Protein AF-A0A2E6ENL1-F1 (afdb_monomer_lite)

Radius of gyration: 26.39 Å; chains: 1; bounding box: 61×49×75 Å

pLDDT: mean 90.53, std 9.24, range [35.97, 98.75]

Sequence (484 aa):
MTGNPYAQALDGLQLDDPVVAFFDFCREREQVRMRRDSGAAPPWSADPILQNGRFLNVFREDDRGSKAIARFTADLGPKLSDLVQALFFARWCNKQTSLDSLSPELLLQPSELRQALESLPDPPWCNVTAYPVEPVRWRGLLYSRLDTATTLFAELKEQISEAIVSGEGDVIRATSAVNSMLGMDNDFPIFMAIIDLADRRPDIVDPASPVPTGIGAVAYLDRLQQHLGLDNHQQTAEQMIKLQPHYWPAAKRGFQPIDIEYLSCECRKYYSYVNGTKQFSGKNRFHPNAGARLLFDITASSPAQTQSQIQVIAGGPCSGKTSLLQALAAAGHRVEPETAECALQQGLASGRSAHEQRVDPVQWQRHIMTLDHQLFDQLPSDELLFTDTSFIETLVFGRRAGLEIGPNLDQWLRCKRYKRVFFLEPLDHYQQSSVRLESRHLAQQISTEIKSTYAQYGYDVIAVPAGSIADRLDFVTQFISTES

Structure (mmCIF, N/CA/C/O backbone):
data_AF-A0A2E6ENL1-F1
#
_entry.id   AF-A0A2E6ENL1-F1
#
loop_
_atom_site.group_PDB
_atom_site.id
_atom_site.type_symbol
_atom_site.label_atom_id
_atom_site.label_alt_id
_atom_site.label_comp_id
_atom_site.label_asym_id
_atom_site.label_entity_id
_atom_site.label_seq_id
_atom_site.pdbx_PDB_ins_code
_atom_site.Cartn_x
_atom_site.Cartn_y
_atom_site.Cartn_z
_atom_site.occupancy
_atom_site.B_iso_or_equiv
_atom_site.auth_seq_id
_atom_site.auth_comp_id
_atom_site.auth_asym_id
_atom_site.auth_atom_id
_atom_site.pdbx_PDB_model_num
ATOM 1 N N . MET A 1 1 ? 21.726 -2.248 7.725 1.00 35.97 1 MET A N 1
ATOM 2 C CA . MET A 1 1 ? 21.488 -2.916 6.431 1.00 35.97 1 MET A CA 1
ATOM 3 C C . MET A 1 1 ? 21.006 -4.327 6.709 1.00 35.97 1 MET A C 1
ATOM 5 O O . MET A 1 1 ? 21.796 -5.178 7.097 1.00 35.97 1 MET A O 1
ATOM 9 N N . THR A 1 2 ? 19.704 -4.556 6.619 1.00 49.62 2 THR A N 1
ATOM 10 C CA . THR A 1 2 ? 19.142 -5.907 6.529 1.00 49.62 2 THR A CA 1
ATOM 11 C C . THR A 1 2 ? 19.473 -6.447 5.132 1.00 49.62 2 THR A C 1
ATOM 13 O O . THR A 1 2 ? 19.307 -5.733 4.147 1.00 49.62 2 THR A O 1
ATOM 16 N N . GLY A 1 3 ? 20.033 -7.656 5.032 1.00 73.12 3 GLY A N 1
ATOM 17 C CA . GLY A 1 3 ? 20.387 -8.258 3.739 1.00 73.12 3 GLY A CA 1
ATOM 18 C C . GLY A 1 3 ? 19.163 -8.464 2.837 1.00 73.12 3 GLY A C 1
ATOM 19 O O . GLY A 1 3 ? 18.034 -8.499 3.327 1.00 73.12 3 GLY A O 1
ATOM 20 N N . ASN A 1 4 ? 19.376 -8.613 1.522 1.00 83.31 4 ASN A N 1
ATOM 21 C CA . ASN A 1 4 ? 18.293 -8.920 0.582 1.00 83.31 4 ASN A CA 1
ATOM 22 C C . ASN A 1 4 ? 17.621 -10.250 0.992 1.00 83.31 4 ASN A C 1
ATOM 24 O O . ASN A 1 4 ? 18.251 -11.302 0.849 1.00 83.31 4 ASN A O 1
ATOM 28 N N . PRO A 1 5 ? 16.349 -10.247 1.444 1.00 84.69 5 PRO A N 1
ATOM 29 C CA . PRO A 1 5 ? 15.681 -11.448 1.954 1.00 84.69 5 PRO A CA 1
ATOM 30 C C . PRO A 1 5 ? 15.436 -12.505 0.870 1.00 84.69 5 PRO A C 1
ATOM 32 O O . PRO A 1 5 ? 14.985 -13.608 1.163 1.00 84.69 5 PRO A O 1
ATOM 35 N N . TYR A 1 6 ? 15.695 -12.163 -0.391 1.00 87.94 6 TYR A N 1
ATOM 36 C CA . TYR A 1 6 ? 15.440 -13.007 -1.541 1.00 87.94 6 TYR A CA 1
ATOM 37 C C . TYR A 1 6 ? 16.701 -13.505 -2.237 1.00 87.94 6 TYR A C 1
ATOM 39 O O . TYR A 1 6 ? 16.568 -14.220 -3.227 1.00 87.94 6 TYR A O 1
ATOM 47 N N . ALA A 1 7 ? 17.891 -13.134 -1.754 1.00 83.88 7 ALA A N 1
ATOM 48 C CA . ALA A 1 7 ? 19.156 -13.491 -2.396 1.00 83.88 7 ALA A CA 1
ATOM 49 C C . ALA A 1 7 ? 19.271 -15.007 -2.629 1.00 83.88 7 ALA A C 1
ATOM 51 O O . ALA A 1 7 ? 19.638 -15.439 -3.710 1.00 83.88 7 ALA A O 1
ATOM 52 N N . GLN A 1 8 ? 18.836 -15.798 -1.646 1.00 85.94 8 GLN A N 1
ATOM 53 C CA . GLN A 1 8 ? 18.894 -17.263 -1.670 1.00 85.94 8 GLN A CA 1
ATOM 54 C C . GLN A 1 8 ? 17.587 -17.919 -2.145 1.00 85.94 8 GLN A C 1
ATOM 56 O O . GLN A 1 8 ? 17.403 -19.129 -2.034 1.00 85.94 8 GLN A O 1
ATOM 61 N N . ALA A 1 9 ? 16.621 -17.140 -2.652 1.00 89.00 9 ALA A N 1
ATOM 62 C CA . ALA A 1 9 ? 15.276 -17.647 -2.946 1.00 89.00 9 ALA A CA 1
ATOM 63 C C . ALA A 1 9 ? 15.259 -18.733 -4.035 1.00 89.00 9 ALA A C 1
ATOM 65 O O . ALA A 1 9 ? 14.291 -19.493 -4.129 1.00 89.00 9 ALA A O 1
ATOM 66 N N . LEU A 1 10 ? 16.303 -18.785 -4.861 1.00 93.25 10 LEU A N 1
ATOM 67 C CA . LEU A 1 10 ? 16.455 -19.738 -5.953 1.00 93.25 10 LEU A CA 1
ATOM 68 C C . LEU A 1 10 ? 17.643 -20.686 -5.736 1.00 93.25 10 LEU A C 1
ATOM 70 O O . LEU A 1 10 ? 18.002 -21.409 -6.659 1.00 93.25 10 LEU A O 1
ATOM 74 N N . ASP A 1 11 ? 18.269 -20.717 -4.561 1.00 89.75 11 ASP A N 1
ATOM 75 C CA . ASP A 1 11 ? 19.392 -21.626 -4.314 1.00 89.75 11 ASP A CA 1
ATOM 76 C C . ASP A 1 11 ? 18.951 -23.083 -4.514 1.00 89.75 11 ASP A C 1
ATOM 78 O O . ASP A 1 11 ? 17.876 -23.491 -4.073 1.00 89.75 11 ASP A O 1
ATOM 82 N N . GLY A 1 12 ? 19.758 -23.859 -5.239 1.00 87.81 12 GLY A N 1
ATOM 83 C CA . GLY A 1 12 ? 19.459 -25.253 -5.580 1.00 87.81 12 GLY A CA 1
ATOM 84 C C . GLY A 1 12 ? 18.548 -25.462 -6.798 1.00 87.81 12 GLY A C 1
ATOM 85 O O . GLY A 1 12 ? 18.552 -26.562 -7.350 1.00 87.81 12 GLY A O 1
ATOM 86 N N . LEU A 1 13 ? 17.838 -24.435 -7.283 1.00 92.44 13 LEU A N 1
ATOM 87 C CA . LEU A 1 13 ? 16.994 -24.568 -8.473 1.00 92.44 13 LEU A CA 1
ATOM 88 C C . LEU A 1 13 ? 17.849 -24.769 -9.730 1.00 92.44 13 LEU A C 1
ATOM 90 O O . LEU A 1 13 ? 18.609 -23.873 -10.106 1.00 92.44 13 LEU A O 1
ATOM 94 N N . GLN A 1 14 ? 17.643 -25.886 -10.421 1.00 89.75 14 GLN A N 1
ATOM 95 C CA . GLN A 1 14 ? 18.250 -26.177 -11.719 1.00 89.75 14 GLN A CA 1
ATOM 96 C C . GLN A 1 14 ? 17.346 -25.667 -12.848 1.00 89.75 14 GLN A C 1
ATOM 98 O O . GLN A 1 14 ? 16.164 -26.000 -12.889 1.00 89.75 14 GLN A O 1
ATOM 103 N N . LEU A 1 15 ? 17.899 -24.842 -13.738 1.00 91.62 15 LEU A N 1
ATOM 104 C CA . LEU A 1 15 ? 17.268 -24.424 -14.992 1.00 91.62 15 LEU A CA 1
ATOM 105 C C . LEU A 1 15 ? 18.266 -24.697 -16.115 1.00 91.62 15 LEU A C 1
ATOM 107 O O . LEU A 1 15 ? 19.384 -24.190 -16.043 1.00 91.62 15 LEU A O 1
ATOM 111 N N . ASP A 1 16 ? 17.861 -25.464 -17.128 1.00 91.31 16 ASP A N 1
ATOM 112 C CA . ASP A 1 16 ? 18.728 -25.778 -18.273 1.00 91.31 16 ASP A CA 1
ATOM 113 C C . ASP A 1 16 ? 19.103 -24.506 -19.050 1.00 91.31 16 ASP A C 1
ATOM 115 O O . ASP A 1 16 ? 20.263 -24.299 -19.402 1.00 91.31 16 ASP A O 1
ATOM 119 N N . ASP A 1 17 ? 18.123 -23.623 -19.257 1.00 97.62 17 ASP A N 1
ATOM 120 C CA . ASP A 1 17 ? 18.302 -22.317 -19.887 1.00 97.62 17 ASP A CA 1
ATOM 121 C C . ASP A 1 17 ? 17.389 -21.276 -19.197 1.00 97.62 17 ASP A C 1
ATOM 123 O O . ASP A 1 17 ? 16.161 -21.319 -19.353 1.00 97.62 17 ASP A O 1
ATOM 127 N N . PRO A 1 18 ? 17.947 -20.338 -18.405 1.00 97.81 18 PRO A N 1
ATOM 128 C CA . PRO A 1 18 ? 17.169 -19.301 -17.737 1.00 97.81 18 PRO A CA 1
ATOM 129 C C . PRO A 1 18 ? 16.563 -18.274 -18.710 1.00 97.81 18 PRO A C 1
ATOM 131 O O . PRO A 1 18 ? 15.571 -17.637 -18.364 1.00 97.81 18 PRO A O 1
ATOM 134 N N . VAL A 1 19 ? 17.100 -18.113 -19.923 1.00 98.62 19 VAL A N 1
ATOM 135 C CA . VAL A 1 19 ? 16.530 -17.232 -20.955 1.00 98.62 19 VAL A CA 1
ATOM 136 C C . VAL A 1 19 ? 15.246 -17.846 -21.505 1.00 98.62 19 VAL A C 1
ATOM 138 O O . VAL A 1 19 ? 14.210 -17.179 -21.527 1.00 98.62 19 VAL A O 1
ATOM 141 N N . VAL A 1 20 ? 15.275 -19.127 -21.887 1.00 98.56 20 VAL A N 1
ATOM 142 C CA . VAL A 1 20 ? 14.068 -19.859 -22.318 1.00 98.56 20 VAL A CA 1
ATOM 143 C C . VAL A 1 20 ? 13.023 -19.840 -21.205 1.00 98.56 20 VAL A C 1
ATOM 145 O O . VAL A 1 20 ? 11.891 -19.416 -21.423 1.00 98.56 20 VAL A O 1
ATOM 148 N N . ALA A 1 21 ? 13.432 -20.189 -19.984 1.00 98.38 21 ALA A N 1
ATOM 149 C CA . ALA A 1 21 ? 12.586 -20.201 -18.794 1.00 98.38 21 ALA A CA 1
ATOM 150 C C . ALA A 1 21 ? 11.893 -18.849 -18.513 1.00 98.38 21 ALA A C 1
ATOM 152 O O . ALA A 1 21 ? 10.745 -18.826 -18.055 1.00 98.38 21 ALA A O 1
ATOM 153 N N . PHE A 1 22 ? 12.567 -17.728 -18.788 1.00 98.75 22 PHE A N 1
ATOM 154 C CA . PHE A 1 22 ? 12.013 -16.378 -18.670 1.00 98.75 22 PHE A CA 1
ATOM 155 C C . PHE A 1 22 ? 10.918 -16.122 -19.710 1.00 98.75 22 PHE A C 1
ATOM 157 O O . PHE A 1 22 ? 9.818 -15.671 -19.377 1.00 98.75 22 PHE A O 1
ATOM 164 N N . PHE A 1 23 ? 11.197 -16.414 -20.984 1.00 98.69 23 PHE A N 1
ATOM 165 C CA . PHE A 1 23 ? 10.238 -16.168 -22.061 1.00 98.69 23 PHE A CA 1
ATOM 166 C C . PHE A 1 23 ? 9.050 -17.135 -22.017 1.00 98.69 23 PHE A C 1
ATOM 168 O O . PHE A 1 23 ? 7.932 -16.725 -22.326 1.00 98.69 23 PHE A O 1
ATOM 175 N N . ASP A 1 24 ? 9.253 -18.377 -21.578 1.00 98.19 24 ASP A N 1
ATOM 176 C CA . ASP A 1 24 ? 8.186 -19.351 -21.332 1.00 98.19 24 ASP A CA 1
ATOM 177 C C . ASP A 1 24 ? 7.191 -18.821 -20.294 1.00 98.19 24 ASP A C 1
ATOM 179 O O . ASP A 1 24 ? 5.983 -18.783 -20.554 1.00 98.19 24 ASP A O 1
ATOM 183 N N . PHE A 1 25 ? 7.705 -18.311 -19.166 1.00 98.38 25 PHE A N 1
ATOM 184 C CA . PHE A 1 25 ? 6.890 -17.647 -18.150 1.00 98.38 25 PHE A CA 1
ATOM 185 C C . PHE A 1 25 ? 6.113 -16.463 -18.741 1.00 98.38 25 PHE A C 1
ATOM 187 O O . PHE A 1 25 ? 4.903 -16.357 -18.532 1.00 98.38 25 PHE A O 1
ATOM 194 N N . CYS A 1 26 ? 6.776 -15.595 -19.511 1.00 98.56 26 CYS A N 1
ATOM 195 C CA . CYS A 1 26 ? 6.128 -14.437 -20.127 1.00 98.56 26 CYS A CA 1
ATOM 196 C C . CYS A 1 26 ? 4.973 -14.852 -21.052 1.00 98.56 26 CYS A C 1
ATOM 198 O O . CYS A 1 26 ? 3.869 -14.319 -20.944 1.00 98.56 26 CYS A O 1
ATOM 200 N N . ARG A 1 27 ? 5.188 -15.836 -21.933 1.00 98.38 27 ARG A N 1
ATOM 201 C CA . ARG A 1 27 ? 4.155 -16.286 -22.878 1.00 98.38 27 ARG A CA 1
ATOM 202 C C . ARG A 1 27 ? 2.953 -16.890 -22.160 1.00 98.38 27 ARG A C 1
ATOM 204 O O . ARG A 1 27 ? 1.824 -16.506 -22.464 1.00 98.38 27 ARG A O 1
ATOM 211 N N . GLU A 1 28 ? 3.167 -17.782 -21.194 1.00 98.06 28 GLU A N 1
ATOM 212 C CA . GLU A 1 28 ? 2.057 -18.386 -20.446 1.00 98.06 28 GLU A CA 1
ATOM 213 C C . GLU A 1 28 ? 1.319 -17.333 -19.605 1.00 98.06 28 GLU A C 1
ATOM 215 O O . GLU A 1 28 ? 0.084 -17.282 -19.590 1.00 98.06 28 GLU A O 1
ATOM 220 N N . ARG A 1 29 ? 2.049 -16.419 -18.954 1.00 97.81 29 ARG A N 1
ATOM 221 C CA . ARG A 1 29 ? 1.435 -15.362 -18.144 1.00 97.81 29 ARG A CA 1
ATOM 222 C C . ARG A 1 29 ? 0.621 -14.379 -18.983 1.00 97.81 29 ARG A C 1
ATOM 224 O O . ARG A 1 29 ? -0.421 -13.905 -18.514 1.00 97.81 29 ARG A O 1
ATOM 231 N N . GLU A 1 30 ? 1.056 -14.081 -20.201 1.00 98.00 30 GLU A N 1
ATOM 232 C CA . GLU A 1 30 ? 0.302 -13.238 -21.126 1.00 98.00 30 GLU A CA 1
ATOM 233 C C . GLU A 1 30 ? -0.949 -13.953 -21.656 1.00 98.00 30 GLU A C 1
ATOM 235 O O . GLU A 1 30 ? -2.020 -13.346 -21.723 1.00 98.00 30 GLU A O 1
ATOM 240 N N . GLN A 1 31 ? -0.884 -15.264 -21.913 1.00 97.50 31 GLN A N 1
ATOM 241 C CA . GLN A 1 31 ? -2.077 -16.056 -22.238 1.00 97.50 31 GLN A CA 1
ATOM 242 C C . GLN A 1 31 ? -3.103 -16.052 -21.097 1.00 97.50 31 GLN A C 1
ATOM 244 O O . GLN A 1 31 ? -4.303 -15.918 -21.349 1.00 97.50 31 GLN A O 1
ATOM 249 N N . VAL A 1 32 ? -2.653 -16.138 -19.837 1.00 97.06 32 VAL A N 1
ATOM 250 C CA . VAL A 1 32 ? -3.529 -15.985 -18.662 1.00 97.06 32 VAL A CA 1
ATOM 251 C C . VAL A 1 32 ? -4.249 -14.636 -18.688 1.00 97.06 32 VAL A C 1
ATOM 253 O O . VAL A 1 32 ? -5.455 -14.590 -18.446 1.00 97.06 32 VAL A O 1
ATOM 256 N N . ARG A 1 33 ? -3.547 -13.535 -18.998 1.00 96.06 33 ARG 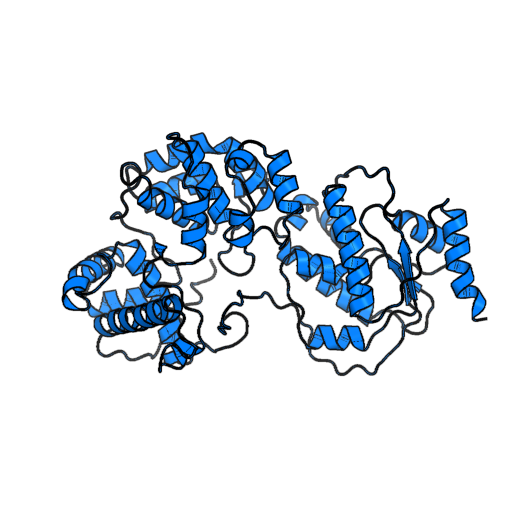A N 1
ATOM 257 C CA . ARG A 1 33 ? -4.171 -12.207 -19.123 1.00 96.06 33 ARG A CA 1
ATOM 258 C C . ARG A 1 33 ? -5.215 -12.199 -20.242 1.00 96.06 33 ARG A C 1
ATOM 260 O O . ARG A 1 33 ? -6.347 -11.801 -19.993 1.00 96.06 33 ARG A O 1
ATOM 267 N N . MET A 1 34 ? -4.869 -12.682 -21.434 1.00 96.38 34 MET A N 1
ATOM 268 C CA . MET A 1 34 ? -5.778 -12.705 -22.587 1.00 96.38 34 MET A CA 1
ATOM 269 C C . MET A 1 34 ? -7.062 -13.504 -22.309 1.00 96.38 34 MET A C 1
ATOM 271 O O . MET A 1 34 ? -8.151 -13.026 -22.613 1.00 96.38 34 MET A O 1
ATOM 275 N N . ARG A 1 35 ? -6.958 -14.682 -21.674 1.00 96.69 35 ARG A N 1
ATOM 276 C CA . ARG A 1 35 ? -8.123 -15.499 -21.273 1.00 96.69 35 ARG A CA 1
ATOM 277 C C . ARG A 1 35 ? -9.003 -14.781 -20.242 1.00 96.69 35 ARG A C 1
ATOM 279 O O . ARG A 1 35 ? -10.226 -14.890 -20.283 1.00 96.69 35 ARG A O 1
ATOM 286 N N . ARG A 1 36 ? -8.396 -14.045 -19.306 1.00 93.50 36 ARG A N 1
ATOM 287 C CA . ARG A 1 36 ? -9.135 -13.239 -18.320 1.00 93.50 36 ARG A CA 1
ATOM 288 C C . ARG A 1 36 ? -9.877 -12.086 -18.984 1.00 93.50 36 ARG A C 1
ATOM 290 O O . ARG A 1 36 ? -11.058 -11.897 -18.710 1.00 93.50 36 ARG A O 1
ATOM 297 N N . ASP A 1 37 ? -9.205 -11.362 -19.871 1.00 92.56 37 ASP A N 1
ATOM 298 C CA . ASP A 1 37 ? -9.778 -10.212 -20.572 1.00 92.56 37 ASP A CA 1
ATOM 299 C C . ASP A 1 37 ? -10.871 -10.631 -21.571 1.00 92.56 37 ASP A C 1
ATOM 301 O O . ASP A 1 37 ? -11.801 -9.867 -21.814 1.00 92.56 37 ASP A O 1
ATOM 305 N N . SER A 1 38 ? -10.832 -11.867 -22.087 1.00 95.00 38 SER A N 1
ATOM 306 C CA . SER A 1 38 ? -11.916 -12.434 -22.900 1.00 95.00 38 SER A CA 1
ATOM 307 C C . SER A 1 38 ? -13.138 -12.888 -22.086 1.00 95.00 38 SER A C 1
ATOM 309 O O . SER A 1 38 ? -14.088 -13.411 -22.665 1.00 95.00 38 SER A O 1
ATOM 311 N N . GLY A 1 39 ? -13.109 -12.765 -20.753 1.00 92.44 39 GLY A N 1
ATOM 312 C CA . GLY A 1 39 ? -14.188 -13.204 -19.865 1.00 92.44 39 GLY A CA 1
ATOM 313 C C . GLY A 1 39 ? -14.269 -14.719 -19.647 1.00 92.44 39 GLY A C 1
ATOM 314 O O . GLY A 1 39 ? -15.303 -15.206 -19.190 1.00 92.44 39 GLY A O 1
ATOM 315 N N . ALA A 1 40 ? -13.215 -15.484 -19.964 1.00 93.69 40 ALA A N 1
ATOM 316 C CA . ALA A 1 40 ? -13.213 -16.927 -19.722 1.00 93.69 40 ALA A CA 1
ATOM 317 C C . ALA A 1 40 ? -13.309 -17.239 -18.216 1.00 93.69 40 ALA A C 1
ATOM 319 O O . ALA A 1 40 ? -12.771 -16.510 -17.378 1.00 93.69 40 ALA A O 1
ATOM 320 N N . ALA A 1 41 ? -13.956 -18.351 -17.863 1.00 91.44 41 ALA A N 1
ATOM 321 C CA . ALA A 1 41 ? -13.999 -18.829 -16.484 1.00 91.44 41 ALA A CA 1
ATOM 322 C C . ALA A 1 41 ? -12.641 -19.434 -16.056 1.00 91.44 41 ALA A C 1
ATOM 324 O O . ALA A 1 41 ? -11.935 -19.993 -16.898 1.00 91.44 41 ALA A O 1
ATOM 325 N N . PRO A 1 42 ? -12.255 -19.344 -14.768 1.00 89.81 42 PRO A N 1
ATOM 326 C CA . PRO A 1 42 ? -11.063 -20.022 -14.260 1.00 89.81 42 PRO A CA 1
ATOM 327 C C . PRO A 1 42 ? -11.219 -21.562 -14.289 1.00 89.81 42 PRO A C 1
ATOM 329 O O . PRO A 1 42 ? -12.345 -22.053 -14.192 1.00 89.81 42 PRO A O 1
ATOM 332 N N . PRO A 1 43 ? -10.109 -22.331 -14.339 1.00 93.88 43 PRO A N 1
ATOM 333 C CA . PRO A 1 43 ? -8.718 -21.868 -14.316 1.00 93.88 43 PRO A CA 1
ATOM 334 C C . PRO A 1 43 ? -8.235 -21.329 -15.674 1.00 93.88 43 PRO A C 1
ATOM 336 O O . PRO A 1 43 ? -8.546 -21.875 -16.726 1.00 93.88 43 PRO A O 1
ATOM 339 N N . TRP A 1 44 ? -7.422 -20.266 -15.648 1.00 95.88 44 TRP A N 1
ATOM 340 C CA . TRP A 1 44 ? -6.887 -19.619 -16.860 1.00 95.88 44 TRP A CA 1
ATOM 341 C C . TRP A 1 44 ? -5.534 -20.164 -17.325 1.00 95.88 44 TRP A C 1
ATOM 343 O O . TRP A 1 44 ? -4.976 -19.641 -18.281 1.00 95.88 44 TRP A O 1
ATOM 353 N N . SER A 1 45 ? -4.985 -21.170 -16.652 1.00 96.69 45 SER A N 1
ATOM 354 C CA . SER A 1 45 ? -3.761 -21.882 -17.030 1.00 96.69 45 SER A CA 1
ATOM 355 C C . SER A 1 45 ? -3.844 -23.308 -16.501 1.00 96.69 45 SER A C 1
ATOM 357 O O . SER A 1 45 ? -4.505 -23.539 -15.487 1.00 96.69 45 SER A O 1
ATOM 359 N N . ALA A 1 46 ? -3.174 -24.253 -17.158 1.00 96.62 46 ALA A N 1
ATOM 360 C CA . ALA A 1 46 ? -2.973 -25.597 -16.619 1.00 96.62 46 ALA A CA 1
ATOM 361 C C . ALA A 1 46 ? -1.894 -25.628 -15.519 1.00 96.62 46 ALA A C 1
ATOM 363 O O . ALA A 1 46 ? -1.844 -26.578 -14.742 1.00 96.62 46 ALA A O 1
ATOM 364 N N . ASP A 1 47 ? -1.063 -24.587 -15.428 1.00 96.94 47 ASP A N 1
ATOM 365 C CA . ASP A 1 47 ? -0.006 -24.474 -14.433 1.00 96.94 47 ASP A CA 1
ATOM 366 C C . ASP A 1 47 ? -0.590 -24.165 -13.037 1.00 96.94 47 ASP A C 1
ATOM 368 O O . ASP A 1 47 ? -1.168 -23.088 -12.827 1.00 96.94 47 ASP A O 1
ATOM 372 N N . PRO A 1 48 ? -0.430 -25.066 -12.046 1.00 95.44 48 PRO A N 1
ATOM 373 C CA . PRO A 1 48 ? -0.959 -24.858 -10.702 1.00 95.44 48 PRO A CA 1
ATOM 374 C C . PRO A 1 48 ? -0.335 -23.648 -9.991 1.00 95.44 48 PRO A C 1
ATOM 376 O O . PRO A 1 48 ? -0.998 -23.039 -9.146 1.00 95.44 48 PRO A O 1
ATOM 379 N N . ILE A 1 49 ? 0.898 -23.257 -10.325 1.00 96.81 49 ILE A N 1
ATOM 380 C CA . ILE A 1 49 ? 1.546 -22.069 -9.764 1.00 96.81 49 ILE A CA 1
ATOM 381 C C . ILE A 1 49 ? 0.844 -20.812 -10.266 1.00 96.81 49 ILE A C 1
ATOM 383 O O . ILE A 1 49 ? 0.498 -19.955 -9.455 1.00 96.81 49 ILE A O 1
ATOM 387 N N . LEU A 1 50 ? 0.557 -20.709 -11.565 1.00 96.00 50 LEU A N 1
ATOM 388 C CA . LEU A 1 50 ? -0.157 -19.553 -12.124 1.00 96.00 50 LEU A CA 1
ATOM 389 C C . LEU A 1 50 ? -1.636 -19.506 -11.720 1.00 96.00 50 LEU A C 1
ATOM 391 O O . LEU A 1 50 ? -2.226 -18.427 -11.693 1.00 96.00 50 LEU A O 1
ATOM 395 N N . GLN A 1 51 ? -2.235 -20.646 -11.360 1.00 93.81 51 GLN A N 1
ATOM 396 C CA . GLN A 1 51 ? -3.581 -20.687 -10.780 1.00 93.81 51 GLN A CA 1
ATOM 397 C C . GLN A 1 51 ? -3.629 -20.144 -9.343 1.00 93.81 51 GLN A C 1
ATOM 399 O O . GLN A 1 51 ? -4.611 -19.504 -8.966 1.00 93.81 51 GLN A O 1
ATOM 404 N N . ASN A 1 52 ? -2.602 -20.417 -8.531 1.00 91.75 52 ASN A N 1
ATOM 405 C CA . ASN A 1 52 ? -2.641 -20.186 -7.080 1.00 91.75 52 ASN A CA 1
ATOM 406 C C . ASN A 1 52 ? -1.741 -19.038 -6.599 1.00 91.75 52 ASN A C 1
ATOM 408 O O . ASN A 1 52 ? -1.929 -18.532 -5.489 1.00 91.75 52 ASN A O 1
ATOM 412 N N . GLY A 1 53 ? -0.759 -18.626 -7.396 1.00 91.12 53 GLY A N 1
ATOM 413 C CA . GLY A 1 53 ? 0.202 -17.579 -7.073 1.00 91.12 53 GLY A CA 1
ATOM 414 C C . GLY A 1 53 ? -0.226 -16.203 -7.576 1.00 91.12 53 GLY A C 1
ATOM 415 O O . GLY A 1 53 ? -0.907 -16.059 -8.590 1.00 91.12 53 GLY A O 1
ATOM 416 N N . ARG A 1 54 ? 0.182 -15.153 -6.856 1.00 89.69 54 ARG A N 1
ATOM 417 C CA . ARG A 1 54 ? -0.018 -13.764 -7.291 1.00 89.69 54 ARG A CA 1
ATOM 418 C C . ARG A 1 54 ? 1.117 -13.314 -8.202 1.00 89.69 54 ARG A C 1
ATOM 420 O O . ARG A 1 54 ? 2.234 -13.125 -7.721 1.00 89.69 54 ARG A O 1
ATOM 427 N N . PHE A 1 55 ? 0.775 -13.071 -9.462 1.00 93.44 55 PHE A N 1
ATOM 428 C CA . PHE A 1 55 ? 1.673 -12.527 -10.474 1.00 93.44 55 PHE A CA 1
ATOM 429 C C . PHE A 1 55 ? 1.055 -11.314 -11.140 1.00 93.44 55 PHE A C 1
ATOM 431 O O . PHE A 1 55 ? -0.146 -11.294 -11.448 1.00 93.44 55 PHE A O 1
ATOM 438 N N . LEU A 1 56 ? 1.882 -10.319 -11.403 1.00 92.81 56 LEU A N 1
ATOM 439 C CA . LEU A 1 56 ? 1.455 -9.170 -12.181 1.00 92.81 56 LEU A CA 1
ATOM 440 C C . LEU A 1 56 ? 1.388 -9.510 -13.680 1.00 92.81 56 LEU A C 1
ATOM 442 O O . LEU A 1 56 ? 1.714 -10.636 -14.069 1.00 92.81 56 LEU A O 1
ATOM 446 N N . ASN A 1 57 ? 0.833 -8.620 -14.507 1.00 96.62 57 ASN A N 1
ATOM 447 C CA . ASN A 1 57 ? 0.797 -8.844 -15.955 1.00 96.62 57 ASN A CA 1
ATOM 448 C C . ASN A 1 57 ? 2.188 -8.672 -16.563 1.00 96.62 57 ASN A C 1
ATOM 450 O O . ASN A 1 57 ? 3.059 -8.070 -15.953 1.00 96.62 57 ASN A O 1
ATOM 454 N N . VAL A 1 58 ? 2.399 -9.211 -17.766 1.00 97.75 58 VAL A N 1
ATOM 455 C CA . VAL A 1 58 ? 3.711 -9.114 -18.416 1.00 97.75 58 VAL A CA 1
ATOM 456 C C . VAL A 1 58 ? 4.051 -7.669 -18.760 1.00 97.75 58 VAL A C 1
ATOM 458 O O . VAL A 1 58 ? 5.154 -7.203 -18.505 1.00 97.75 58 VAL A O 1
ATOM 461 N N . PHE A 1 59 ? 3.072 -6.964 -19.316 1.00 96.62 59 PHE A N 1
ATOM 462 C CA . PHE A 1 59 ? 3.180 -5.561 -19.664 1.00 96.62 59 PHE A CA 1
ATOM 463 C C . PHE A 1 59 ? 2.512 -4.716 -18.583 1.00 96.62 59 PHE A C 1
ATOM 465 O O . PHE A 1 59 ? 1.334 -4.907 -18.261 1.00 96.62 59 PHE A O 1
ATOM 472 N N . ARG A 1 60 ? 3.266 -3.778 -18.007 1.00 93.56 60 ARG A N 1
ATOM 473 C CA . ARG A 1 60 ? 2.811 -2.964 -16.873 1.00 93.56 60 ARG A CA 1
ATOM 474 C C . ARG A 1 60 ? 1.565 -2.150 -17.180 1.00 93.56 60 ARG A C 1
ATOM 476 O O . ARG A 1 60 ? 0.746 -1.957 -16.283 1.00 93.56 60 ARG A O 1
ATOM 483 N N . GLU A 1 61 ? 1.397 -1.679 -18.412 1.00 93.38 61 GLU A N 1
ATOM 484 C CA . GLU A 1 61 ? 0.214 -0.921 -18.822 1.00 93.38 61 GLU A CA 1
ATOM 485 C C . GLU A 1 61 ? -1.081 -1.748 -18.738 1.00 93.38 61 GLU A C 1
ATOM 487 O O . GLU A 1 61 ? -2.180 -1.195 -18.709 1.00 93.38 61 GLU A O 1
ATOM 492 N N . ASP A 1 62 ? -0.969 -3.077 -18.652 1.00 95.00 62 ASP A N 1
ATOM 493 C CA . ASP A 1 62 ? -2.110 -3.964 -18.489 1.00 95.00 62 ASP A CA 1
ATOM 494 C C . ASP A 1 62 ? -2.515 -4.183 -17.031 1.00 95.00 62 ASP A C 1
ATOM 496 O O . ASP A 1 62 ? -3.627 -4.660 -16.771 1.00 95.00 62 ASP A O 1
ATOM 500 N N . ASP A 1 63 ? -1.659 -3.817 -16.074 1.00 92.25 63 ASP A N 1
ATOM 501 C CA . ASP A 1 63 ? -1.972 -3.895 -14.653 1.00 92.25 63 ASP A CA 1
ATOM 502 C C . ASP A 1 63 ? -3.120 -2.961 -14.270 1.00 92.25 63 ASP A C 1
ATOM 504 O O . ASP A 1 63 ? -3.215 -1.804 -14.683 1.00 92.25 63 ASP A O 1
ATOM 508 N N . ARG A 1 64 ? -3.965 -3.461 -13.365 1.00 90.12 64 ARG A N 1
ATOM 509 C CA . ARG A 1 64 ? -5.104 -2.732 -12.796 1.00 90.12 64 ARG A CA 1
ATOM 510 C C . ARG A 1 64 ? -4.702 -1.354 -12.245 1.00 90.12 64 ARG A C 1
ATOM 512 O O . ARG A 1 64 ? -5.410 -0.377 -12.472 1.00 90.12 64 ARG A O 1
ATOM 519 N N . GLY A 1 65 ? -3.578 -1.290 -11.526 1.00 90.56 65 GLY A N 1
ATOM 520 C CA . GLY A 1 65 ? -3.053 -0.051 -10.944 1.00 90.56 65 GLY A CA 1
ATOM 521 C C . GLY A 1 65 ? -2.586 0.941 -12.007 1.00 90.56 65 GLY A C 1
ATOM 522 O O . GLY A 1 65 ? -3.009 2.091 -11.982 1.00 90.56 65 GLY A O 1
ATOM 523 N N . SER A 1 66 ? -1.795 0.489 -12.983 1.00 93.38 66 SER A N 1
ATOM 524 C CA . SER A 1 66 ? -1.302 1.340 -14.075 1.00 93.38 66 SER A CA 1
ATOM 525 C C . SER A 1 66 ? -2.445 1.901 -14.924 1.00 93.38 66 SER A C 1
ATOM 527 O O . SER A 1 66 ? -2.462 3.091 -15.218 1.00 93.38 66 SER A O 1
ATOM 529 N N . LYS A 1 67 ? -3.467 1.087 -15.230 1.00 94.75 67 LYS A N 1
ATOM 530 C CA . LYS A 1 67 ? -4.682 1.546 -15.926 1.00 94.75 67 LYS A CA 1
ATOM 531 C C . LYS A 1 67 ? -5.422 2.641 -15.153 1.00 94.75 67 LYS A C 1
ATOM 533 O O . LYS A 1 67 ? -5.949 3.562 -15.767 1.00 94.75 67 LYS A O 1
ATOM 538 N N . ALA A 1 68 ? -5.479 2.542 -13.825 1.00 95.62 68 ALA A N 1
ATOM 539 C CA . ALA A 1 68 ? -6.102 3.563 -12.983 1.00 95.62 68 ALA A CA 1
ATOM 540 C C . ALA A 1 68 ? -5.300 4.873 -12.983 1.00 95.62 68 ALA A C 1
ATOM 542 O O . ALA A 1 68 ? -5.883 5.937 -13.154 1.00 95.62 68 ALA A O 1
ATOM 543 N N . ILE A 1 69 ? -3.969 4.792 -12.878 1.00 96.00 69 ILE A N 1
ATOM 544 C CA . ILE A 1 69 ? -3.071 5.958 -12.949 1.00 96.00 69 ILE A CA 1
ATOM 545 C C . ILE A 1 69 ? -3.185 6.655 -14.312 1.00 96.00 69 ILE A C 1
ATOM 547 O O . ILE A 1 69 ? -3.283 7.880 -14.377 1.00 96.00 69 ILE A O 1
ATOM 551 N N . ALA A 1 70 ? -3.231 5.883 -15.400 1.00 95.06 70 ALA A N 1
ATOM 552 C CA . ALA A 1 70 ? -3.367 6.426 -16.747 1.00 95.06 70 ALA A CA 1
ATOM 553 C C . ALA A 1 70 ? -4.695 7.175 -16.943 1.00 95.06 70 ALA A C 1
ATOM 555 O O . ALA A 1 70 ? -4.701 8.238 -17.554 1.00 95.06 70 ALA A O 1
ATOM 556 N N . ARG A 1 71 ? -5.808 6.661 -16.394 1.00 96.44 71 ARG A N 1
ATOM 557 C CA . ARG A 1 71 ? -7.098 7.374 -16.407 1.00 96.44 71 ARG A CA 1
ATOM 558 C C . ARG A 1 71 ? -7.066 8.625 -15.535 1.00 96.44 71 ARG A C 1
ATOM 560 O O . ARG A 1 71 ? -7.486 9.678 -15.989 1.00 96.44 71 ARG A O 1
ATOM 567 N N . PHE A 1 72 ? -6.530 8.516 -14.320 1.00 96.81 72 PHE A N 1
ATOM 568 C CA . PHE A 1 72 ? -6.433 9.636 -13.382 1.00 96.81 72 PHE A CA 1
ATOM 569 C C . PHE A 1 72 ? -5.587 10.791 -13.937 1.00 96.81 72 PHE A C 1
ATOM 571 O O . PHE A 1 72 ? -5.839 11.942 -13.627 1.00 96.81 72 PHE A O 1
ATOM 578 N N . THR A 1 73 ? -4.604 10.517 -14.794 1.00 95.25 73 THR A N 1
ATOM 579 C CA . THR A 1 73 ? -3.734 11.552 -15.384 1.00 95.25 73 THR A CA 1
AT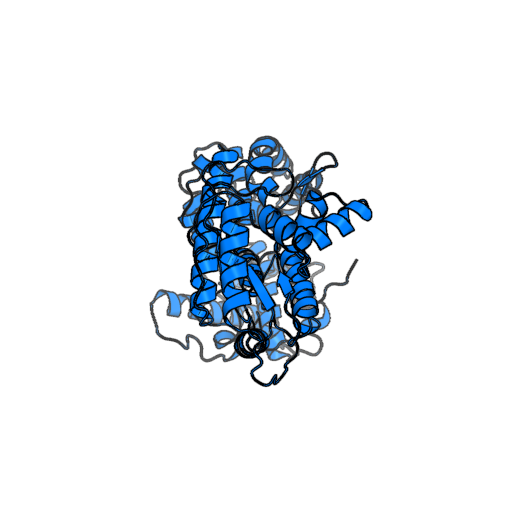OM 580 C C . THR A 1 73 ? -4.054 11.881 -16.847 1.00 95.25 73 THR A C 1
ATOM 582 O O . THR A 1 73 ? -3.265 12.561 -17.506 1.00 95.25 73 THR A O 1
ATOM 585 N N . ALA A 1 74 ? -5.181 11.395 -17.382 1.00 91.81 74 ALA A N 1
ATOM 586 C CA . ALA A 1 74 ? -5.503 11.501 -18.806 1.00 91.81 74 ALA A CA 1
ATOM 587 C C . ALA A 1 74 ? -5.709 12.950 -19.273 1.00 91.81 74 ALA A C 1
ATOM 589 O O . ALA A 1 74 ? -5.148 13.328 -20.300 1.00 91.81 74 ALA A O 1
ATOM 590 N N . ASP A 1 75 ? -6.452 13.738 -18.494 1.00 87.25 75 ASP A N 1
ATOM 591 C CA . ASP A 1 75 ? -6.953 15.064 -18.886 1.00 87.25 75 ASP A CA 1
ATOM 592 C C . ASP A 1 75 ? -6.178 16.228 -18.242 1.00 87.25 75 ASP A C 1
ATOM 594 O O . ASP A 1 75 ? -6.627 17.375 -18.239 1.00 87.25 75 ASP A O 1
ATOM 598 N N . LEU A 1 76 ? -4.994 15.951 -17.687 1.00 89.31 76 LEU A N 1
ATOM 599 C CA . LEU A 1 76 ? -4.143 16.991 -17.116 1.00 89.31 76 LEU A CA 1
ATOM 600 C C . LEU A 1 76 ? -3.588 17.908 -18.212 1.00 89.31 76 LEU A C 1
ATOM 602 O O . LEU A 1 76 ? -3.202 17.464 -19.294 1.00 89.31 76 LEU A O 1
ATOM 606 N N . GLY A 1 77 ? -3.525 19.206 -17.907 1.00 81.06 77 GLY A N 1
ATOM 607 C CA . GLY A 1 77 ? -2.950 20.211 -18.798 1.00 81.06 77 GLY A CA 1
ATOM 608 C C . GLY A 1 77 ? -1.460 19.973 -19.105 1.00 81.06 77 GLY A C 1
ATOM 609 O O . GLY A 1 77 ? -0.814 19.105 -18.521 1.00 81.06 77 GLY A O 1
ATOM 610 N N . PRO A 1 78 ? -0.854 20.787 -19.989 1.00 87.12 78 PRO A N 1
ATOM 611 C CA . PRO A 1 78 ? 0.511 20.559 -20.480 1.00 87.12 78 PRO A CA 1
ATOM 612 C C . PRO A 1 78 ? 1.610 20.807 -19.432 1.00 87.12 78 PRO A C 1
ATOM 614 O O . PRO A 1 78 ? 2.793 20.589 -19.706 1.00 87.12 78 PRO A O 1
ATOM 617 N N . LYS A 1 79 ? 1.252 21.312 -18.247 1.00 95.00 79 LYS A N 1
ATOM 618 C CA . LYS A 1 79 ? 2.208 21.695 -17.213 1.00 95.00 79 LYS A CA 1
ATOM 619 C C . LYS A 1 79 ? 2.838 20.448 -16.591 1.00 95.00 79 LYS A C 1
ATOM 621 O O . LYS A 1 79 ? 2.158 19.652 -15.950 1.00 95.00 79 LYS A O 1
ATOM 626 N N . LEU A 1 80 ? 4.158 20.313 -16.744 1.00 96.69 80 LEU A N 1
ATOM 627 C CA . LEU A 1 80 ? 4.910 19.158 -16.242 1.00 96.69 80 LEU A CA 1
ATOM 628 C C . LEU A 1 80 ? 4.693 18.937 -14.740 1.00 96.69 80 LEU A C 1
ATOM 630 O O . LEU A 1 80 ? 4.446 17.808 -14.332 1.00 96.69 80 LEU A O 1
ATOM 634 N N . SER A 1 81 ? 4.722 19.999 -13.933 1.00 97.75 81 SER A N 1
ATOM 635 C CA . SER A 1 81 ? 4.593 19.869 -12.482 1.00 97.75 81 SER A CA 1
ATOM 636 C C . SER A 1 81 ? 3.220 19.400 -12.012 1.00 97.75 81 SER A C 1
ATOM 638 O O . SER A 1 81 ? 3.142 18.715 -10.995 1.00 97.75 81 SER A O 1
ATOM 640 N N . ASP A 1 82 ? 2.150 19.665 -12.763 1.00 97.00 82 ASP A N 1
ATOM 641 C CA . ASP A 1 82 ? 0.824 19.129 -12.436 1.00 97.00 82 ASP A CA 1
ATOM 642 C C . ASP A 1 82 ? 0.754 17.622 -12.740 1.00 97.00 82 ASP A C 1
ATOM 644 O O . ASP A 1 82 ? 0.251 16.847 -11.924 1.00 97.00 82 ASP A O 1
ATOM 648 N N . LEU A 1 83 ? 1.343 17.180 -13.860 1.00 97.62 83 LEU A N 1
ATOM 649 C CA . LEU A 1 83 ? 1.482 15.754 -14.173 1.00 97.62 83 LEU A CA 1
ATOM 650 C C . LEU A 1 83 ? 2.356 15.032 -13.138 1.00 97.62 83 LEU A C 1
ATOM 652 O O . LEU A 1 83 ? 1.975 13.969 -12.653 1.00 97.62 83 LEU A O 1
ATOM 656 N N . VAL A 1 84 ? 3.500 15.613 -12.767 1.00 98.19 84 VAL A N 1
ATOM 657 C CA . VAL A 1 84 ? 4.398 15.070 -11.736 1.00 98.19 84 VAL A CA 1
ATOM 658 C C . VAL A 1 84 ? 3.662 14.941 -10.405 1.00 98.19 84 VAL A C 1
ATOM 660 O O . VAL A 1 84 ? 3.666 13.861 -9.817 1.00 98.19 84 VAL A O 1
ATOM 663 N N . GLN A 1 85 ? 2.963 15.990 -9.960 1.00 98.12 85 GLN A N 1
ATOM 664 C CA . GLN A 1 85 ? 2.164 15.945 -8.736 1.00 98.12 85 GLN A CA 1
ATOM 665 C C . GLN A 1 85 ? 1.147 14.795 -8.773 1.00 98.12 85 GLN A C 1
ATOM 667 O O . GLN A 1 85 ? 1.035 14.036 -7.809 1.00 98.12 85 GLN A O 1
ATOM 672 N N . ALA A 1 86 ? 0.432 14.638 -9.889 1.00 98.12 86 ALA A N 1
ATOM 673 C CA . ALA A 1 86 ? -0.586 13.609 -10.036 1.00 98.12 86 ALA A CA 1
ATOM 674 C C . ALA A 1 86 ? -0.015 12.189 -10.075 1.00 98.12 86 ALA A C 1
ATOM 676 O O . ALA A 1 86 ? -0.569 11.302 -9.429 1.00 98.12 86 ALA A O 1
ATOM 677 N N . LEU A 1 87 ? 1.102 11.962 -10.771 1.00 97.94 87 LEU A N 1
ATOM 678 C CA . LEU A 1 87 ? 1.771 10.658 -10.811 1.00 97.94 87 LEU A CA 1
ATOM 679 C C . LEU A 1 87 ? 2.314 10.259 -9.434 1.00 97.94 87 LEU A C 1
ATOM 681 O O . LEU A 1 87 ? 2.094 9.131 -8.984 1.00 97.94 87 LEU A O 1
ATOM 685 N N . PHE A 1 88 ? 2.954 11.195 -8.728 1.00 98.00 88 PHE A N 1
ATOM 686 C CA . PHE A 1 88 ? 3.445 10.968 -7.369 1.00 98.00 88 PHE A CA 1
ATOM 687 C C . PHE A 1 88 ? 2.294 10.687 -6.404 1.00 98.00 88 PHE A C 1
ATOM 689 O O . PHE A 1 88 ? 2.318 9.675 -5.702 1.00 98.00 88 PHE A O 1
ATOM 696 N N . PHE A 1 89 ? 1.235 11.503 -6.422 1.00 97.88 89 PHE A N 1
ATOM 697 C CA . PHE A 1 89 ? 0.027 11.240 -5.641 1.00 97.88 89 PHE A CA 1
ATOM 698 C C . PHE A 1 89 ? -0.559 9.859 -5.957 1.00 97.88 89 PHE A C 1
ATOM 700 O O . PHE A 1 89 ? -0.868 9.084 -5.048 1.00 97.88 89 PHE A O 1
ATOM 707 N N . ALA A 1 90 ? -0.669 9.508 -7.238 1.00 97.00 90 ALA A N 1
ATOM 708 C CA . ALA A 1 90 ? -1.278 8.257 -7.653 1.00 97.00 90 ALA A CA 1
ATOM 709 C C . ALA A 1 90 ? -0.450 7.033 -7.235 1.00 97.00 90 ALA A C 1
ATOM 711 O O . ALA A 1 90 ? -1.033 6.010 -6.870 1.00 97.00 90 ALA A O 1
ATOM 712 N N . ARG A 1 91 ? 0.886 7.139 -7.181 1.00 96.25 91 ARG A N 1
ATOM 713 C CA . ARG A 1 91 ? 1.769 6.111 -6.600 1.00 96.25 91 ARG A CA 1
ATOM 714 C C . ARG A 1 91 ? 1.768 6.096 -5.074 1.00 96.25 91 ARG A C 1
ATOM 716 O O . ARG A 1 91 ? 1.863 5.017 -4.490 1.00 96.25 91 ARG A O 1
ATOM 723 N N . TRP A 1 92 ? 1.566 7.235 -4.419 1.00 95.81 92 TRP A N 1
ATOM 724 C CA . TRP A 1 92 ? 1.331 7.283 -2.974 1.00 95.81 92 TRP A CA 1
ATOM 725 C C . TRP A 1 92 ? -0.026 6.695 -2.596 1.00 95.81 92 TRP A C 1
ATOM 727 O O . TRP A 1 92 ? -0.150 6.094 -1.537 1.00 95.81 92 TRP A O 1
ATOM 737 N N . CYS A 1 93 ? -1.035 6.785 -3.454 1.00 94.00 93 CYS A N 1
ATOM 738 C CA . CYS A 1 93 ? -2.311 6.108 -3.271 1.00 94.00 93 CYS A CA 1
ATOM 739 C C . CYS A 1 93 ? -2.202 4.608 -3.615 1.00 94.00 93 CYS A C 1
ATOM 741 O O . CYS A 1 93 ? -2.489 3.742 -2.788 1.00 94.00 93 CYS A O 1
ATOM 743 N N . ASN A 1 94 ? -1.753 4.289 -4.829 1.00 93.38 94 ASN A N 1
ATOM 744 C CA . ASN A 1 94 ? -1.622 2.947 -5.406 1.00 93.38 94 ASN A CA 1
ATOM 745 C C . ASN A 1 94 ? -2.876 2.052 -5.250 1.00 93.38 94 ASN A C 1
ATOM 747 O O . ASN A 1 94 ? -2.776 0.827 -5.120 1.00 93.38 94 ASN A O 1
ATOM 751 N N . LYS A 1 95 ? -4.076 2.651 -5.248 1.00 92.31 95 LYS A N 1
ATOM 752 C CA . LYS A 1 95 ? -5.367 1.961 -5.095 1.00 92.31 95 LYS A CA 1
ATOM 753 C C . LYS A 1 95 ? -6.355 2.456 -6.152 1.00 92.31 95 LYS A C 1
ATOM 755 O O . LYS A 1 95 ? -6.734 3.620 -6.146 1.00 92.31 95 LYS A O 1
ATOM 760 N N . GLN A 1 96 ? -6.795 1.561 -7.044 1.00 92.56 96 GLN A N 1
ATOM 761 C CA . GLN A 1 96 ? -7.696 1.938 -8.143 1.00 92.56 96 GLN A CA 1
ATOM 762 C C . GLN A 1 96 ? -8.994 2.582 -7.639 1.00 92.56 96 GLN A C 1
ATOM 764 O O . GLN A 1 96 ? -9.387 3.603 -8.178 1.00 92.56 96 GLN A O 1
ATOM 769 N N . THR A 1 97 ? -9.668 1.990 -6.648 1.00 93.00 97 THR A N 1
ATOM 770 C CA . THR A 1 97 ? -10.985 2.476 -6.196 1.00 93.00 97 THR A CA 1
ATOM 771 C C . THR A 1 97 ? -10.920 3.903 -5.659 1.00 93.00 97 THR A C 1
ATOM 773 O O . THR A 1 97 ? -11.838 4.680 -5.897 1.00 93.00 97 THR A O 1
ATOM 776 N N . SER A 1 98 ? -9.812 4.272 -5.015 1.00 94.50 98 SER A N 1
ATOM 777 C CA . SER A 1 98 ? -9.551 5.649 -4.600 1.00 94.50 98 SER A CA 1
ATOM 778 C C . SER A 1 98 ? -9.340 6.577 -5.792 1.00 94.50 98 SER A C 1
ATOM 780 O O . SER A 1 98 ? -9.994 7.607 -5.865 1.00 94.50 98 SER A O 1
ATOM 782 N N . LEU A 1 99 ? -8.467 6.213 -6.740 1.00 95.69 99 LEU A N 1
ATOM 783 C CA . LEU A 1 99 ? -8.190 7.049 -7.917 1.00 95.69 99 LEU A CA 1
ATOM 784 C C . LEU A 1 99 ? -9.428 7.239 -8.799 1.00 95.69 99 LEU A C 1
ATOM 786 O O . LEU A 1 99 ? -9.674 8.344 -9.259 1.00 95.69 99 LEU A O 1
ATOM 790 N N . ASP A 1 100 ? -10.235 6.191 -8.978 1.00 94.69 100 ASP A N 1
ATOM 791 C CA . ASP A 1 100 ? -11.491 6.255 -9.733 1.00 94.69 100 ASP A CA 1
ATOM 792 C C . ASP A 1 100 ? -12.556 7.131 -9.023 1.00 94.69 100 ASP A C 1
ATOM 794 O O . ASP A 1 100 ? -13.525 7.538 -9.658 1.00 94.69 100 ASP A O 1
ATOM 798 N N . SER A 1 101 ? -12.395 7.423 -7.723 1.00 94.44 101 SER A N 1
ATOM 799 C CA . SER A 1 101 ? -13.323 8.250 -6.927 1.00 94.44 101 SER A CA 1
ATOM 800 C C . SER A 1 101 ? -12.866 9.706 -6.759 1.00 94.44 101 SER A C 1
ATOM 802 O O . SER A 1 101 ? -13.557 10.482 -6.101 1.00 94.44 101 SER A O 1
ATOM 804 N N . LEU A 1 102 ? -11.698 10.080 -7.290 1.00 94.50 102 LEU A N 1
ATOM 805 C CA . LEU A 1 102 ? -11.084 11.391 -7.079 1.00 94.50 102 LEU A CA 1
ATOM 806 C C . LEU A 1 102 ? -10.873 12.127 -8.399 1.00 94.50 102 LEU A C 1
ATOM 808 O O . LEU A 1 102 ? -10.529 11.530 -9.415 1.00 94.50 102 LEU A O 1
ATOM 812 N N . SER A 1 103 ? -11.005 13.450 -8.337 1.00 93.12 103 SER A N 1
ATOM 813 C CA . SER A 1 103 ? -10.657 14.353 -9.434 1.00 93.12 103 SER A CA 1
ATOM 814 C C . SER A 1 103 ? -9.221 14.865 -9.260 1.00 93.12 103 SER A C 1
ATOM 816 O O . SER A 1 103 ? -8.877 15.271 -8.143 1.00 93.12 103 SER A O 1
ATOM 818 N N . PRO A 1 104 ? -8.377 14.904 -10.307 1.00 93.56 104 PRO A N 1
ATOM 819 C CA . PRO A 1 104 ? -7.011 15.435 -10.216 1.00 93.56 104 PRO A CA 1
ATOM 820 C C . PRO A 1 104 ? -6.939 16.913 -9.810 1.00 93.56 104 PRO A C 1
ATOM 822 O O . PRO A 1 104 ? -5.946 17.354 -9.241 1.00 93.56 104 PRO A O 1
ATOM 825 N N . GLU A 1 105 ? -7.999 17.688 -10.033 1.00 92.31 105 GLU A N 1
ATOM 826 C CA . GLU A 1 105 ? -8.097 19.092 -9.622 1.00 92.31 10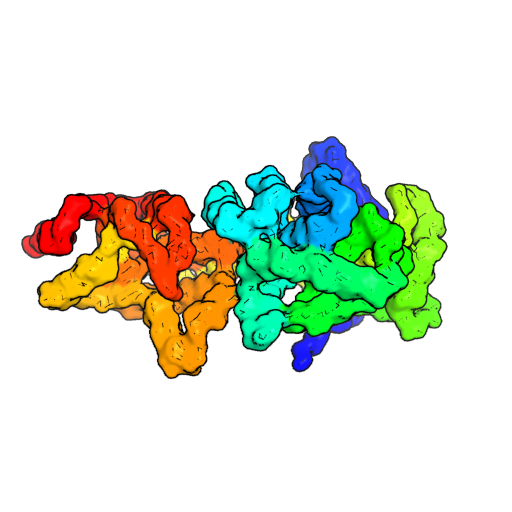5 GLU A CA 1
ATOM 827 C C . GLU A 1 105 ? -8.043 19.255 -8.096 1.00 92.31 105 GLU A C 1
ATOM 829 O O . GLU A 1 105 ? -7.568 20.281 -7.604 1.00 92.31 105 GLU A O 1
ATOM 834 N N . LEU A 1 106 ? -8.463 18.231 -7.337 1.00 94.69 106 LEU A N 1
ATOM 835 C CA . LEU A 1 106 ? -8.366 18.229 -5.873 1.00 94.69 106 LEU A CA 1
ATOM 836 C C . LEU A 1 106 ? -6.915 18.288 -5.392 1.00 94.69 106 LEU A C 1
ATOM 838 O O . LEU A 1 106 ? -6.665 18.755 -4.287 1.00 94.69 106 LEU A O 1
ATOM 842 N N . LEU A 1 107 ? -5.942 17.874 -6.209 1.00 95.31 107 LEU A N 1
ATOM 843 C CA . LEU A 1 107 ? -4.526 17.930 -5.838 1.00 95.31 107 LEU A CA 1
ATOM 844 C C . LEU A 1 107 ? -4.042 19.365 -5.578 1.00 95.31 107 LEU A C 1
ATOM 846 O O . LEU A 1 107 ? -3.052 19.570 -4.879 1.00 95.31 107 LEU A O 1
ATOM 850 N N . LEU A 1 108 ? -4.742 20.369 -6.105 1.00 91.31 108 LEU A N 1
ATOM 851 C CA . LEU A 1 108 ? -4.443 21.782 -5.867 1.00 91.31 108 LEU A CA 1
ATOM 852 C C . LEU A 1 108 ? -5.075 22.323 -4.572 1.00 91.31 108 LEU A C 1
ATOM 854 O O . LEU A 1 108 ? -4.857 23.484 -4.231 1.00 91.31 108 LEU A O 1
ATOM 858 N N . GLN A 1 109 ? -5.853 21.502 -3.864 1.00 94.12 109 GLN A N 1
ATOM 859 C CA . GLN A 1 109 ? -6.673 21.878 -2.715 1.00 94.12 109 GLN A CA 1
ATOM 860 C C . GLN A 1 109 ? -6.392 20.925 -1.534 1.00 94.12 109 GLN A C 1
ATOM 862 O O . GLN A 1 109 ? -7.141 19.972 -1.316 1.00 94.12 109 GLN A O 1
ATOM 867 N N . PRO A 1 110 ? -5.291 21.121 -0.775 1.00 92.19 110 PRO A N 1
ATOM 868 C CA . PRO A 1 110 ? -4.840 20.164 0.243 1.00 92.19 110 PRO A CA 1
ATOM 869 C C . PRO A 1 110 ? -5.892 19.785 1.293 1.00 92.19 110 PRO A C 1
ATOM 871 O O . PRO A 1 110 ? -6.009 18.614 1.664 1.00 92.19 110 PRO A O 1
ATOM 874 N N . SER A 1 111 ? -6.667 20.763 1.768 1.00 88.88 111 SER A N 1
ATOM 875 C CA . SER A 1 111 ? -7.696 20.557 2.793 1.00 88.88 111 SER A CA 1
ATOM 876 C C . SER A 1 111 ? -8.868 19.737 2.250 1.00 88.88 111 SER A C 1
ATOM 878 O O . SER A 1 111 ? -9.300 18.767 2.875 1.00 88.88 111 SER A O 1
ATOM 880 N N . GLU A 1 112 ? -9.346 20.089 1.060 1.00 92.31 112 GLU A N 1
ATOM 881 C CA . GLU A 1 112 ? -10.443 19.429 0.361 1.00 92.31 112 GLU A CA 1
ATOM 882 C C . GLU A 1 112 ? -10.050 18.013 -0.074 1.00 92.31 112 GLU A C 1
ATOM 884 O O . GLU A 1 112 ? -10.828 17.075 0.101 1.00 92.31 112 GLU A O 1
ATOM 889 N N . LEU A 1 113 ? -8.819 17.823 -0.560 1.00 94.62 113 LEU A N 1
ATOM 890 C CA . LEU A 1 113 ? -8.273 16.506 -0.872 1.00 94.62 113 LEU A CA 1
ATOM 891 C C . LEU A 1 113 ? -8.235 15.620 0.372 1.00 94.62 113 LEU A C 1
ATOM 893 O O . LEU A 1 113 ? -8.682 14.476 0.317 1.00 94.62 113 LEU A O 1
ATOM 897 N N . ARG A 1 114 ? -7.743 16.132 1.507 1.00 91.31 114 ARG A N 1
ATOM 898 C CA . ARG A 1 114 ? -7.726 15.373 2.764 1.00 91.31 114 ARG A CA 1
ATOM 899 C C . ARG A 1 114 ? -9.135 14.941 3.167 1.00 91.31 114 ARG A C 1
ATOM 901 O O . ARG A 1 114 ? -9.347 13.763 3.450 1.00 91.31 114 ARG A O 1
ATOM 908 N N . GLN A 1 115 ? -10.104 15.853 3.115 1.00 87.25 115 GLN A N 1
ATOM 909 C CA . GLN A 1 115 ? -11.503 15.539 3.409 1.00 87.25 115 GLN A CA 1
ATOM 910 C C . GLN A 1 115 ? -12.080 14.490 2.443 1.00 87.25 115 GLN A C 1
ATOM 912 O O . GLN A 1 115 ? -12.801 13.585 2.874 1.00 87.25 115 GLN A O 1
ATOM 917 N N . ALA A 1 116 ? -11.750 14.577 1.152 1.00 91.75 116 ALA A N 1
ATOM 918 C CA . ALA A 1 116 ? -12.177 13.608 0.149 1.00 91.75 116 ALA A CA 1
ATOM 919 C C . ALA A 1 116 ? -11.600 12.212 0.428 1.00 91.75 116 ALA A C 1
ATOM 921 O O . ALA A 1 116 ? -12.341 11.232 0.391 1.00 91.75 116 ALA A O 1
ATOM 922 N N . LEU A 1 117 ? -10.312 12.117 0.785 1.00 91.75 117 LEU A N 1
ATOM 923 C CA . LEU A 1 117 ? -9.658 10.852 1.143 1.00 91.75 117 LEU A CA 1
ATOM 924 C C . LEU A 1 117 ? -10.259 10.212 2.399 1.00 91.75 117 LEU A C 1
ATOM 926 O O . LEU A 1 117 ? -10.429 8.994 2.443 1.00 91.75 117 LEU A O 1
ATOM 930 N N . GLU A 1 118 ? -10.601 11.020 3.405 1.00 85.56 118 GLU A N 1
ATOM 931 C CA . GLU A 1 118 ? -11.275 10.556 4.625 1.00 85.56 118 GLU A CA 1
ATOM 932 C C . GLU A 1 118 ? -12.680 10.005 4.350 1.00 85.56 118 GLU A C 1
ATOM 934 O O . GLU A 1 118 ? -13.137 9.105 5.056 1.00 85.56 118 GLU A O 1
ATOM 939 N N . SER A 1 119 ? -13.335 10.530 3.313 1.00 84.56 119 SER A N 1
ATOM 940 C CA . SER A 1 119 ? -14.734 10.256 2.974 1.00 84.56 119 SER A CA 1
ATOM 941 C C . SER A 1 119 ? -14.903 9.199 1.877 1.00 84.56 119 SER A C 1
ATOM 943 O O . SER A 1 119 ? -16.023 8.983 1.411 1.00 84.56 119 SER A O 1
ATOM 945 N N . LEU A 1 120 ? -13.818 8.543 1.449 1.00 88.38 120 LEU A N 1
ATOM 946 C CA . LEU A 1 120 ? -13.875 7.512 0.416 1.00 88.38 120 LEU A CA 1
ATOM 947 C C . LEU A 1 120 ? -14.774 6.335 0.839 1.00 88.38 120 LEU A C 1
ATOM 949 O O . LEU A 1 120 ? -14.742 5.918 1.998 1.00 88.38 120 LEU A O 1
ATOM 953 N N . PRO A 1 121 ? -15.521 5.733 -0.106 1.00 82.81 121 PRO A N 1
ATOM 954 C CA . PRO A 1 121 ? -16.436 4.626 0.187 1.00 82.81 121 PRO A CA 1
ATOM 955 C C . PRO A 1 121 ? -15.717 3.322 0.570 1.00 82.81 121 PRO A C 1
ATOM 957 O O . PRO A 1 121 ? -16.315 2.438 1.173 1.00 82.81 121 PRO A O 1
ATOM 960 N N . ASP A 1 122 ? -14.441 3.192 0.206 1.00 83.75 122 ASP A N 1
ATOM 961 C CA . ASP A 1 122 ? -13.599 2.019 0.443 1.00 83.75 122 ASP A CA 1
ATOM 962 C C . ASP A 1 122 ? -12.285 2.479 1.107 1.00 83.75 122 ASP A C 1
ATOM 964 O O . ASP A 1 122 ? -11.297 2.719 0.403 1.00 83.75 122 ASP A O 1
ATOM 968 N N . PRO A 1 123 ? -12.248 2.681 2.440 1.00 82.69 123 PRO A N 1
ATOM 969 C CA . PRO A 1 123 ? -11.014 2.945 3.176 1.00 82.69 123 PRO A CA 1
ATOM 970 C C . PRO A 1 123 ? -10.167 1.662 3.350 1.00 82.69 123 PRO A C 1
ATOM 972 O O . PRO A 1 123 ? -10.708 0.558 3.334 1.00 82.69 123 PRO A O 1
ATOM 975 N N . PRO A 1 124 ? -8.836 1.763 3.538 1.00 89.00 124 PRO A N 1
ATOM 976 C CA . PRO A 1 124 ? -8.039 2.989 3.527 1.00 89.00 124 PRO A CA 1
ATOM 977 C C . PRO A 1 124 ? -7.918 3.592 2.123 1.00 89.00 124 PRO A C 1
ATOM 979 O O . PRO A 1 124 ? -8.024 2.887 1.117 1.00 89.00 124 PRO A O 1
ATOM 982 N N . TRP A 1 125 ? -7.630 4.896 2.064 1.00 91.81 125 TRP A N 1
ATOM 983 C CA . TRP A 1 125 ? -7.454 5.651 0.816 1.00 91.81 125 TRP A CA 1
ATOM 984 C C . TRP A 1 125 ? -6.294 5.154 -0.052 1.00 91.81 125 TRP A C 1
ATOM 986 O O . TRP A 1 125 ? -6.234 5.459 -1.242 1.00 91.81 125 TRP A O 1
ATOM 996 N N . CYS A 1 126 ? -5.369 4.390 0.521 1.00 91.62 126 CYS A N 1
ATOM 997 C CA . CYS A 1 126 ? -4.193 3.880 -0.157 1.00 91.62 126 CYS A CA 1
ATOM 998 C C . CYS A 1 126 ? -4.073 2.359 -0.031 1.00 91.62 126 CYS A C 1
ATOM 1000 O O . CYS A 1 126 ? -4.705 1.720 0.810 1.00 91.62 126 CYS A O 1
ATOM 1002 N N . ASN A 1 127 ? -3.233 1.760 -0.871 1.00 88.38 127 ASN A N 1
ATOM 1003 C CA . ASN A 1 127 ? -2.853 0.366 -0.708 1.00 88.38 127 ASN A CA 1
ATOM 1004 C C . ASN A 1 127 ? -1.808 0.239 0.405 1.00 88.38 127 ASN A C 1
ATOM 1006 O O . ASN A 1 127 ? -0.695 0.758 0.292 1.00 88.38 127 ASN A O 1
ATOM 1010 N N . VAL A 1 128 ? -2.182 -0.468 1.469 1.00 83.19 128 VAL A N 1
ATOM 1011 C CA . VAL A 1 128 ? -1.324 -0.734 2.632 1.00 83.19 128 VAL A CA 1
ATOM 1012 C C . VAL A 1 128 ? -0.648 -2.108 2.583 1.00 83.19 128 VAL A C 1
ATOM 1014 O O . VAL A 1 128 ? 0.214 -2.408 3.398 1.00 83.19 128 VAL A O 1
ATOM 1017 N N . THR A 1 129 ? -1.031 -2.965 1.634 1.00 74.56 129 THR A N 1
ATOM 1018 C CA . THR A 1 129 ? -0.611 -4.380 1.592 1.00 74.56 129 THR A CA 1
ATOM 1019 C C . THR A 1 129 ? 0.485 -4.655 0.569 1.00 74.56 129 THR A C 1
ATOM 1021 O O . THR A 1 129 ? 1.343 -5.518 0.767 1.00 74.56 129 THR A O 1
ATOM 1024 N N . ALA A 1 130 ? 0.440 -3.931 -0.543 1.00 72.12 130 ALA A N 1
ATOM 1025 C CA . ALA A 1 130 ? 1.379 -4.009 -1.640 1.00 72.12 130 ALA A CA 1
ATOM 1026 C C . ALA A 1 130 ? 1.900 -2.603 -1.896 1.00 72.12 130 ALA A C 1
ATOM 1028 O O . ALA A 1 130 ? 1.121 -1.653 -1.829 1.00 72.12 130 ALA A O 1
ATOM 1029 N N . TYR A 1 131 ? 3.185 -2.508 -2.251 1.00 76.31 131 TYR A N 1
ATOM 1030 C CA . TYR A 1 131 ? 3.852 -1.241 -2.543 1.00 76.31 131 TYR A CA 1
ATOM 1031 C C . TYR A 1 131 ? 4.024 -0.369 -1.281 1.00 76.31 131 TYR A C 1
ATOM 1033 O O . TYR A 1 131 ? 3.248 0.561 -1.056 1.00 76.31 131 TYR A O 1
ATOM 1041 N N . PRO A 1 132 ? 4.990 -0.707 -0.405 1.00 81.06 132 PRO A N 1
ATOM 1042 C CA . PRO A 1 132 ? 5.232 0.069 0.805 1.00 81.06 132 PRO A CA 1
ATOM 1043 C C . PRO A 1 132 ? 5.696 1.479 0.435 1.00 81.06 132 PRO A C 1
ATOM 1045 O O . PRO A 1 132 ? 6.578 1.649 -0.406 1.00 81.06 132 PRO A O 1
ATOM 1048 N N . VAL A 1 133 ? 5.085 2.474 1.070 1.00 89.81 133 VAL A N 1
ATOM 1049 C CA . VAL A 1 133 ? 5.451 3.884 0.945 1.00 89.81 133 VAL A CA 1
ATOM 1050 C C . VAL A 1 133 ? 5.743 4.386 2.344 1.00 89.81 133 VAL A C 1
ATOM 1052 O O . VAL A 1 133 ? 4.859 4.382 3.202 1.00 89.81 133 VAL A O 1
ATOM 1055 N N . GLU A 1 134 ? 6.993 4.761 2.561 1.00 89.06 134 GLU A N 1
ATOM 1056 C CA . GLU A 1 134 ? 7.492 5.214 3.853 1.00 89.06 134 GLU A CA 1
ATOM 1057 C C . GLU A 1 134 ? 7.265 6.722 4.040 1.00 89.06 134 GLU A C 1
ATOM 1059 O O . GLU A 1 134 ? 7.001 7.440 3.067 1.00 89.06 134 GLU A O 1
ATOM 1064 N N . PRO A 1 135 ? 7.341 7.217 5.287 1.00 90.19 135 PRO A N 1
ATOM 1065 C CA . PRO A 1 135 ? 7.331 8.648 5.565 1.00 90.19 135 PRO A CA 1
ATOM 1066 C C . PRO A 1 135 ? 8.481 9.382 4.861 1.00 90.19 135 PRO A C 1
ATOM 1068 O O . PRO A 1 135 ? 9.585 8.856 4.735 1.00 90.19 135 PRO A O 1
ATOM 1071 N N . VAL A 1 136 ? 8.232 10.625 4.454 1.00 94.19 136 VAL A N 1
ATOM 1072 C CA . VAL A 1 136 ? 9.212 11.489 3.776 1.00 94.19 136 VAL A CA 1
ATOM 1073 C C . VAL A 1 136 ? 9.884 12.416 4.784 1.00 94.19 136 VAL A C 1
ATOM 1075 O O . VAL A 1 136 ? 9.224 12.937 5.685 1.00 94.19 136 VAL A O 1
ATOM 1078 N N . ARG A 1 137 ? 11.187 12.668 4.629 1.00 92.81 137 ARG A N 1
ATOM 1079 C CA . ARG A 1 137 ? 11.927 13.660 5.420 1.00 92.81 137 ARG A CA 1
ATOM 1080 C C . ARG A 1 137 ? 12.192 14.896 4.576 1.00 92.81 137 ARG A C 1
ATOM 1082 O O . ARG A 1 137 ? 12.952 14.845 3.619 1.00 92.81 137 ARG A O 1
ATOM 1089 N N . TRP A 1 138 ? 11.624 16.029 4.975 1.00 92.19 138 TRP A N 1
ATOM 1090 C CA . TRP A 1 138 ? 11.833 17.304 4.295 1.00 92.19 138 TRP A CA 1
ATOM 1091 C C . TRP A 1 138 ? 12.161 18.406 5.299 1.00 92.19 138 TRP A C 1
ATOM 1093 O O . TRP A 1 138 ? 11.443 18.603 6.277 1.00 92.19 138 TRP A O 1
ATOM 1103 N N . ARG A 1 139 ? 13.278 19.117 5.078 1.00 89.44 139 ARG A N 1
ATOM 1104 C CA . ARG A 1 139 ? 13.768 20.212 5.948 1.00 89.44 139 ARG A CA 1
ATOM 1105 C C . ARG A 1 139 ? 13.825 19.851 7.444 1.00 89.44 139 ARG A C 1
ATOM 1107 O O . ARG A 1 139 ? 13.526 20.670 8.305 1.00 89.44 139 ARG A O 1
ATOM 1114 N N . GLY A 1 140 ? 14.213 18.613 7.753 1.00 85.38 140 GLY A N 1
ATOM 1115 C CA . GLY A 1 140 ? 14.317 18.111 9.128 1.00 85.38 140 GLY A CA 1
ATOM 1116 C C . GLY A 1 140 ? 12.987 17.693 9.768 1.00 85.38 140 GLY A C 1
ATOM 1117 O O . GLY A 1 140 ? 13.002 17.184 10.885 1.00 85.38 140 GLY A O 1
ATOM 1118 N N . LEU A 1 141 ? 11.859 17.848 9.068 1.00 88.50 141 LEU A N 1
ATOM 1119 C CA . LEU A 1 141 ? 10.546 17.377 9.500 1.00 88.50 141 LEU A CA 1
ATOM 1120 C C . LEU A 1 141 ? 10.198 16.053 8.816 1.00 88.50 141 LEU A C 1
ATOM 1122 O O . LEU A 1 141 ? 10.524 15.828 7.649 1.00 88.50 141 LEU A O 1
ATOM 1126 N N . LEU A 1 142 ? 9.534 15.172 9.560 1.00 90.12 142 LEU A N 1
ATOM 1127 C CA . LEU A 1 142 ? 8.988 13.922 9.046 1.00 90.12 142 LEU A CA 1
ATOM 1128 C C . LEU A 1 142 ? 7.542 14.163 8.608 1.00 90.12 142 LEU A C 1
ATOM 1130 O O . LEU A 1 142 ? 6.770 14.728 9.375 1.00 90.12 142 LEU A O 1
ATOM 1134 N N . TYR A 1 143 ? 7.175 13.711 7.415 1.00 91.44 143 TYR A N 1
ATOM 1135 C CA . TYR A 1 143 ? 5.825 13.797 6.865 1.00 91.44 143 TYR A CA 1
ATOM 1136 C C . TYR A 1 143 ? 5.252 12.391 6.711 1.00 91.44 143 TYR A C 1
ATOM 1138 O O . TYR A 1 143 ? 5.892 11.514 6.127 1.00 91.44 143 TYR A O 1
ATOM 1146 N N . SER A 1 144 ? 4.042 12.171 7.232 1.00 91.19 144 SER A N 1
ATOM 1147 C CA . SER A 1 144 ? 3.321 10.913 7.024 1.00 91.19 144 SER A CA 1
ATOM 1148 C C . SER A 1 144 ? 2.994 10.705 5.539 1.00 91.19 144 SER A C 1
ATOM 1150 O O . SER A 1 144 ? 2.909 11.665 4.776 1.00 91.19 144 SER A O 1
ATOM 1152 N N . ARG A 1 145 ? 2.718 9.460 5.119 1.00 92.94 145 ARG A N 1
ATOM 1153 C CA . ARG A 1 145 ? 2.274 9.162 3.740 1.00 92.94 145 ARG A CA 1
ATOM 1154 C C . ARG A 1 145 ? 1.075 10.022 3.317 1.00 92.94 145 ARG A C 1
ATOM 1156 O O . ARG A 1 145 ? 0.996 10.421 2.158 1.00 92.94 145 ARG A O 1
ATOM 1163 N N . LEU A 1 146 ? 0.149 10.288 4.243 1.00 91.69 146 LEU A N 1
ATOM 1164 C CA . LEU A 1 146 ? -1.019 11.128 3.988 1.00 91.69 146 LEU A CA 1
ATOM 1165 C C . LEU A 1 146 ? -0.611 12.591 3.796 1.00 91.69 146 LEU A C 1
ATOM 1167 O O . LEU A 1 146 ? -0.949 13.161 2.767 1.00 91.69 146 LEU A O 1
ATOM 1171 N N . ASP A 1 147 ? 0.159 13.170 4.720 1.00 92.75 147 ASP A N 1
ATOM 1172 C CA . ASP A 1 147 ? 0.555 14.584 4.633 1.00 92.75 147 ASP A CA 1
ATOM 1173 C C . ASP A 1 147 ? 1.481 14.845 3.435 1.00 92.75 147 ASP A C 1
ATOM 1175 O O . ASP A 1 147 ? 1.402 15.898 2.797 1.00 92.75 147 ASP A O 1
ATOM 1179 N N . THR A 1 148 ? 2.319 13.869 3.068 1.00 95.88 148 THR A N 1
ATOM 1180 C CA . THR A 1 148 ? 3.092 13.920 1.826 1.00 95.88 148 THR A CA 1
ATOM 1181 C C . THR A 1 148 ? 2.170 14.015 0.611 1.00 95.88 148 THR A C 1
ATOM 1183 O O . THR A 1 148 ? 2.346 14.898 -0.228 1.00 95.88 148 THR A O 1
ATOM 1186 N N . ALA A 1 149 ? 1.171 13.132 0.536 1.00 96.06 149 ALA A N 1
ATOM 1187 C CA . ALA A 1 149 ? 0.260 13.049 -0.598 1.00 96.06 149 ALA A CA 1
ATOM 1188 C C . ALA A 1 149 ? -0.680 14.259 -0.705 1.00 96.06 149 ALA A C 1
ATOM 1190 O O . ALA A 1 149 ? -0.958 14.703 -1.816 1.00 96.06 149 ALA A O 1
ATOM 1191 N N . THR A 1 150 ? -1.169 14.789 0.421 1.00 94.38 150 THR A N 1
ATOM 1192 C CA . THR A 1 150 ? -2.155 15.880 0.419 1.00 94.38 150 THR A CA 1
ATOM 1193 C C . THR A 1 150 ? -1.531 17.262 0.370 1.00 94.38 150 THR A C 1
ATOM 1195 O O . THR A 1 150 ? -2.118 18.170 -0.209 1.00 94.38 150 THR A O 1
ATOM 1198 N N . THR A 1 151 ? -0.363 17.435 0.988 1.00 93.88 151 THR A N 1
ATOM 1199 C CA . THR A 1 151 ? 0.212 18.760 1.240 1.00 93.88 151 THR A CA 1
ATOM 1200 C C . THR A 1 151 ? 1.570 18.902 0.575 1.00 93.88 151 THR A C 1
ATOM 1202 O O . THR A 1 151 ? 1.769 19.803 -0.238 1.00 93.88 151 THR A O 1
ATOM 1205 N N . LEU A 1 152 ? 2.506 17.997 0.874 1.00 95.94 152 LEU A N 1
ATOM 1206 C CA . LEU A 1 152 ? 3.900 18.185 0.474 1.00 95.94 152 LEU A CA 1
ATOM 1207 C C . LEU A 1 152 ? 4.084 18.152 -1.047 1.00 95.94 152 LEU A C 1
ATOM 1209 O O . LEU A 1 152 ? 4.828 18.963 -1.586 1.00 95.94 152 LEU A O 1
ATOM 1213 N N . PHE A 1 153 ? 3.388 17.267 -1.764 1.00 97.12 153 PHE A N 1
ATOM 1214 C CA . PHE A 1 153 ? 3.472 17.247 -3.228 1.00 97.12 153 PHE A CA 1
ATOM 1215 C C . PHE A 1 153 ? 2.901 18.502 -3.886 1.00 97.12 153 PHE A C 1
ATOM 1217 O O . PHE A 1 153 ? 3.412 18.906 -4.926 1.00 97.12 153 PHE A O 1
ATOM 1224 N N . ALA A 1 154 ? 1.898 19.151 -3.289 1.00 95.50 154 ALA A N 1
ATOM 1225 C CA . ALA A 1 154 ? 1.410 20.434 -3.792 1.00 95.50 154 ALA A CA 1
ATOM 1226 C C . ALA A 1 154 ? 2.463 21.542 -3.621 1.00 95.50 154 ALA A C 1
ATOM 1228 O O . ALA A 1 154 ? 2.634 22.365 -4.519 1.00 95.50 154 ALA A O 1
ATOM 1229 N N . GLU A 1 155 ? 3.194 21.528 -2.501 1.00 95.81 155 GLU A N 1
ATOM 1230 C CA . GLU A 1 155 ? 4.277 22.476 -2.209 1.00 95.81 155 GLU A CA 1
ATOM 1231 C C . GLU A 1 155 ? 5.522 22.239 -3.078 1.00 95.81 155 GLU A C 1
ATOM 1233 O O . GLU A 1 155 ? 6.150 23.199 -3.521 1.00 95.81 155 GLU A O 1
ATOM 1238 N N . LEU A 1 156 ? 5.880 20.973 -3.323 1.00 96.56 156 LEU A N 1
ATOM 1239 C CA . LEU A 1 156 ? 7.164 20.590 -3.920 1.00 96.56 156 LEU A CA 1
ATOM 1240 C C . LEU A 1 156 ? 7.117 20.252 -5.413 1.00 96.56 156 LEU A C 1
ATOM 1242 O O . LEU A 1 156 ? 8.148 19.896 -5.983 1.00 96.56 156 LEU A O 1
ATOM 1246 N N . LYS A 1 157 ? 5.957 20.318 -6.072 1.00 96.94 157 LYS A N 1
ATOM 1247 C CA . LYS A 1 157 ? 5.820 19.834 -7.457 1.00 96.94 157 LYS A CA 1
ATOM 1248 C C . LYS A 1 157 ? 6.771 20.484 -8.460 1.00 96.94 157 LYS A C 1
ATOM 1250 O O . LYS A 1 157 ? 7.210 19.806 -9.388 1.00 96.94 157 LYS A O 1
ATOM 1255 N N . GLU A 1 158 ? 7.103 21.764 -8.289 1.00 98.31 158 GLU A N 1
ATOM 1256 C CA . GLU A 1 158 ? 8.050 22.450 -9.177 1.00 98.31 158 GLU A CA 1
ATOM 1257 C C . GLU A 1 158 ? 9.474 21.933 -8.935 1.00 98.31 158 GLU A C 1
ATOM 1259 O O . GLU A 1 158 ? 10.140 21.507 -9.872 1.00 98.31 158 GLU A O 1
ATOM 1264 N N . GLN A 1 159 ? 9.904 21.840 -7.675 1.00 98.38 159 GLN A N 1
ATOM 1265 C CA . GLN A 1 159 ? 11.239 21.365 -7.309 1.00 98.38 159 GLN A CA 1
ATOM 1266 C C . GLN A 1 159 ? 11.439 19.883 -7.660 1.00 98.38 159 GLN A C 1
ATOM 1268 O O . GLN A 1 159 ? 12.511 19.496 -8.115 1.00 98.38 159 GLN A O 1
ATOM 1273 N N . ILE A 1 160 ? 10.407 19.047 -7.493 1.00 98.38 160 ILE A N 1
ATOM 1274 C CA . ILE A 1 160 ? 10.442 17.643 -7.932 1.00 98.38 160 ILE A CA 1
ATOM 1275 C C . ILE A 1 160 ? 10.588 17.583 -9.457 1.00 98.38 160 ILE A C 1
ATOM 1277 O O . ILE A 1 160 ? 11.367 16.780 -9.963 1.00 98.38 160 ILE A O 1
ATOM 1281 N N . SER A 1 161 ? 9.885 18.446 -10.196 1.00 98.62 161 SER A N 1
ATOM 1282 C CA . SER A 1 161 ? 10.002 18.499 -11.659 1.00 98.62 161 SER A CA 1
ATOM 1283 C C . SER A 1 161 ? 11.404 18.917 -12.106 1.00 98.62 161 SER A C 1
ATOM 1285 O O . SER A 1 161 ? 11.969 18.291 -12.999 1.00 98.62 161 SER A O 1
ATOM 1287 N N . GLU A 1 162 ? 11.993 19.927 -11.465 1.00 98.62 162 GLU A N 1
ATOM 1288 C CA . GLU A 1 162 ? 13.373 20.365 -11.718 1.00 98.62 162 GLU A CA 1
ATOM 1289 C C . GLU A 1 162 ? 14.386 19.246 -11.429 1.00 98.62 162 GLU A C 1
ATOM 1291 O O . GLU A 1 162 ? 15.270 18.983 -12.246 1.00 98.62 162 GLU A O 1
ATOM 1296 N N . ALA A 1 163 ? 14.222 18.535 -10.309 1.00 98.50 163 ALA A N 1
ATOM 1297 C CA . ALA A 1 163 ? 15.057 17.391 -9.954 1.00 98.50 163 ALA A CA 1
ATOM 1298 C C . ALA A 1 163 ? 14.966 16.261 -10.989 1.00 98.50 163 ALA A C 1
ATOM 1300 O O . ALA A 1 163 ? 15.996 15.723 -11.391 1.00 98.50 163 ALA A O 1
ATOM 1301 N N . ILE A 1 164 ? 13.764 15.943 -11.480 1.00 98.69 164 ILE A N 1
ATOM 1302 C CA . ILE A 1 164 ? 13.582 14.962 -12.558 1.00 98.69 164 ILE A CA 1
ATOM 1303 C C . ILE A 1 164 ? 14.315 15.409 -13.829 1.00 98.69 164 ILE A C 1
ATOM 1305 O O . ILE A 1 164 ? 15.064 14.622 -14.403 1.00 98.69 164 ILE A O 1
ATOM 1309 N N . VAL A 1 165 ? 14.145 16.668 -14.253 1.00 98.62 165 VAL A N 1
ATOM 1310 C CA . VAL A 1 165 ? 14.791 17.202 -15.468 1.00 98.62 165 VAL A CA 1
ATOM 1311 C C . VAL A 1 165 ? 16.319 17.185 -15.345 1.00 98.62 165 VAL A C 1
ATOM 1313 O O . VAL A 1 165 ? 17.004 16.873 -16.318 1.00 98.62 165 VAL A O 1
ATOM 1316 N N . SER A 1 166 ? 16.867 17.432 -14.150 1.00 98.44 166 SER A N 1
ATOM 1317 C CA . SER A 1 166 ? 18.313 17.323 -13.890 1.00 98.44 166 SER A CA 1
ATOM 1318 C C . SER A 1 166 ? 18.879 15.907 -14.071 1.00 98.44 166 SER A C 1
ATOM 1320 O O . SER A 1 166 ? 20.091 15.739 -14.180 1.00 98.44 166 SER A O 1
ATOM 1322 N N . GLY A 1 167 ? 18.012 14.889 -14.138 1.00 97.62 167 GLY A N 1
ATOM 1323 C CA . GLY A 1 167 ? 18.384 13.518 -14.477 1.00 97.62 167 GLY A CA 1
ATOM 1324 C C . GLY A 1 167 ? 18.746 13.319 -15.953 1.00 97.62 167 GLY A C 1
ATOM 1325 O O . GLY A 1 167 ? 19.244 12.251 -16.305 1.00 97.62 167 GLY A O 1
ATOM 1326 N N . GLU A 1 168 ? 18.526 14.329 -16.807 1.00 98.06 168 GLU A N 1
ATOM 1327 C CA . GLU A 1 168 ? 18.899 14.339 -18.230 1.00 98.06 168 GLU A CA 1
ATOM 1328 C C . GLU A 1 168 ? 18.401 13.095 -18.983 1.00 98.06 168 GLU A C 1
ATOM 1330 O O . GLU A 1 168 ? 19.159 12.415 -19.676 1.00 98.06 168 GLU A O 1
ATOM 1335 N N . GLY A 1 169 ? 17.125 12.755 -18.797 1.00 97.88 169 GLY A N 1
ATOM 1336 C CA . GLY A 1 169 ? 16.508 11.601 -19.446 1.00 97.88 169 GLY A CA 1
ATOM 1337 C C . GLY A 1 169 ? 16.748 10.254 -18.756 1.00 97.88 169 GLY A C 1
ATOM 1338 O O . GLY A 1 169 ? 16.060 9.294 -19.084 1.00 97.88 169 GLY A O 1
ATOM 1339 N N . ASP A 1 170 ? 17.671 10.155 -17.796 1.00 98.31 170 ASP A N 1
ATOM 1340 C CA . ASP A 1 170 ? 18.023 8.891 -17.139 1.00 98.31 170 ASP A CA 1
ATOM 1341 C C . ASP A 1 170 ? 17.178 8.634 -15.882 1.00 98.31 170 ASP A C 1
ATOM 1343 O O . ASP A 1 170 ? 17.142 9.447 -14.951 1.00 98.31 170 ASP A O 1
ATOM 1347 N N . VAL A 1 171 ? 16.519 7.474 -15.832 1.00 98.06 171 VAL A N 1
ATOM 1348 C CA . VAL A 1 171 ? 15.619 7.105 -14.731 1.00 98.06 171 VAL A CA 1
ATOM 1349 C C . VAL A 1 171 ? 16.347 6.982 -13.389 1.00 98.06 171 VAL A C 1
ATOM 1351 O O . VAL A 1 171 ? 15.803 7.410 -12.365 1.00 98.06 171 VAL A O 1
ATOM 1354 N N . ILE A 1 172 ? 17.560 6.421 -13.353 1.00 97.50 172 ILE A N 1
ATOM 1355 C CA . ILE A 1 172 ? 18.327 6.249 -12.107 1.00 97.50 172 ILE A CA 1
ATOM 1356 C C . ILE A 1 172 ? 18.728 7.618 -11.552 1.00 97.50 172 ILE A C 1
ATOM 1358 O O . ILE A 1 172 ? 18.522 7.887 -10.364 1.00 97.50 172 ILE A O 1
ATOM 1362 N N . ARG A 1 173 ? 19.255 8.505 -12.403 1.00 98.38 173 ARG A N 1
ATOM 1363 C CA . ARG A 1 173 ? 19.649 9.866 -12.013 1.00 98.38 173 ARG A CA 1
ATOM 1364 C C . ARG A 1 173 ? 18.447 10.685 -11.558 1.00 98.38 173 ARG A C 1
ATOM 1366 O O . ARG A 1 173 ? 18.520 11.286 -10.489 1.00 98.38 173 ARG A O 1
ATOM 1373 N N . ALA A 1 174 ? 17.335 10.648 -12.293 1.00 98.50 174 ALA A N 1
ATOM 1374 C CA . ALA A 1 174 ? 16.105 11.337 -11.902 1.00 98.50 174 ALA A CA 1
ATOM 1375 C C . ALA A 1 174 ? 15.566 10.828 -10.551 1.00 98.50 174 ALA A C 1
ATOM 1377 O O . ALA A 1 174 ? 15.197 11.625 -9.688 1.00 98.50 174 ALA A O 1
ATOM 1378 N N . THR A 1 175 ? 15.576 9.508 -10.328 1.00 98.06 175 THR A N 1
ATOM 1379 C CA . THR A 1 175 ? 15.136 8.903 -9.057 1.00 98.06 175 THR A CA 1
ATOM 1380 C C . THR A 1 175 ? 16.011 9.367 -7.899 1.00 98.06 175 THR A C 1
ATOM 1382 O O . THR A 1 175 ? 15.495 9.824 -6.880 1.00 98.06 175 THR A O 1
ATOM 1385 N N . SER A 1 176 ? 17.332 9.314 -8.077 1.00 98.06 176 SER A N 1
ATOM 1386 C CA . SER A 1 176 ? 18.304 9.745 -7.071 1.00 98.06 176 SER A CA 1
ATOM 1387 C C . SER A 1 176 ? 18.189 11.239 -6.752 1.00 98.06 176 SER A C 1
ATOM 1389 O O . SER A 1 176 ? 18.220 11.629 -5.581 1.00 98.06 176 SER A O 1
ATOM 1391 N N . ALA A 1 177 ? 17.987 12.082 -7.769 1.00 98.31 177 ALA A N 1
ATOM 1392 C CA . ALA A 1 177 ? 17.811 13.522 -7.599 1.00 98.31 177 ALA A CA 1
ATOM 1393 C C . ALA A 1 177 ? 16.570 13.846 -6.754 1.00 98.31 177 ALA A C 1
ATOM 1395 O O . ALA A 1 177 ? 16.655 14.623 -5.803 1.00 98.31 177 ALA A O 1
ATOM 1396 N N . VAL A 1 178 ? 15.435 13.198 -7.035 1.00 98.00 178 VAL A N 1
ATOM 1397 C CA . VAL A 1 178 ? 14.216 13.375 -6.235 1.00 98.00 178 VAL A CA 1
ATOM 1398 C C . VAL A 1 178 ? 14.386 12.791 -4.830 1.00 98.00 178 VAL A C 1
ATOM 1400 O O . VAL A 1 178 ? 14.021 13.441 -3.850 1.00 98.00 178 VAL A O 1
ATOM 1403 N N . ASN A 1 179 ? 14.968 11.595 -4.683 1.00 96.94 179 ASN A N 1
ATOM 1404 C CA . ASN A 1 179 ? 15.131 10.993 -3.357 1.00 96.94 179 ASN A CA 1
ATOM 1405 C C . ASN A 1 179 ? 16.115 11.769 -2.468 1.00 96.94 179 ASN A C 1
ATOM 1407 O O . ASN A 1 179 ? 15.924 11.841 -1.258 1.00 96.94 179 ASN A O 1
ATOM 1411 N N . SER A 1 180 ? 17.111 12.438 -3.052 1.00 96.12 180 SER A N 1
ATOM 1412 C CA . SER A 1 180 ? 17.999 13.349 -2.314 1.00 96.12 180 SER A CA 1
ATOM 1413 C C . SER A 1 180 ? 17.237 14.497 -1.640 1.00 96.12 180 SER A C 1
ATOM 1415 O O . SER A 1 180 ? 17.690 15.032 -0.630 1.00 96.12 180 SER A O 1
ATOM 1417 N N . MET A 1 181 ? 16.063 14.858 -2.169 1.00 94.38 181 MET A N 1
ATOM 1418 C CA . MET A 1 181 ? 15.157 15.815 -1.540 1.00 94.38 181 MET A CA 1
ATOM 1419 C C . MET A 1 181 ? 14.256 15.155 -0.494 1.00 94.38 181 MET A C 1
ATOM 1421 O O . MET A 1 181 ? 14.073 15.717 0.581 1.00 94.38 181 MET A O 1
ATOM 1425 N N . LEU A 1 182 ? 13.665 13.998 -0.809 1.00 94.94 182 LEU A N 1
ATOM 1426 C CA . LEU A 1 182 ? 12.618 13.377 0.015 1.00 94.94 182 LEU A CA 1
ATOM 1427 C C . LEU A 1 182 ? 13.153 12.480 1.147 1.00 94.94 182 LEU A C 1
ATOM 1429 O O . LEU A 1 182 ? 12.405 12.142 2.066 1.00 94.94 182 LEU A O 1
ATOM 1433 N N . GLY A 1 183 ? 14.428 12.095 1.097 1.00 93.88 183 GLY A N 1
ATOM 1434 C CA . GLY A 1 183 ? 15.111 11.351 2.155 1.00 93.88 183 GLY A CA 1
ATOM 1435 C C . GLY A 1 183 ? 14.421 10.039 2.532 1.00 93.88 183 GLY A C 1
ATOM 1436 O O . GLY A 1 183 ? 14.304 9.752 3.725 1.00 93.88 183 GLY A O 1
ATOM 1437 N N . MET A 1 184 ? 13.920 9.290 1.544 1.00 92.88 184 MET A N 1
ATOM 1438 C CA . MET A 1 184 ? 13.292 7.985 1.762 1.00 92.88 184 MET A CA 1
ATOM 1439 C C . MET A 1 184 ? 14.353 6.882 1.780 1.00 92.88 184 MET A C 1
ATOM 1441 O O . MET A 1 184 ? 15.250 6.868 0.933 1.00 92.88 184 MET A O 1
ATOM 1445 N N . ASP A 1 185 ? 14.217 5.931 2.707 1.00 89.00 185 ASP A N 1
ATOM 1446 C CA . ASP A 1 185 ? 15.063 4.732 2.733 1.00 89.00 185 ASP A CA 1
ATOM 1447 C C . ASP A 1 185 ? 14.683 3.780 1.584 1.00 89.00 185 ASP A C 1
ATOM 1449 O O . ASP A 1 185 ? 15.552 3.193 0.938 1.00 89.00 185 ASP A O 1
ATOM 1453 N N . ASN A 1 186 ? 13.382 3.662 1.293 1.00 90.44 186 ASN A N 1
ATOM 1454 C CA . ASN A 1 186 ? 12.852 2.969 0.122 1.00 90.44 186 ASN A CA 1
ATOM 1455 C C . ASN A 1 186 ? 12.323 3.956 -0.935 1.00 90.44 186 ASN A C 1
ATOM 1457 O O . ASN A 1 186 ? 11.186 4.425 -0.853 1.00 90.44 186 ASN A O 1
ATOM 1461 N N . ASP A 1 187 ? 13.118 4.212 -1.972 1.00 93.69 187 ASP A N 1
ATOM 1462 C CA . ASP A 1 187 ? 12.797 5.122 -3.081 1.00 93.69 187 ASP A CA 1
ATOM 1463 C C . ASP A 1 187 ? 11.981 4.483 -4.218 1.00 93.69 187 ASP A C 1
ATOM 1465 O O . ASP A 1 187 ? 11.631 5.155 -5.191 1.00 93.69 187 ASP A O 1
ATOM 1469 N N . PHE A 1 188 ? 11.599 3.208 -4.091 1.00 93.19 188 PHE A N 1
ATOM 1470 C CA . PHE A 1 188 ? 10.795 2.509 -5.095 1.00 93.19 188 PHE A CA 1
ATOM 1471 C C . PHE A 1 188 ? 9.518 3.274 -5.513 1.00 93.19 188 PHE A C 1
ATOM 1473 O O . PHE A 1 188 ? 9.203 3.294 -6.707 1.00 93.19 188 PHE A O 1
ATOM 1480 N N . PRO A 1 189 ? 8.785 3.956 -4.602 1.00 95.38 189 PRO A N 1
ATOM 1481 C CA . PRO A 1 189 ? 7.653 4.793 -4.986 1.00 95.38 189 PRO A CA 1
ATOM 1482 C C . PRO A 1 189 ? 8.003 5.938 -5.942 1.00 95.38 189 PRO A C 1
ATOM 1484 O O . PRO A 1 189 ? 7.222 6.211 -6.855 1.00 95.38 189 PRO A O 1
ATOM 1487 N N . ILE A 1 190 ? 9.165 6.567 -5.744 1.00 97.38 190 ILE A N 1
ATOM 1488 C CA . ILE A 1 190 ? 9.696 7.651 -6.581 1.00 97.38 190 ILE A CA 1
ATOM 1489 C C . ILE A 1 190 ? 10.056 7.093 -7.956 1.00 97.38 190 ILE A C 1
ATOM 1491 O O . ILE A 1 190 ? 9.565 7.588 -8.970 1.00 97.38 190 ILE A O 1
ATOM 1495 N N . PHE A 1 191 ? 10.850 6.019 -7.980 1.00 96.94 191 PHE A N 1
ATOM 1496 C CA . PHE A 1 191 ? 11.274 5.336 -9.203 1.00 96.94 191 PHE A CA 1
ATOM 1497 C C . PHE A 1 191 ? 10.092 5.021 -10.123 1.00 96.94 191 PHE A C 1
ATOM 1499 O O . PHE A 1 191 ? 10.085 5.337 -11.308 1.00 96.94 191 PHE A O 1
ATOM 1506 N N . MET A 1 192 ? 9.041 4.435 -9.568 1.00 96.00 192 MET A N 1
ATOM 1507 C CA . MET A 1 192 ? 7.869 4.031 -10.336 1.00 96.00 192 MET A CA 1
ATOM 1508 C C . MET A 1 192 ? 7.030 5.209 -10.839 1.00 96.00 192 MET A C 1
ATOM 1510 O O . MET A 1 192 ? 6.459 5.097 -11.923 1.00 96.00 192 MET A O 1
ATOM 1514 N N . ALA A 1 193 ? 6.962 6.319 -10.094 1.00 97.56 193 ALA A N 1
ATOM 1515 C CA . ALA A 1 193 ? 6.335 7.550 -10.577 1.00 97.56 193 ALA A CA 1
ATOM 1516 C C . ALA A 1 193 ? 7.127 8.149 -11.753 1.00 97.56 193 ALA A C 1
ATOM 1518 O O . ALA A 1 193 ? 6.532 8.635 -12.712 1.00 97.56 193 ALA A O 1
ATOM 1519 N N . ILE A 1 194 ? 8.460 8.044 -11.718 1.00 98.19 194 ILE A N 1
ATOM 1520 C CA . ILE A 1 194 ? 9.343 8.446 -12.821 1.00 98.19 194 ILE A CA 1
ATOM 1521 C C . ILE A 1 194 ? 9.175 7.528 -14.033 1.00 98.19 194 ILE A C 1
ATOM 1523 O O . ILE A 1 194 ? 9.124 8.027 -15.153 1.00 98.19 194 ILE A O 1
ATOM 1527 N N . ILE A 1 195 ? 9.010 6.213 -13.846 1.00 97.44 195 ILE A N 1
ATOM 1528 C CA . ILE A 1 195 ? 8.691 5.325 -14.974 1.00 97.44 195 ILE A CA 1
ATOM 1529 C C . ILE A 1 195 ? 7.346 5.695 -15.608 1.00 97.44 195 ILE A C 1
ATOM 1531 O O . ILE A 1 195 ? 7.239 5.732 -16.830 1.00 97.44 195 ILE A O 1
ATOM 1535 N N . ASP A 1 196 ? 6.319 5.980 -14.804 1.00 97.00 196 ASP A N 1
ATOM 1536 C CA . ASP A 1 196 ? 5.036 6.411 -15.368 1.00 97.00 196 ASP A CA 1
ATOM 1537 C C . ASP A 1 196 ? 5.165 7.743 -16.116 1.00 97.00 196 ASP A C 1
ATOM 1539 O O . ASP A 1 196 ? 4.480 7.956 -17.113 1.00 97.00 196 ASP A O 1
ATOM 1543 N N . LEU A 1 197 ? 6.058 8.630 -15.665 1.00 97.50 197 LEU A N 1
ATOM 1544 C CA . LEU A 1 197 ? 6.375 9.855 -16.387 1.00 97.50 197 LEU A CA 1
ATOM 1545 C C . LEU A 1 197 ? 7.086 9.557 -17.710 1.00 97.50 197 LEU A C 1
ATOM 1547 O O . LEU A 1 197 ? 6.707 10.154 -18.710 1.00 97.50 197 LEU A O 1
ATOM 1551 N N . ALA A 1 198 ? 8.055 8.639 -17.745 1.00 96.62 198 ALA A N 1
ATOM 1552 C CA . ALA A 1 198 ? 8.776 8.258 -18.965 1.00 96.62 198 ALA A CA 1
ATOM 1553 C C . ALA A 1 198 ? 7.828 7.750 -20.065 1.00 96.62 198 ALA A C 1
ATOM 1555 O O . ALA A 1 198 ? 7.980 8.091 -21.236 1.00 96.62 198 ALA A O 1
ATOM 1556 N N . ASP A 1 199 ? 6.787 7.012 -19.676 1.00 92.56 199 ASP A N 1
ATOM 1557 C CA . ASP A 1 199 ? 5.762 6.500 -20.594 1.00 92.56 199 ASP A CA 1
ATOM 1558 C C . ASP A 1 199 ? 4.880 7.623 -21.186 1.00 92.56 199 ASP A C 1
ATOM 1560 O O . ASP A 1 199 ? 4.320 7.499 -22.275 1.00 92.56 199 ASP A O 1
ATOM 1564 N N . ARG A 1 200 ? 4.751 8.753 -20.475 1.00 92.88 200 ARG A N 1
ATOM 1565 C CA . ARG A 1 200 ? 3.883 9.892 -20.840 1.00 92.88 200 ARG A CA 1
ATOM 1566 C C . ARG A 1 200 ? 4.643 11.061 -21.465 1.00 92.88 200 ARG A C 1
ATOM 1568 O O . ARG A 1 200 ? 4.074 11.807 -22.260 1.00 92.88 200 ARG A O 1
ATOM 1575 N N . ARG A 1 201 ? 5.896 11.248 -21.065 1.00 95.88 201 ARG A N 1
ATOM 1576 C CA . ARG A 1 201 ? 6.807 12.335 -21.436 1.00 95.88 201 ARG A CA 1
ATOM 1577 C C . ARG A 1 201 ? 8.194 11.757 -21.737 1.00 95.88 201 ARG A C 1
ATOM 1579 O O . ARG A 1 201 ? 9.147 12.050 -21.009 1.00 95.88 201 ARG A O 1
ATOM 1586 N N . PRO A 1 202 ? 8.321 10.963 -22.819 1.00 96.44 202 PRO A N 1
ATOM 1587 C CA . PRO A 1 202 ? 9.608 10.419 -23.252 1.00 96.44 202 PRO A CA 1
ATOM 1588 C C . PRO A 1 202 ? 10.612 11.514 -23.649 1.00 96.44 202 PRO A C 1
ATOM 1590 O O . PRO A 1 202 ? 11.807 11.265 -23.736 1.00 96.44 202 PRO A O 1
ATOM 1593 N N . ASP A 1 203 ? 10.136 12.742 -23.873 1.00 96.56 203 ASP A N 1
ATOM 1594 C CA . ASP A 1 203 ? 10.958 13.934 -24.076 1.00 96.56 203 ASP A CA 1
ATOM 1595 C C . ASP A 1 203 ? 11.636 14.446 -22.789 1.00 96.56 203 ASP A C 1
ATOM 1597 O O . ASP A 1 203 ? 12.564 15.247 -22.875 1.00 96.56 203 ASP A O 1
ATOM 1601 N N . ILE A 1 204 ? 11.183 14.001 -21.610 1.00 97.88 204 ILE A N 1
ATOM 1602 C CA . ILE A 1 204 ? 11.739 14.370 -20.298 1.00 97.88 204 ILE A CA 1
ATOM 1603 C C . ILE A 1 204 ? 12.532 13.216 -19.680 1.00 97.88 204 ILE A C 1
ATOM 1605 O O . ILE A 1 204 ? 13.617 13.441 -19.145 1.00 97.88 204 ILE A O 1
ATOM 1609 N N . VAL A 1 205 ? 11.998 11.992 -19.736 1.00 98.19 205 VAL A N 1
ATOM 1610 C CA . VAL A 1 205 ? 12.650 10.775 -19.227 1.00 98.19 205 VAL A CA 1
ATOM 1611 C C . VAL A 1 205 ? 12.584 9.700 -20.299 1.00 98.19 205 VAL A C 1
ATOM 1613 O O . VAL A 1 205 ? 11.493 9.347 -20.734 1.00 98.19 205 VAL A O 1
ATOM 1616 N N . ASP A 1 206 ? 13.729 9.162 -20.707 1.00 97.88 206 ASP A N 1
ATOM 1617 C CA . ASP A 1 206 ? 13.799 8.135 -21.740 1.00 97.88 206 ASP A CA 1
ATOM 1618 C C . ASP A 1 206 ? 13.346 6.775 -21.168 1.00 97.88 206 ASP A C 1
ATOM 1620 O O . ASP A 1 206 ? 14.001 6.246 -20.258 1.00 97.88 206 ASP A O 1
ATOM 1624 N N . PRO A 1 207 ? 12.258 6.167 -21.684 1.00 96.12 207 PRO A N 1
ATOM 1625 C CA . PRO A 1 207 ? 11.815 4.843 -21.248 1.00 96.12 207 PRO A CA 1
ATOM 1626 C C . PRO A 1 207 ? 12.823 3.724 -21.559 1.00 96.12 207 PRO A C 1
ATOM 1628 O O . PRO A 1 207 ? 12.737 2.659 -20.945 1.00 96.12 207 PRO A O 1
ATOM 1631 N N . ALA A 1 208 ? 13.775 3.955 -22.471 1.00 96.19 208 ALA A N 1
ATOM 1632 C CA . ALA A 1 208 ? 14.862 3.031 -22.788 1.00 96.19 208 ALA A CA 1
ATOM 1633 C C . ALA A 1 208 ? 16.102 3.214 -21.894 1.00 96.19 208 ALA A C 1
ATOM 1635 O O . ALA A 1 208 ? 17.069 2.461 -22.036 1.00 96.19 208 ALA A O 1
ATOM 1636 N N . SER A 1 209 ? 16.095 4.184 -20.971 1.00 96.75 209 SER A N 1
ATOM 1637 C CA . SER A 1 209 ? 17.215 4.389 -20.051 1.00 96.75 209 SER A CA 1
ATOM 1638 C C . SER A 1 209 ? 17.343 3.253 -19.019 1.00 96.75 209 SER A C 1
ATOM 1640 O O . SER A 1 209 ? 16.363 2.560 -18.710 1.00 96.75 209 SER A O 1
ATOM 1642 N N . PRO A 1 210 ? 18.551 3.027 -18.467 1.00 95.75 210 PRO A N 1
ATOM 1643 C CA . PRO A 1 210 ? 18.765 2.021 -17.436 1.00 95.75 210 PRO A CA 1
ATOM 1644 C C . PRO A 1 210 ? 17.886 2.237 -16.199 1.00 95.75 210 PRO A C 1
ATOM 1646 O O . PRO A 1 210 ? 17.611 3.361 -15.785 1.00 95.75 210 PRO A O 1
ATOM 1649 N N . VAL A 1 211 ? 17.506 1.134 -15.555 1.00 96.75 211 VAL A N 1
ATOM 1650 C CA . VAL A 1 211 ? 16.718 1.130 -14.315 1.00 96.75 211 VAL A CA 1
ATOM 1651 C C . VAL A 1 211 ? 17.512 0.498 -13.164 1.00 96.75 211 VAL A C 1
ATOM 1653 O O . VAL A 1 211 ? 18.393 -0.338 -13.410 1.00 96.75 211 VAL A O 1
ATOM 1656 N N . PRO A 1 212 ? 17.239 0.871 -11.899 1.00 93.75 212 PRO A N 1
ATOM 1657 C CA . PRO A 1 212 ? 17.847 0.211 -10.752 1.00 93.75 212 PRO A CA 1
ATOM 1658 C C . PRO A 1 212 ? 17.407 -1.254 -10.678 1.00 93.75 212 PRO A C 1
ATOM 1660 O O . PRO A 1 212 ? 16.277 -1.599 -11.010 1.00 93.75 212 PRO A O 1
ATOM 1663 N N . THR A 1 213 ? 18.288 -2.129 -10.194 1.00 93.56 213 THR A N 1
ATOM 1664 C CA . THR A 1 213 ? 17.909 -3.513 -9.892 1.00 93.56 213 THR A CA 1
ATOM 1665 C C . THR A 1 213 ? 17.192 -3.570 -8.549 1.00 93.56 213 THR A C 1
ATOM 1667 O O . THR A 1 213 ? 17.816 -3.399 -7.501 1.00 93.56 213 THR A O 1
ATOM 1670 N N . GLY A 1 214 ? 15.897 -3.880 -8.551 1.00 90.31 214 GLY A N 1
ATOM 1671 C CA . GLY A 1 214 ? 15.162 -4.111 -7.318 1.00 90.31 214 GLY A CA 1
ATOM 1672 C C . GLY A 1 214 ? 15.614 -5.397 -6.626 1.00 90.31 214 GLY A C 1
ATOM 1673 O O . GLY A 1 214 ? 15.885 -6.412 -7.272 1.00 90.31 214 GLY A O 1
ATOM 1674 N N . ILE A 1 215 ? 15.594 -5.412 -5.287 1.00 90.38 215 ILE A N 1
ATOM 1675 C CA . ILE A 1 215 ? 15.937 -6.592 -4.459 1.00 90.38 215 ILE A CA 1
ATOM 1676 C C . ILE A 1 215 ? 15.183 -7.863 -4.876 1.00 90.38 215 ILE A C 1
ATOM 1678 O O . ILE A 1 215 ? 15.614 -8.985 -4.612 1.00 90.38 215 ILE A O 1
ATOM 1682 N N . GLY A 1 216 ? 14.022 -7.683 -5.508 1.00 91.56 216 GLY A N 1
ATOM 1683 C CA . GLY A 1 216 ? 13.193 -8.763 -5.986 1.00 91.56 216 GLY A CA 1
ATOM 1684 C C . GLY A 1 216 ? 13.652 -9.409 -7.292 1.00 91.56 216 GLY A C 1
ATOM 1685 O O . GLY A 1 216 ? 13.372 -10.588 -7.499 1.00 91.56 216 GLY A O 1
ATOM 1686 N N . ALA A 1 217 ? 14.332 -8.662 -8.152 1.00 95.56 217 ALA A N 1
ATOM 1687 C CA . ALA A 1 217 ? 14.793 -9.134 -9.449 1.00 95.56 217 ALA A CA 1
ATOM 1688 C C . ALA A 1 217 ? 16.179 -9.787 -9.377 1.00 95.56 217 ALA A C 1
ATOM 1690 O O . ALA A 1 217 ? 16.430 -10.718 -10.140 1.00 95.56 217 ALA A O 1
ATOM 1691 N N . VAL A 1 218 ? 17.022 -9.349 -8.425 1.00 95.62 218 VAL A N 1
ATOM 1692 C CA . VAL A 1 218 ? 18.432 -9.766 -8.251 1.00 95.62 218 VAL A CA 1
ATOM 1693 C C . VAL A 1 218 ? 18.634 -11.263 -8.494 1.00 95.62 218 VAL A C 1
ATOM 1695 O O . VAL A 1 218 ? 19.303 -11.628 -9.446 1.00 95.62 218 VAL A O 1
ATOM 1698 N N . ALA A 1 219 ? 17.968 -12.136 -7.731 1.00 95.50 219 ALA A N 1
ATOM 1699 C CA . ALA A 1 219 ? 18.246 -13.576 -7.787 1.00 95.50 219 ALA A CA 1
ATOM 1700 C C . ALA A 1 219 ? 17.996 -14.228 -9.163 1.00 95.50 219 ALA A C 1
ATOM 1702 O O . ALA A 1 219 ? 18.592 -15.260 -9.466 1.00 95.50 219 ALA A O 1
ATOM 1703 N N . TYR A 1 220 ? 17.094 -13.681 -9.987 1.00 97.94 220 TYR A N 1
ATOM 1704 C CA . TYR A 1 220 ? 16.873 -14.194 -11.344 1.00 97.94 220 TYR A CA 1
ATOM 1705 C C . TYR A 1 220 ? 17.754 -13.486 -12.376 1.00 97.94 220 TYR A C 1
ATOM 1707 O O . TYR A 1 220 ? 18.238 -14.133 -13.301 1.00 97.94 220 TYR A O 1
ATOM 1715 N N . LEU A 1 221 ? 18.018 -12.189 -12.191 1.00 97.44 221 LEU A N 1
ATOM 1716 C CA . LEU A 1 221 ? 18.966 -11.452 -13.026 1.00 97.44 221 LEU A CA 1
ATOM 1717 C C . LEU A 1 221 ? 20.394 -11.987 -12.885 1.00 97.44 221 LEU A C 1
ATOM 1719 O O . LEU A 1 221 ? 21.039 -12.156 -13.909 1.00 97.44 221 LEU A O 1
ATOM 1723 N N . ASP A 1 222 ? 20.840 -12.365 -11.684 1.00 96.25 222 ASP A N 1
ATOM 1724 C CA . ASP A 1 222 ? 22.149 -12.997 -11.455 1.00 96.25 222 ASP A CA 1
ATOM 1725 C C . ASP A 1 222 ? 22.305 -14.276 -12.297 1.00 96.25 222 ASP A C 1
ATOM 1727 O O . ASP A 1 222 ? 23.355 -14.543 -12.879 1.00 96.25 222 ASP A O 1
ATOM 1731 N N . ARG A 1 223 ? 21.228 -15.064 -12.417 1.00 96.50 223 ARG A N 1
ATOM 1732 C CA . ARG A 1 223 ? 21.210 -16.299 -13.217 1.00 96.50 223 ARG A CA 1
ATOM 1733 C C . ARG A 1 223 ? 21.285 -16.012 -14.709 1.00 96.50 223 ARG A C 1
ATOM 1735 O O . ARG A 1 223 ? 22.035 -16.682 -15.414 1.00 96.50 223 ARG A O 1
ATOM 1742 N N . LEU A 1 224 ? 20.513 -15.034 -15.183 1.00 98.06 224 LEU A N 1
ATOM 1743 C CA . LEU A 1 224 ? 20.577 -14.579 -16.571 1.00 98.06 224 LEU A CA 1
ATOM 1744 C C . LEU A 1 224 ? 21.971 -14.029 -16.891 1.00 98.06 224 LEU A C 1
ATOM 1746 O O . LEU A 1 224 ? 22.560 -14.419 -17.893 1.00 98.06 224 LEU A O 1
ATOM 1750 N N . GLN A 1 225 ? 22.519 -13.193 -16.008 1.00 98.00 225 GLN A N 1
ATOM 1751 C CA . GLN A 1 225 ? 23.846 -12.603 -16.127 1.00 98.00 225 GLN A CA 1
ATOM 1752 C C . GLN A 1 225 ? 24.926 -13.686 -16.219 1.00 98.00 225 GLN A C 1
ATOM 1754 O O . GLN A 1 225 ? 25.741 -13.660 -17.140 1.00 98.00 225 GLN A O 1
ATOM 1759 N N . GLN A 1 226 ? 24.911 -14.664 -15.307 1.00 96.94 226 GLN A N 1
ATOM 1760 C CA . GLN A 1 226 ? 25.867 -15.771 -15.307 1.00 96.94 226 GLN A CA 1
ATOM 1761 C C . GLN A 1 226 ? 25.742 -16.630 -16.570 1.00 96.94 226 GLN A C 1
ATOM 1763 O O . GLN A 1 226 ? 26.755 -16.980 -17.172 1.00 96.94 226 GLN A O 1
ATOM 1768 N N . HIS A 1 227 ? 24.517 -16.969 -16.977 1.00 97.75 227 HIS A N 1
ATOM 1769 C CA . HIS A 1 227 ? 24.272 -17.799 -18.156 1.00 97.75 227 HIS A CA 1
ATOM 1770 C C . HIS A 1 227 ? 24.703 -17.107 -19.456 1.00 97.75 227 HIS A C 1
ATOM 1772 O O . HIS A 1 227 ? 25.275 -17.743 -20.336 1.00 97.75 227 HIS A O 1
ATOM 1778 N N . LEU A 1 228 ? 24.463 -15.799 -19.564 1.00 98.06 228 LEU A N 1
ATOM 1779 C CA . LEU A 1 228 ? 24.837 -14.992 -20.726 1.00 98.06 228 LEU A CA 1
ATOM 1780 C C . LEU A 1 228 ? 26.306 -14.535 -20.699 1.00 98.06 228 LEU A C 1
ATOM 1782 O O . LEU A 1 228 ? 26.783 -14.006 -21.701 1.00 98.06 228 LEU A O 1
ATOM 1786 N N . GLY A 1 229 ? 27.019 -14.730 -19.584 1.00 98.00 229 GLY A N 1
ATOM 1787 C CA . GLY A 1 229 ? 28.413 -14.314 -19.420 1.00 98.00 229 GLY A CA 1
ATOM 1788 C C . GLY A 1 229 ? 28.600 -12.794 -19.438 1.00 98.00 229 GLY A C 1
ATOM 1789 O O . GLY A 1 229 ? 29.539 -12.310 -20.065 1.00 98.00 229 GLY A O 1
ATOM 1790 N N . LEU A 1 230 ? 27.689 -12.050 -18.803 1.00 98.31 230 LEU A N 1
ATOM 1791 C CA . LEU A 1 230 ? 27.670 -10.581 -18.797 1.00 98.31 230 LEU A CA 1
ATOM 1792 C C . LEU A 1 230 ? 28.179 -10.005 -17.468 1.00 98.31 230 LEU A C 1
ATOM 1794 O O . LEU A 1 230 ? 28.154 -10.671 -16.432 1.00 98.31 230 LEU A O 1
ATOM 1798 N N . ASP A 1 231 ? 28.614 -8.745 -17.486 1.00 97.00 231 ASP A N 1
ATOM 1799 C CA . ASP A 1 231 ? 29.287 -8.130 -16.334 1.00 97.00 231 ASP A CA 1
ATOM 1800 C C . ASP A 1 231 ? 28.308 -7.597 -15.281 1.00 97.00 231 ASP A C 1
ATOM 1802 O O . ASP A 1 231 ? 28.642 -7.506 -14.099 1.00 97.00 231 ASP A O 1
ATOM 1806 N N . ASN A 1 232 ? 27.110 -7.188 -15.707 1.00 96.88 232 ASN A N 1
ATOM 1807 C CA . ASN A 1 232 ? 26.118 -6.555 -14.841 1.00 96.88 232 ASN A CA 1
ATOM 1808 C C . ASN A 1 232 ? 24.677 -6.721 -15.354 1.00 96.88 232 ASN A C 1
ATOM 1810 O O . ASN A 1 232 ? 24.413 -7.138 -16.490 1.00 96.88 232 ASN A O 1
ATOM 1814 N N . HIS A 1 233 ? 23.721 -6.345 -14.506 1.00 97.38 233 HIS A N 1
ATOM 1815 C CA . HIS A 1 233 ? 22.295 -6.436 -14.806 1.00 97.38 233 HIS A CA 1
ATOM 1816 C C . HIS A 1 233 ? 21.831 -5.505 -15.930 1.00 97.38 233 HIS A C 1
ATOM 1818 O O . HIS A 1 233 ? 20.873 -5.844 -16.619 1.00 97.38 233 HIS A O 1
ATOM 1824 N N . GLN A 1 234 ? 22.489 -4.364 -16.154 1.00 96.44 234 GLN A N 1
ATOM 1825 C CA . GLN A 1 234 ? 22.132 -3.448 -17.241 1.00 96.44 234 GLN A CA 1
ATOM 1826 C C . GLN A 1 234 ? 22.441 -4.080 -18.603 1.00 96.44 234 GLN A C 1
ATOM 1828 O O . GLN A 1 234 ? 21.548 -4.188 -19.441 1.00 96.44 234 GLN A O 1
ATOM 1833 N N . GLN A 1 235 ? 23.653 -4.616 -18.780 1.00 98.06 235 GLN A N 1
ATOM 1834 C CA . GLN A 1 235 ? 24.011 -5.401 -19.968 1.00 98.06 235 GLN A CA 1
ATOM 1835 C C . GLN A 1 235 ? 23.086 -6.615 -20.138 1.00 98.06 235 GLN A C 1
ATOM 1837 O O . GLN A 1 235 ? 22.686 -6.950 -21.253 1.00 98.06 235 GLN A O 1
ATOM 1842 N N . THR A 1 236 ? 22.712 -7.262 -19.028 1.00 98.44 236 THR A N 1
ATOM 1843 C CA . THR A 1 236 ? 21.768 -8.390 -19.031 1.00 98.44 236 THR A CA 1
ATOM 1844 C C . THR A 1 236 ? 20.396 -7.972 -19.554 1.00 98.44 236 THR A C 1
ATOM 1846 O O . THR A 1 236 ? 19.844 -8.648 -20.422 1.00 98.44 236 THR A O 1
ATOM 1849 N N . ALA A 1 237 ? 19.862 -6.836 -19.101 1.00 98.19 237 ALA A N 1
ATOM 1850 C CA . ALA A 1 237 ? 18.596 -6.304 -19.590 1.00 98.19 237 ALA A CA 1
ATOM 1851 C C . ALA A 1 237 ? 18.652 -5.962 -21.086 1.00 98.19 237 ALA A C 1
ATOM 1853 O O . ALA A 1 237 ? 17.782 -6.395 -21.843 1.00 98.19 237 ALA A O 1
ATOM 1854 N N . GLU A 1 238 ? 19.702 -5.272 -21.536 1.00 98.06 238 GLU A N 1
ATOM 1855 C CA . GLU A 1 238 ? 19.911 -4.964 -22.955 1.00 98.06 238 GLU A CA 1
ATOM 1856 C C . GLU A 1 238 ? 19.957 -6.227 -23.822 1.00 98.06 238 GLU A C 1
ATOM 1858 O O . GLU A 1 238 ? 19.358 -6.276 -24.900 1.00 98.06 238 GLU A O 1
ATOM 1863 N N . GLN A 1 239 ? 20.653 -7.268 -23.356 1.00 98.62 239 GLN A N 1
ATOM 1864 C CA . GLN A 1 239 ? 20.748 -8.528 -24.081 1.00 98.62 239 GLN A CA 1
ATOM 1865 C C . GLN A 1 239 ? 19.401 -9.257 -24.129 1.00 98.62 239 GLN A C 1
ATOM 1867 O O . GLN A 1 239 ? 19.010 -9.739 -25.190 1.00 98.62 239 GLN A O 1
ATOM 1872 N N . MET A 1 240 ? 18.648 -9.291 -23.028 1.00 98.69 240 MET A N 1
ATOM 1873 C CA . MET A 1 240 ? 17.313 -9.897 -23.005 1.00 98.69 240 MET A CA 1
ATOM 1874 C C . MET A 1 240 ? 16.334 -9.191 -23.953 1.00 98.69 240 MET A C 1
ATOM 1876 O O . MET A 1 240 ? 15.561 -9.861 -24.639 1.00 98.69 240 MET A O 1
ATOM 1880 N N . ILE A 1 241 ? 16.405 -7.860 -24.068 1.00 98.50 241 ILE A N 1
ATOM 1881 C CA . ILE A 1 241 ? 15.613 -7.090 -25.042 1.00 98.50 241 ILE A CA 1
ATOM 1882 C C . ILE A 1 241 ? 15.986 -7.489 -26.477 1.00 98.50 241 ILE A C 1
ATOM 1884 O O . ILE A 1 241 ? 15.102 -7.764 -27.288 1.00 98.50 241 ILE A O 1
ATOM 1888 N N . LYS A 1 242 ? 17.286 -7.604 -26.794 1.00 98.50 242 LYS A N 1
ATOM 1889 C CA . LYS A 1 242 ? 17.760 -8.053 -28.121 1.00 98.50 242 LYS A CA 1
ATOM 1890 C C . LYS A 1 242 ? 17.311 -9.475 -28.463 1.00 98.50 242 LYS A C 1
ATOM 1892 O O . LYS A 1 242 ? 17.084 -9.778 -29.632 1.00 98.50 242 LYS A O 1
ATOM 1897 N N . LEU A 1 243 ? 17.185 -10.344 -27.461 1.00 98.62 243 LEU A N 1
ATOM 1898 C CA . LEU A 1 243 ? 16.759 -11.734 -27.627 1.00 98.62 243 LEU A CA 1
ATOM 1899 C C . LEU A 1 243 ? 15.235 -11.886 -27.771 1.00 98.62 243 LEU A C 1
ATOM 1901 O O . LEU A 1 243 ? 14.777 -12.889 -28.322 1.00 98.62 243 LEU A O 1
ATOM 1905 N N . GLN A 1 244 ? 14.437 -10.904 -27.341 1.00 98.50 244 GLN A N 1
ATOM 1906 C CA . GLN A 1 244 ? 12.973 -10.986 -27.370 1.00 98.50 244 GLN A CA 1
ATOM 1907 C C . GLN A 1 244 ? 12.390 -11.354 -28.748 1.00 98.50 244 GLN A C 1
ATOM 1909 O O . GLN A 1 244 ? 11.558 -12.260 -28.783 1.00 98.50 244 GLN A O 1
ATOM 1914 N N . PRO A 1 245 ? 12.798 -10.757 -29.890 1.00 98.31 245 PRO A N 1
ATOM 1915 C CA . PRO A 1 245 ? 12.228 -11.117 -31.192 1.00 98.31 245 PRO A CA 1
ATOM 1916 C C . PRO A 1 245 ? 12.468 -12.579 -31.588 1.00 98.31 245 PRO A C 1
ATOM 1918 O O . PRO A 1 245 ? 11.701 -13.131 -32.371 1.00 98.31 245 PRO A O 1
ATOM 1921 N N . HIS A 1 246 ? 13.513 -13.215 -31.049 1.00 98.06 246 HIS A N 1
ATOM 1922 C CA . HIS A 1 246 ? 13.796 -14.629 -31.282 1.00 98.06 246 HIS A CA 1
ATOM 1923 C C . HIS A 1 246 ? 12.892 -15.536 -30.435 1.00 98.06 246 HIS A C 1
ATOM 1925 O O . HIS A 1 246 ? 12.262 -16.448 -30.966 1.00 98.06 246 HIS A O 1
ATOM 1931 N N . TYR A 1 247 ? 12.785 -15.267 -29.131 1.00 98.25 247 TYR A N 1
ATOM 1932 C CA . TYR A 1 247 ? 12.047 -16.125 -28.192 1.00 98.25 247 TYR A CA 1
ATOM 1933 C C . TYR A 1 247 ? 10.546 -15.824 -28.099 1.00 98.25 247 TYR A C 1
ATOM 1935 O O . TYR A 1 247 ? 9.756 -16.663 -27.651 1.00 98.25 247 TYR A O 1
ATOM 1943 N N . TRP A 1 248 ? 10.131 -14.619 -28.486 1.00 98.12 248 TRP A N 1
ATOM 1944 C CA . TRP A 1 248 ? 8.737 -14.196 -28.465 1.00 98.12 248 TRP A CA 1
ATOM 1945 C C . TRP A 1 248 ? 8.425 -13.130 -29.534 1.00 98.12 248 TRP A C 1
ATOM 1947 O O . TRP A 1 248 ? 8.072 -11.994 -29.211 1.00 98.12 248 TRP A O 1
ATOM 1957 N N . PRO A 1 249 ? 8.473 -13.495 -30.829 1.00 97.06 249 PRO A N 1
ATOM 1958 C CA . PRO A 1 249 ? 8.184 -12.570 -31.933 1.00 97.06 249 PRO A CA 1
ATOM 1959 C C . PRO A 1 249 ? 6.751 -12.016 -31.918 1.00 97.06 249 PRO A C 1
ATOM 1961 O O . PRO A 1 249 ? 6.494 -10.949 -32.463 1.00 97.06 249 PRO A O 1
ATOM 1964 N N . ALA A 1 250 ? 5.812 -12.735 -31.295 1.00 96.38 250 ALA A N 1
ATOM 1965 C CA . ALA A 1 250 ? 4.405 -12.346 -31.185 1.00 96.38 250 ALA A CA 1
ATOM 1966 C C . ALA A 1 250 ? 4.099 -11.454 -29.963 1.00 96.38 250 ALA A C 1
ATOM 1968 O O . ALA A 1 250 ? 2.931 -11.289 -29.606 1.00 96.38 250 ALA A O 1
ATOM 1969 N N . ALA A 1 251 ? 5.119 -10.935 -29.273 1.00 96.62 251 ALA A N 1
ATOM 1970 C CA . ALA A 1 251 ? 4.929 -10.035 -28.142 1.00 96.62 251 ALA A CA 1
ATOM 1971 C C . ALA A 1 251 ? 4.177 -8.757 -28.560 1.00 96.62 251 ALA A C 1
ATOM 1973 O O . ALA A 1 251 ? 4.366 -8.235 -29.656 1.00 96.62 251 ALA A O 1
ATOM 1974 N N . LYS A 1 252 ? 3.348 -8.223 -27.653 1.00 94.75 252 LYS A N 1
ATOM 1975 C CA . LYS A 1 252 ? 2.535 -7.010 -27.874 1.00 94.75 252 LYS A CA 1
ATOM 1976 C C . LYS A 1 252 ? 3.376 -5.794 -28.288 1.00 94.75 252 LYS A C 1
ATOM 1978 O O . LYS A 1 252 ? 2.929 -4.989 -29.099 1.00 94.75 252 LYS A O 1
ATOM 1983 N N . ARG A 1 253 ? 4.566 -5.650 -27.699 1.00 96.44 253 ARG A N 1
ATOM 1984 C CA . ARG A 1 253 ? 5.557 -4.608 -27.991 1.00 96.44 253 ARG A CA 1
ATOM 1985 C C . ARG A 1 253 ? 6.958 -5.074 -27.595 1.00 96.44 253 ARG A C 1
ATOM 1987 O O . ARG A 1 253 ? 7.104 -6.049 -26.853 1.00 96.44 253 ARG A O 1
ATOM 1994 N N . GLY A 1 254 ? 7.966 -4.335 -28.054 1.00 97.44 254 GLY A N 1
ATOM 1995 C CA . GLY A 1 254 ? 9.336 -4.471 -27.565 1.00 97.44 254 GLY A CA 1
ATOM 1996 C C . GLY A 1 254 ? 9.424 -4.200 -26.061 1.00 97.44 254 GLY A C 1
ATOM 1997 O O . GLY A 1 254 ? 8.722 -3.324 -25.540 1.00 97.44 254 GLY A O 1
ATOM 1998 N N . PHE A 1 255 ? 10.259 -4.970 -25.370 1.00 98.00 255 PHE A N 1
ATOM 1999 C CA . PHE A 1 255 ? 10.585 -4.736 -23.971 1.00 98.00 255 PHE A CA 1
ATOM 2000 C C . PHE A 1 255 ? 11.478 -3.508 -23.810 1.00 98.00 255 PHE A C 1
ATOM 2002 O O . PHE A 1 255 ? 12.348 -3.233 -24.634 1.00 98.00 255 PHE A O 1
ATOM 2009 N N . GLN A 1 256 ? 11.249 -2.801 -22.713 1.00 97.06 256 GLN A N 1
ATOM 2010 C CA . GLN A 1 256 ? 12.089 -1.742 -22.172 1.00 97.06 256 GLN A CA 1
ATOM 2011 C C . GLN A 1 256 ? 12.878 -2.286 -20.967 1.00 97.06 256 GLN A C 1
ATOM 2013 O O . GLN A 1 256 ? 12.495 -3.322 -20.408 1.00 97.06 256 GLN A O 1
ATOM 2018 N N . PRO A 1 257 ? 13.950 -1.613 -20.506 1.00 97.75 257 PRO A N 1
ATOM 2019 C CA . PRO A 1 257 ? 14.736 -2.070 -19.355 1.00 97.75 257 PRO A CA 1
ATOM 2020 C C . PRO A 1 257 ? 13.898 -2.354 -18.101 1.00 97.75 257 PRO A C 1
ATOM 2022 O O . PRO A 1 257 ? 14.128 -3.352 -17.415 1.00 97.75 257 PRO A O 1
ATOM 2025 N N . ILE A 1 258 ? 12.869 -1.537 -17.846 1.00 96.88 258 ILE A N 1
ATOM 2026 C CA . ILE A 1 258 ? 11.910 -1.766 -16.758 1.00 96.88 258 ILE A CA 1
ATOM 2027 C C . ILE A 1 258 ? 11.177 -3.105 -16.874 1.00 96.88 258 ILE A C 1
ATOM 2029 O O . ILE A 1 258 ? 10.948 -3.750 -15.853 1.00 96.88 258 ILE A O 1
ATOM 2033 N N . ASP A 1 259 ? 10.814 -3.544 -18.082 1.00 97.88 259 ASP A N 1
ATOM 2034 C CA . ASP A 1 259 ? 10.104 -4.810 -18.257 1.00 97.88 259 ASP A CA 1
ATOM 2035 C C . ASP A 1 259 ? 11.016 -5.976 -17.852 1.00 97.88 259 ASP A C 1
ATOM 2037 O O . ASP A 1 259 ? 10.557 -6.893 -17.179 1.00 97.88 259 ASP A O 1
ATOM 2041 N N . ILE A 1 260 ? 12.316 -5.928 -18.173 1.00 98.38 260 ILE A N 1
ATOM 2042 C CA . ILE A 1 260 ? 13.251 -6.999 -17.796 1.00 98.38 260 ILE A CA 1
ATOM 2043 C C . ILE A 1 260 ? 13.454 -7.072 -16.280 1.00 98.38 260 ILE A C 1
ATOM 2045 O O . ILE A 1 260 ? 13.422 -8.169 -15.719 1.00 98.38 260 ILE A O 1
ATOM 2049 N N . GLU A 1 261 ? 13.628 -5.933 -15.604 1.00 96.94 261 GLU A N 1
ATOM 2050 C CA . GLU A 1 261 ? 13.741 -5.887 -14.137 1.00 96.94 261 GLU A CA 1
ATOM 2051 C C . GLU A 1 261 ? 12.486 -6.473 -13.483 1.00 96.94 261 GLU A C 1
ATOM 2053 O O . GLU A 1 261 ? 12.544 -7.430 -12.701 1.00 96.94 261 GLU A O 1
ATOM 2058 N N . TYR A 1 262 ? 11.334 -5.960 -13.895 1.00 95.56 262 TYR A N 1
ATOM 2059 C CA . TYR A 1 262 ? 10.047 -6.312 -13.334 1.00 95.56 262 TYR A CA 1
ATOM 2060 C C . TYR A 1 262 ? 9.692 -7.785 -13.579 1.00 95.56 262 TYR A C 1
ATOM 2062 O O . TYR A 1 262 ? 9.303 -8.507 -12.656 1.00 95.56 262 TYR A O 1
ATOM 2070 N N . LEU A 1 263 ? 9.882 -8.275 -14.804 1.00 98.31 263 LEU A N 1
ATOM 2071 C CA . LEU A 1 263 ? 9.624 -9.669 -15.158 1.00 98.31 263 LEU A CA 1
ATOM 2072 C C . LEU A 1 263 ? 10.617 -10.615 -14.492 1.00 98.31 263 LEU A C 1
ATOM 2074 O O . LEU A 1 263 ? 10.231 -11.724 -14.134 1.00 98.31 263 LEU A O 1
ATOM 2078 N N . SER A 1 264 ? 11.858 -10.192 -14.247 1.00 98.31 264 SER A N 1
ATOM 2079 C CA . SER A 1 264 ? 12.817 -10.991 -13.477 1.00 98.31 264 SER A CA 1
ATOM 2080 C C . SER A 1 264 ? 12.379 -11.129 -12.018 1.00 98.31 264 SER A C 1
ATOM 2082 O O . SER A 1 264 ? 12.501 -12.204 -11.427 1.00 98.31 264 SER A O 1
ATOM 2084 N N . CYS A 1 265 ? 11.777 -10.083 -11.441 1.00 96.50 265 CYS A N 1
ATOM 2085 C CA . CYS A 1 265 ? 11.148 -10.157 -10.124 1.00 96.50 265 CYS A CA 1
ATOM 2086 C C . CYS A 1 265 ? 9.976 -11.156 -10.091 1.00 96.50 265 CYS A C 1
ATOM 2088 O O . CYS A 1 265 ? 9.858 -11.925 -9.125 1.00 96.50 265 CYS A O 1
ATOM 2090 N N . GLU A 1 266 ? 9.135 -11.179 -11.133 1.00 97.44 266 GLU A N 1
ATOM 2091 C CA . GLU A 1 266 ? 8.030 -12.139 -11.286 1.00 97.44 266 GLU A CA 1
ATOM 2092 C C . GLU A 1 266 ? 8.527 -13.573 -11.543 1.00 97.44 266 GLU A C 1
ATOM 2094 O O . GLU A 1 266 ? 8.058 -14.500 -10.879 1.00 97.44 266 GLU A O 1
ATOM 2099 N N . CYS A 1 267 ? 9.537 -13.759 -12.398 1.00 98.00 267 CYS A N 1
ATOM 2100 C CA . CYS A 1 267 ? 10.188 -15.048 -12.641 1.00 98.00 267 CYS A CA 1
ATOM 2101 C C . CYS A 1 267 ? 10.777 -15.598 -11.346 1.00 98.00 267 CYS A C 1
ATOM 2103 O O . CYS A 1 267 ? 10.494 -16.733 -10.973 1.00 98.00 267 CYS A O 1
ATOM 2105 N N . ARG A 1 268 ? 11.502 -14.778 -10.578 1.00 97.19 268 ARG A N 1
ATOM 2106 C CA . ARG A 1 268 ? 11.981 -15.169 -9.250 1.00 97.19 268 ARG A CA 1
ATOM 2107 C C . ARG A 1 268 ? 10.832 -15.655 -8.367 1.00 97.19 268 ARG A C 1
ATOM 2109 O O . ARG A 1 268 ? 10.962 -16.701 -7.746 1.00 97.19 268 ARG A O 1
ATOM 2116 N N . LYS A 1 269 ? 9.690 -14.949 -8.311 1.00 95.38 269 LYS A N 1
ATOM 2117 C CA . LYS A 1 269 ? 8.528 -15.401 -7.514 1.00 95.38 269 LYS A CA 1
ATOM 2118 C C . LYS A 1 269 ? 8.002 -16.751 -7.998 1.00 95.38 269 LYS A C 1
ATOM 2120 O O . LYS A 1 269 ? 7.675 -17.583 -7.156 1.00 95.38 269 LYS A O 1
ATOM 2125 N N . TYR A 1 270 ? 7.886 -16.933 -9.311 1.00 97.69 270 TYR A N 1
ATOM 2126 C CA . TYR A 1 270 ? 7.377 -18.151 -9.936 1.00 97.69 270 TYR A CA 1
ATOM 2127 C C . TYR A 1 270 ? 8.279 -19.336 -9.598 1.00 97.69 270 TYR A C 1
ATOM 2129 O O . TYR A 1 270 ? 7.844 -20.325 -9.010 1.00 97.69 270 TYR A O 1
ATOM 2137 N N . TYR A 1 271 ? 9.571 -19.167 -9.845 1.00 97.31 271 TYR A N 1
ATOM 2138 C CA . TYR A 1 271 ? 10.578 -20.186 -9.624 1.00 97.31 271 TYR A CA 1
ATOM 2139 C C . TYR A 1 271 ? 10.867 -20.455 -8.141 1.00 97.31 271 TYR A C 1
ATOM 2141 O O . TYR A 1 271 ? 11.291 -21.556 -7.811 1.00 97.31 271 TYR A O 1
ATOM 2149 N N . SER A 1 272 ? 10.547 -19.543 -7.215 1.00 95.81 272 SER A N 1
ATOM 2150 C CA . SER A 1 272 ? 10.527 -19.868 -5.779 1.00 95.81 272 SER A CA 1
ATOM 2151 C C . SER A 1 272 ? 9.427 -20.871 -5.400 1.00 95.81 272 SER A C 1
ATOM 2153 O O . SER A 1 272 ? 9.602 -21.622 -4.444 1.00 95.81 272 SER A O 1
ATOM 2155 N N . TYR A 1 273 ? 8.299 -20.919 -6.124 1.00 95.31 273 TYR A N 1
ATOM 2156 C CA . TYR A 1 273 ? 7.310 -21.989 -5.927 1.00 95.31 273 TYR A CA 1
ATOM 2157 C C . TYR A 1 273 ? 7.805 -23.313 -6.510 1.00 95.31 273 TYR A C 1
ATOM 2159 O O . TYR A 1 273 ? 7.664 -24.341 -5.855 1.00 95.31 273 TYR A O 1
ATOM 2167 N N . VAL A 1 274 ? 8.435 -23.280 -7.692 1.00 94.31 274 VAL A N 1
ATOM 2168 C CA . VAL A 1 274 ? 9.083 -24.461 -8.295 1.00 94.31 274 VAL A CA 1
ATOM 2169 C C . VAL A 1 274 ? 10.146 -25.035 -7.352 1.00 94.31 274 VAL A C 1
ATOM 2171 O O . VAL A 1 274 ? 10.186 -26.237 -7.122 1.00 94.31 274 VAL A O 1
ATOM 2174 N N . ASN A 1 275 ? 10.960 -24.166 -6.749 1.00 92.62 275 ASN A N 1
ATOM 2175 C CA . ASN A 1 275 ? 12.029 -24.536 -5.822 1.00 92.62 275 ASN A CA 1
ATOM 2176 C C . ASN A 1 275 ? 11.534 -24.887 -4.402 1.00 92.62 275 ASN A C 1
ATOM 2178 O O . ASN A 1 275 ? 12.335 -25.201 -3.529 1.00 92.62 275 ASN A O 1
ATOM 2182 N N . GLY A 1 276 ? 10.232 -24.763 -4.117 1.00 89.88 276 GLY A N 1
ATOM 2183 C CA . GLY A 1 276 ? 9.661 -25.019 -2.788 1.00 89.88 276 GLY A CA 1
ATOM 2184 C C . GLY A 1 276 ? 10.040 -24.006 -1.695 1.00 89.88 276 GLY A C 1
ATOM 2185 O O . GLY A 1 276 ? 9.617 -24.157 -0.550 1.00 89.88 276 GLY A O 1
ATOM 2186 N N . THR A 1 277 ? 10.780 -22.941 -2.023 1.00 88.88 277 THR A N 1
ATOM 2187 C CA . THR A 1 277 ? 11.166 -21.868 -1.086 1.00 88.88 277 THR A CA 1
ATOM 2188 C C . THR A 1 277 ? 10.021 -20.892 -0.799 1.00 88.88 277 THR A C 1
ATOM 2190 O O . THR A 1 277 ? 10.126 -20.035 0.081 1.00 88.88 277 THR A O 1
ATOM 2193 N N . LYS A 1 278 ? 8.895 -21.020 -1.515 1.00 88.50 278 LYS A N 1
ATOM 2194 C CA . LYS A 1 278 ? 7.682 -20.218 -1.331 1.00 88.50 278 LYS A CA 1
ATOM 2195 C C . LYS A 1 278 ? 6.425 -21.089 -1.294 1.00 88.50 278 LYS A C 1
ATOM 2197 O O . LYS A 1 278 ? 6.294 -22.041 -2.053 1.00 88.50 278 LYS A O 1
ATOM 2202 N N . GLN A 1 279 ? 5.469 -20.721 -0.436 1.00 87.88 279 GLN A N 1
ATOM 2203 C CA . GLN A 1 279 ? 4.196 -21.431 -0.247 1.00 87.88 279 GLN A CA 1
ATOM 2204 C C . GLN A 1 279 ? 2.977 -20.558 -0.590 1.00 87.88 279 GLN A C 1
ATOM 2206 O O . GLN A 1 279 ? 3.015 -19.330 -0.458 1.00 87.88 279 GLN A O 1
ATOM 2211 N N . PHE A 1 280 ? 1.868 -21.196 -0.986 1.00 85.56 280 PHE A N 1
ATOM 2212 C CA . PHE A 1 280 ? 0.575 -20.550 -1.269 1.00 85.56 280 PHE A CA 1
ATOM 2213 C C . PHE A 1 280 ? -0.201 -20.209 0.016 1.00 85.56 280 PHE A C 1
ATOM 2215 O O . PHE A 1 280 ? -1.298 -20.713 0.257 1.00 85.56 280 PHE A O 1
ATOM 2222 N N . SER A 1 281 ? 0.367 -19.351 0.860 1.00 77.44 281 SER A N 1
ATOM 2223 C CA . SER A 1 281 ? -0.216 -18.960 2.149 1.00 77.44 281 SER A CA 1
ATOM 2224 C C . SER A 1 281 ? -0.265 -17.439 2.339 1.00 77.44 281 SER A C 1
ATOM 2226 O O . SER A 1 281 ? 0.493 -16.681 1.723 1.00 77.44 281 SER A O 1
ATOM 2228 N N . GLY A 1 282 ? -1.202 -16.972 3.174 1.00 74.25 282 GLY A N 1
ATOM 2229 C CA . GLY A 1 282 ? -1.387 -15.552 3.492 1.00 74.25 282 GLY A CA 1
ATOM 2230 C C . GLY A 1 282 ? -1.480 -14.664 2.245 1.00 74.25 282 GLY A C 1
ATOM 2231 O O . GLY A 1 282 ? -2.226 -14.956 1.310 1.00 74.25 282 GLY A O 1
ATOM 2232 N N . LYS A 1 283 ? -0.667 -13.598 2.196 1.00 72.44 283 LYS A N 1
ATOM 2233 C CA . LYS A 1 283 ? -0.626 -12.649 1.066 1.00 72.44 283 LYS A CA 1
ATOM 2234 C C . LYS A 1 283 ? -0.172 -13.257 -0.268 1.00 72.44 283 LYS A C 1
ATOM 2236 O O . LYS A 1 283 ? -0.398 -12.643 -1.305 1.00 72.44 283 LYS A O 1
ATOM 2241 N N . ASN A 1 284 ? 0.476 -14.426 -0.260 1.00 79.44 284 ASN A N 1
ATOM 2242 C CA . ASN A 1 284 ? 0.997 -15.069 -1.470 1.00 79.44 284 ASN A CA 1
ATOM 2243 C C . ASN A 1 284 ? -0.068 -15.875 -2.224 1.00 79.44 284 ASN A C 1
ATOM 2245 O O . ASN A 1 284 ? 0.098 -16.117 -3.421 1.00 79.44 284 ASN A O 1
ATOM 2249 N N . ARG A 1 285 ? -1.165 -16.253 -1.552 1.00 82.75 285 ARG A N 1
ATOM 2250 C CA . ARG A 1 285 ? -2.279 -16.964 -2.179 1.00 82.75 285 ARG A CA 1
ATOM 2251 C C . ARG A 1 285 ? -3.102 -16.007 -3.034 1.00 82.75 285 ARG A C 1
ATOM 2253 O O . ARG A 1 285 ? -3.540 -14.941 -2.581 1.00 82.75 285 ARG A O 1
ATOM 2260 N N . PHE A 1 286 ? -3.291 -16.378 -4.291 1.00 82.62 286 PHE A N 1
ATOM 2261 C CA . PHE A 1 286 ? -4.160 -15.673 -5.210 1.00 82.62 286 PHE A CA 1
ATOM 2262 C C . PHE A 1 286 ? -5.603 -16.127 -5.019 1.00 82.62 286 PHE A C 1
ATOM 2264 O O . PHE A 1 286 ? -5.912 -17.314 -4.966 1.00 82.62 286 PHE A O 1
ATOM 2271 N N . HIS A 1 287 ? -6.483 -15.140 -4.925 1.00 79.19 287 HIS A N 1
ATOM 2272 C CA . HIS A 1 287 ? -7.920 -15.324 -4.954 1.00 79.19 287 HIS A CA 1
ATOM 2273 C C . HIS A 1 287 ? -8.447 -14.389 -6.043 1.00 79.19 287 HIS A C 1
ATOM 2275 O O . HIS A 1 287 ? -8.182 -13.180 -5.963 1.00 79.19 287 HIS A O 1
ATOM 2281 N N . PRO A 1 288 ? -9.143 -14.910 -7.069 1.00 75.12 288 PRO A N 1
ATOM 2282 C CA . PRO A 1 288 ? -9.760 -14.077 -8.089 1.00 75.12 288 PRO A CA 1
ATOM 2283 C C . PRO A 1 288 ? -10.561 -12.937 -7.456 1.00 75.12 288 PRO A C 1
ATOM 2285 O O . PRO A 1 288 ? -11.315 -13.150 -6.511 1.00 75.12 288 PRO A O 1
ATOM 2288 N N . ASN A 1 289 ? -10.370 -11.722 -7.967 1.00 68.56 289 ASN A N 1
ATOM 2289 C CA . ASN A 1 289 ? -11.061 -10.505 -7.523 1.00 68.56 289 ASN A CA 1
ATOM 2290 C C . ASN A 1 289 ? -10.796 -10.053 -6.072 1.00 68.56 289 ASN A C 1
ATOM 2292 O O . ASN A 1 289 ? -11.413 -9.086 -5.632 1.00 68.56 289 ASN A O 1
ATOM 2296 N N . ALA A 1 290 ? -9.844 -10.656 -5.349 1.00 63.62 290 ALA A N 1
ATOM 2297 C CA . ALA A 1 290 ? -9.463 -10.216 -4.006 1.00 63.62 290 ALA A CA 1
ATOM 2298 C C . ALA A 1 290 ? -8.034 -9.640 -3.956 1.00 63.62 290 ALA A C 1
ATOM 2300 O O . ALA A 1 290 ? -7.072 -10.230 -4.464 1.00 63.62 290 ALA A O 1
ATOM 2301 N N . GLY A 1 291 ? -7.879 -8.487 -3.296 1.00 62.41 291 GLY A N 1
ATOM 2302 C CA . GLY A 1 291 ? -6.577 -7.879 -2.995 1.00 62.41 291 GLY A CA 1
ATOM 2303 C C . GLY A 1 291 ? -5.724 -8.727 -2.042 1.00 62.41 291 GLY A C 1
ATOM 2304 O O . GLY A 1 291 ? -6.186 -9.739 -1.514 1.00 62.41 291 GLY A O 1
ATOM 2305 N N . ALA A 1 292 ? -4.461 -8.340 -1.850 1.00 62.00 292 ALA A N 1
ATOM 2306 C CA . ALA A 1 292 ? -3.673 -8.853 -0.731 1.00 62.00 292 ALA A CA 1
ATOM 2307 C C . ALA A 1 292 ? -4.212 -8.243 0.573 1.00 62.00 292 ALA A C 1
ATOM 2309 O O . ALA A 1 292 ? -4.736 -7.133 0.564 1.00 62.00 292 ALA A O 1
ATOM 2310 N N . ARG A 1 293 ? -4.139 -8.995 1.672 1.00 68.94 293 ARG A N 1
ATOM 2311 C CA . ARG A 1 293 ? -4.828 -8.687 2.931 1.00 68.94 293 ARG A CA 1
ATOM 2312 C C . ARG A 1 293 ? -3.825 -8.749 4.078 1.00 68.94 293 ARG A C 1
ATOM 2314 O O . ARG A 1 293 ? -3.041 -9.699 4.144 1.00 68.94 293 ARG A O 1
ATOM 2321 N N . LEU A 1 294 ? -3.806 -7.733 4.942 1.00 78.06 294 LEU A N 1
ATOM 2322 C CA . LEU A 1 294 ? -2.958 -7.717 6.135 1.00 78.06 294 LEU A CA 1
ATOM 2323 C C . LEU A 1 294 ? -3.732 -8.314 7.301 1.00 78.06 294 LEU A C 1
ATOM 2325 O O . LEU A 1 294 ? -4.498 -7.625 7.964 1.00 78.06 294 LEU A O 1
ATOM 2329 N N . LEU A 1 295 ? -3.530 -9.605 7.542 1.00 82.75 295 LEU A N 1
ATOM 2330 C CA . LEU A 1 295 ? -4.216 -10.297 8.624 1.00 82.75 295 LEU A CA 1
ATOM 2331 C C . LEU A 1 295 ? -3.674 -9.851 9.992 1.00 82.75 295 LEU A C 1
ATOM 2333 O O . LEU A 1 295 ? -2.459 -9.825 10.229 1.00 82.75 295 LEU A O 1
ATOM 2337 N N . PHE A 1 296 ? -4.582 -9.520 10.899 1.00 89.00 296 PHE A N 1
ATOM 2338 C CA . PHE A 1 296 ? -4.348 -9.500 12.333 1.00 89.00 296 PHE A CA 1
ATOM 2339 C C . PHE A 1 296 ? -5.109 -10.680 12.933 1.00 89.00 296 PHE A C 1
ATOM 2341 O O . PHE A 1 296 ? -6.330 -10.766 12.817 1.00 89.00 296 PHE A O 1
ATOM 2348 N N . ASP A 1 297 ? -4.375 -11.598 13.547 1.00 89.56 297 ASP A N 1
ATOM 2349 C CA . ASP A 1 297 ? -4.942 -12.752 14.227 1.00 89.56 297 ASP A CA 1
ATOM 2350 C C . ASP A 1 297 ? -4.213 -12.971 15.548 1.00 89.56 297 ASP A C 1
ATOM 2352 O O . ASP A 1 297 ? -3.081 -12.511 15.724 1.00 89.56 297 ASP A O 1
ATOM 2356 N N . ILE A 1 298 ? -4.869 -13.679 16.455 1.00 89.44 298 ILE A N 1
ATOM 2357 C CA . ILE A 1 298 ? -4.294 -14.084 17.736 1.00 89.44 298 ILE A CA 1
ATOM 2358 C C . ILE A 1 298 ? -3.883 -15.553 17.674 1.00 89.44 298 ILE A C 1
ATOM 2360 O O . ILE A 1 298 ? -4.303 -16.301 16.788 1.00 89.44 298 ILE A O 1
ATOM 2364 N N . THR A 1 299 ? -3.061 -15.987 18.627 1.00 86.00 299 THR A N 1
ATOM 2365 C CA . THR A 1 299 ? -2.788 -17.416 18.798 1.00 86.00 299 THR A CA 1
ATOM 2366 C C . THR A 1 299 ? -4.100 -18.143 19.074 1.00 86.00 299 THR A C 1
ATOM 2368 O O . THR A 1 299 ? -4.894 -17.689 19.899 1.00 86.00 299 THR A O 1
ATOM 2371 N N . ALA A 1 300 ? -4.321 -19.264 18.382 1.00 76.75 300 ALA A N 1
ATOM 2372 C CA . ALA A 1 300 ? -5.529 -20.061 18.531 1.00 76.75 300 ALA A CA 1
ATOM 2373 C C . ALA A 1 300 ? -5.808 -20.354 20.011 1.00 76.75 300 ALA A C 1
ATOM 2375 O O . ALA A 1 300 ? -4.985 -20.941 20.715 1.00 76.75 300 ALA A O 1
ATOM 2376 N N . SER A 1 301 ? -6.987 -19.946 20.461 1.00 67.81 301 SER A N 1
ATOM 2377 C CA . SER A 1 301 ? -7.543 -20.306 21.755 1.00 67.81 301 SER A CA 1
ATOM 2378 C C . SER A 1 301 ? -8.921 -20.914 21.511 1.00 67.81 301 SER A C 1
ATOM 2380 O O . SER A 1 301 ? -9.621 -20.547 20.570 1.00 67.81 301 SER A O 1
ATOM 2382 N N . SER A 1 302 ? -9.318 -21.883 22.333 1.00 62.19 302 SER A N 1
ATOM 2383 C CA . SER A 1 302 ? -10.688 -22.415 22.347 1.00 62.19 302 SER A CA 1
ATOM 2384 C C . SER A 1 302 ? -11.392 -21.952 23.622 1.00 62.19 302 SER A C 1
ATOM 2386 O O . SER A 1 302 ? -11.648 -22.775 24.503 1.00 62.19 302 SER A O 1
ATOM 2388 N N . PRO A 1 303 ? -11.635 -20.638 23.791 1.00 68.56 303 PRO A N 1
ATOM 2389 C CA . PRO A 1 303 ? -12.274 -20.144 24.994 1.00 68.56 303 PRO A CA 1
ATOM 2390 C C . PRO A 1 303 ? -13.714 -20.651 25.034 1.00 68.56 303 PRO A C 1
ATOM 2392 O O . PRO A 1 303 ? -14.443 -20.592 24.038 1.00 68.56 303 PRO A O 1
ATOM 2395 N N . ALA A 1 304 ? -14.128 -21.138 26.204 1.00 77.81 304 ALA A N 1
ATOM 2396 C CA . ALA A 1 304 ? -15.542 -21.315 26.489 1.00 77.81 304 ALA A CA 1
ATOM 2397 C C . ALA A 1 304 ? -16.259 -19.968 26.321 1.00 77.81 304 ALA A C 1
ATOM 2399 O O . ALA A 1 304 ? -15.672 -18.902 26.534 1.00 77.81 304 ALA A O 1
ATOM 2400 N N . GLN A 1 305 ? -17.533 -20.013 25.939 1.00 81.94 305 GLN A N 1
ATOM 2401 C CA . GLN A 1 305 ? -18.329 -18.799 25.867 1.00 81.94 305 GLN A CA 1
ATOM 2402 C C . GLN A 1 305 ? -18.460 -18.210 27.276 1.00 81.94 305 GLN A C 1
ATOM 2404 O O . GLN A 1 305 ? -18.968 -18.864 28.185 1.00 81.94 305 GLN A O 1
ATOM 2409 N N . THR A 1 306 ? -17.970 -16.987 27.459 1.00 86.25 306 THR A N 1
ATOM 2410 C CA . THR A 1 306 ? -17.975 -16.278 28.738 1.00 86.25 306 THR A CA 1
ATOM 2411 C C . THR A 1 306 ? -18.582 -14.899 28.545 1.00 86.25 306 THR A C 1
ATOM 2413 O O . THR A 1 306 ? -18.202 -14.144 27.649 1.00 86.25 306 THR A O 1
ATOM 2416 N N . GLN A 1 307 ? -19.549 -14.565 29.394 1.00 85.56 307 GLN A N 1
ATOM 2417 C CA . GLN A 1 307 ? -20.061 -13.208 29.503 1.00 85.56 307 GLN A CA 1
ATOM 2418 C C . GLN A 1 307 ? -19.409 -12.561 30.720 1.00 85.56 307 GLN A C 1
ATOM 2420 O O . GLN A 1 307 ? -19.594 -13.021 31.844 1.00 85.56 307 GLN A O 1
ATOM 2425 N N . SER A 1 308 ? -18.610 -11.527 30.475 1.00 91.38 308 SER A N 1
ATOM 2426 C CA . SER A 1 308 ? -18.007 -10.713 31.532 1.00 91.38 308 SER A CA 1
ATOM 2427 C C . SER A 1 308 ? -19.056 -9.829 32.217 1.00 91.38 308 SER A C 1
ATOM 2429 O O . SER A 1 308 ? -20.154 -9.671 31.691 1.00 91.38 308 SER A O 1
ATOM 2431 N N . GLN A 1 309 ? -18.706 -9.205 33.343 1.00 92.88 309 GLN A N 1
ATOM 2432 C CA . GLN A 1 309 ? -19.451 -8.113 33.988 1.00 92.88 309 GLN A CA 1
ATOM 2433 C C . GLN A 1 309 ? -19.016 -6.720 33.492 1.00 92.88 309 GLN A C 1
ATOM 2435 O O . GLN A 1 309 ? -19.433 -5.689 34.027 1.00 92.88 309 GLN A O 1
ATOM 2440 N N . ILE A 1 310 ? -18.219 -6.687 32.419 1.00 94.75 310 ILE A N 1
ATOM 2441 C CA . ILE A 1 310 ? -17.667 -5.474 31.819 1.00 94.75 310 ILE A CA 1
ATOM 2442 C C . ILE A 1 310 ? -18.760 -4.736 31.045 1.00 94.75 310 ILE A C 1
ATOM 2444 O O . ILE A 1 310 ? -19.388 -5.293 30.137 1.00 94.75 310 ILE A O 1
ATOM 2448 N N . GLN A 1 311 ? -18.962 -3.470 31.395 1.00 95.50 311 GLN A N 1
ATOM 2449 C CA . GLN A 1 311 ? -19.850 -2.530 30.725 1.00 95.50 311 GLN A CA 1
ATOM 2450 C C . GLN A 1 311 ? -19.020 -1.634 29.795 1.00 95.50 311 GLN A C 1
ATOM 2452 O O . GLN A 1 311 ? -18.031 -1.038 30.217 1.00 95.50 311 GLN A O 1
ATOM 2457 N N . VAL A 1 312 ? -19.421 -1.496 28.536 1.00 95.31 312 VAL A N 1
ATOM 2458 C CA . VAL A 1 312 ? -18.728 -0.606 27.591 1.00 95.31 312 VAL A CA 1
ATOM 2459 C C . VAL A 1 312 ? -19.468 0.720 27.492 1.00 95.31 312 VAL A C 1
ATOM 2461 O O . VAL A 1 312 ? -20.678 0.720 27.263 1.00 95.31 312 VAL A O 1
ATOM 2464 N N . ILE A 1 313 ? -18.747 1.837 27.605 1.00 95.06 313 ILE A N 1
ATOM 2465 C CA . ILE A 1 313 ? -19.235 3.153 27.181 1.00 95.06 313 ILE A CA 1
ATOM 2466 C C . ILE A 1 313 ? -18.701 3.401 25.770 1.00 95.06 313 ILE A C 1
ATOM 2468 O O . ILE A 1 313 ? -17.565 3.815 25.593 1.00 95.06 313 ILE A O 1
ATOM 2472 N N . ALA A 1 314 ? -19.520 3.111 24.765 1.00 92.31 314 ALA A N 1
ATOM 2473 C CA . ALA A 1 314 ? -19.161 3.162 23.355 1.00 92.31 314 ALA A CA 1
ATOM 2474 C C . ALA A 1 314 ? -19.630 4.453 22.678 1.00 92.31 314 ALA A C 1
ATOM 2476 O O . ALA A 1 314 ? -20.561 5.129 23.127 1.00 92.31 314 ALA A O 1
ATOM 2477 N N . GLY A 1 315 ? -19.024 4.780 21.539 1.00 85.50 315 GLY A N 1
ATOM 2478 C CA . GLY A 1 315 ? -19.499 5.859 20.673 1.00 85.50 315 GLY A CA 1
ATOM 2479 C C . GLY A 1 315 ? -18.417 6.405 19.755 1.00 85.50 315 GLY A C 1
ATOM 2480 O O . GLY A 1 315 ? -17.225 6.203 19.985 1.00 85.50 315 GLY A O 1
ATOM 2481 N N . GLY A 1 316 ? -18.815 7.153 18.726 1.00 76.50 316 GLY A N 1
ATOM 2482 C CA . GLY A 1 316 ? -17.861 7.821 17.839 1.00 76.50 316 GLY A CA 1
ATOM 2483 C C . GLY A 1 316 ? -16.974 8.856 18.554 1.00 76.50 316 GLY A C 1
ATOM 2484 O O . GLY A 1 316 ? -17.174 9.177 19.738 1.00 76.50 316 GLY A O 1
ATOM 2485 N N . PRO A 1 317 ? -15.978 9.419 17.849 1.00 74.62 317 PRO A N 1
ATOM 2486 C CA . PRO A 1 317 ? -15.271 10.599 18.326 1.00 74.62 317 PRO A CA 1
ATOM 2487 C C . PRO A 1 317 ? -16.270 11.694 18.739 1.00 74.62 317 PRO A C 1
ATOM 2489 O O . PRO A 1 317 ? -17.223 11.991 18.023 1.00 74.62 317 PRO A O 1
ATOM 2492 N N . CYS A 1 318 ? -16.043 12.288 19.912 1.00 73.00 318 CYS A N 1
ATOM 2493 C CA . CYS A 1 318 ? -16.789 13.450 20.422 1.00 73.00 318 CYS A CA 1
ATOM 2494 C C . CYS A 1 318 ? -18.267 13.237 20.775 1.00 73.00 318 CYS A C 1
ATOM 2496 O O . CYS A 1 318 ? -19.081 14.151 20.694 1.00 73.00 318 CYS A O 1
ATOM 2498 N N . SER A 1 319 ? -18.584 12.058 21.306 1.00 77.75 319 SER A N 1
ATOM 2499 C CA . SER A 1 319 ? -19.851 11.779 21.996 1.00 77.75 319 SER A CA 1
ATOM 2500 C C . SER A 1 319 ? -19.839 12.100 23.508 1.00 77.75 319 SER A C 1
ATOM 2502 O O . SER A 1 319 ? -20.858 12.016 24.193 1.00 77.75 319 SER A O 1
ATOM 2504 N N . GLY A 1 320 ? -18.685 12.502 24.060 1.00 80.56 320 GLY A N 1
ATOM 2505 C CA . GLY A 1 320 ? -18.524 12.813 25.489 1.00 80.56 320 GLY A CA 1
ATOM 2506 C C . GLY A 1 320 ? -18.254 11.601 26.392 1.00 80.56 320 GLY A C 1
ATOM 2507 O O . GLY A 1 320 ? -18.455 11.713 27.600 1.00 80.56 320 GLY A O 1
ATOM 2508 N N . LYS A 1 321 ? -17.791 10.471 25.827 1.00 87.81 321 LYS A N 1
ATOM 2509 C CA . LYS A 1 321 ? -17.424 9.242 26.566 1.00 87.81 321 LYS A CA 1
ATOM 2510 C C . LYS A 1 321 ? -16.527 9.512 27.769 1.00 87.81 321 LYS A C 1
ATOM 2512 O O . LYS A 1 321 ? -16.910 9.215 28.893 1.00 87.81 321 LYS A O 1
ATOM 2517 N N . THR A 1 322 ? -15.389 10.163 27.531 1.00 86.00 322 THR A N 1
ATOM 2518 C CA . THR A 1 322 ? -14.376 10.443 28.555 1.00 86.00 322 THR A CA 1
ATOM 2519 C C . THR A 1 322 ? -14.966 11.199 29.748 1.00 86.00 322 THR A C 1
ATOM 2521 O O . THR A 1 322 ? -14.698 10.854 30.893 1.00 86.00 322 THR A O 1
ATOM 2524 N N . SER A 1 323 ? -15.843 12.182 29.508 1.00 89.56 323 SER A N 1
ATOM 2525 C CA . SER A 1 323 ? -16.506 12.929 30.585 1.00 89.56 323 SER A CA 1
ATOM 2526 C C . SER A 1 323 ? -17.494 12.073 31.385 1.00 89.56 323 SER A C 1
ATOM 2528 O O . SER A 1 323 ? -17.571 12.211 32.603 1.00 89.56 323 SER A O 1
ATOM 2530 N N . LEU A 1 324 ? -18.243 11.180 30.728 1.00 92.31 324 LEU A N 1
ATOM 2531 C CA . LEU A 1 324 ? -19.150 10.258 31.418 1.00 92.31 324 LEU A CA 1
ATOM 2532 C C . LEU A 1 324 ? -18.375 9.221 32.245 1.00 92.31 324 LEU A C 1
ATOM 2534 O O . LEU A 1 324 ? -18.759 8.914 33.369 1.00 92.31 324 LEU A O 1
ATOM 2538 N N . LEU A 1 325 ? -17.258 8.724 31.724 1.00 92.81 325 LEU A N 1
ATOM 2539 C CA . LEU A 1 325 ? -16.389 7.780 32.426 1.00 92.81 325 LEU A CA 1
ATOM 2540 C C . LEU A 1 325 ? -15.709 8.406 33.640 1.00 92.81 325 LEU A C 1
ATOM 2542 O O . LEU A 1 325 ? -15.653 7.782 34.695 1.00 92.81 325 LEU A O 1
ATOM 2546 N N . GLN A 1 326 ? -15.272 9.662 33.538 1.00 93.50 326 GLN A N 1
ATOM 2547 C CA . GLN A 1 326 ? -14.793 10.422 34.695 1.00 93.50 326 GLN A CA 1
ATOM 2548 C C . GLN A 1 326 ? -15.875 10.552 35.776 1.00 93.50 326 GLN A C 1
ATOM 2550 O O . GLN A 1 326 ? -15.574 10.414 36.960 1.00 93.50 326 GLN A O 1
ATOM 2555 N N . ALA A 1 327 ? -17.136 10.765 35.386 1.00 94.88 327 ALA A N 1
ATOM 2556 C CA . ALA A 1 327 ? -18.252 10.818 36.327 1.00 94.88 327 ALA A CA 1
ATOM 2557 C C . ALA A 1 327 ? -18.545 9.451 36.974 1.00 94.88 327 ALA A C 1
ATOM 2559 O O . ALA A 1 327 ? -18.755 9.389 38.183 1.00 94.88 327 ALA A O 1
ATOM 2560 N N . LEU A 1 328 ? -18.488 8.355 36.208 1.00 95.25 328 LEU A N 1
ATOM 2561 C CA . LEU A 1 328 ? -18.607 6.985 36.731 1.00 95.25 328 LEU A CA 1
ATOM 2562 C C . LEU A 1 328 ? -17.494 6.663 37.740 1.00 95.25 328 LEU A C 1
ATOM 2564 O O . LEU A 1 328 ? -17.774 6.118 38.807 1.00 95.25 328 LEU A O 1
ATOM 2568 N N . ALA A 1 329 ? -16.251 7.052 37.440 1.00 95.06 329 ALA A N 1
ATOM 2569 C CA . ALA A 1 329 ? -15.124 6.900 38.358 1.00 95.06 329 ALA A CA 1
ATOM 2570 C C . ALA A 1 329 ? -15.321 7.720 39.645 1.00 95.06 329 ALA A C 1
ATOM 2572 O O . ALA A 1 329 ? -15.114 7.210 40.745 1.00 95.06 329 ALA A O 1
ATOM 2573 N N . ALA A 1 330 ? -15.779 8.972 39.526 1.00 95.81 330 ALA A N 1
ATOM 2574 C CA . ALA A 1 330 ? -16.086 9.829 40.674 1.00 95.81 330 ALA A CA 1
ATOM 2575 C C . ALA A 1 330 ? -17.245 9.288 41.535 1.00 95.81 330 ALA A C 1
ATOM 2577 O O . ALA A 1 330 ? -17.269 9.521 42.742 1.00 95.81 330 ALA A O 1
ATOM 2578 N N . ALA A 1 331 ? -18.170 8.533 40.935 1.00 93.31 331 ALA A N 1
ATOM 2579 C CA . ALA A 1 331 ? -19.238 7.815 41.629 1.00 93.31 331 ALA A CA 1
ATOM 2580 C C . ALA A 1 331 ? -18.775 6.492 42.280 1.00 93.31 331 ALA A C 1
ATOM 2582 O O . ALA A 1 331 ? -19.585 5.787 42.878 1.00 93.31 331 ALA A O 1
ATOM 2583 N N . GLY A 1 332 ? -17.482 6.155 42.197 1.00 94.38 332 GLY A N 1
ATOM 2584 C CA . GLY A 1 332 ? -16.883 4.993 42.856 1.00 94.38 332 GLY A CA 1
ATOM 2585 C C . GLY A 1 332 ? -16.845 3.716 42.014 1.00 94.38 332 GLY A C 1
ATOM 2586 O O . GLY A 1 332 ? -16.464 2.667 42.532 1.00 94.38 332 GLY A O 1
ATOM 2587 N N . HIS A 1 333 ? -17.211 3.771 40.730 1.00 93.88 333 HIS A N 1
ATOM 2588 C CA . HIS A 1 333 ? -17.080 2.620 39.838 1.00 93.88 333 HIS A CA 1
ATOM 2589 C C . HIS A 1 333 ? -15.643 2.458 39.330 1.00 93.88 333 HIS A C 1
ATOM 2591 O O . HIS A 1 333 ? -14.944 3.435 39.057 1.00 93.88 333 HIS A O 1
ATOM 2597 N N . ARG A 1 334 ? -15.214 1.207 39.131 1.00 94.19 334 ARG A N 1
ATOM 2598 C CA . ARG A 1 334 ? -13.955 0.906 38.442 1.00 94.19 334 ARG A CA 1
ATOM 2599 C C . ARG A 1 334 ? -14.083 1.263 36.961 1.00 94.19 334 ARG A C 1
ATOM 2601 O O . ARG A 1 334 ? -15.016 0.810 36.295 1.00 94.19 334 ARG A O 1
ATOM 2608 N N . VAL A 1 335 ? -13.133 2.046 36.457 1.00 94.50 335 VAL A N 1
ATOM 2609 C CA . VAL A 1 335 ? -13.072 2.489 35.061 1.00 94.50 335 VAL A CA 1
ATOM 2610 C C . VAL A 1 335 ? -11.700 2.174 34.484 1.00 94.50 335 VAL A C 1
ATOM 2612 O O . VAL A 1 335 ? -10.686 2.577 35.048 1.00 94.50 335 VAL A O 1
ATOM 2615 N N . GLU A 1 336 ? -11.687 1.495 33.344 1.00 93.81 336 GLU A N 1
ATOM 2616 C CA . GLU A 1 336 ? -10.490 1.247 32.548 1.00 93.81 336 GLU A CA 1
ATOM 2617 C C . GLU A 1 336 ? -10.389 2.286 31.411 1.00 93.81 336 GLU A C 1
ATOM 2619 O O . GLU A 1 336 ? -11.365 2.468 30.667 1.00 93.81 336 GLU A O 1
ATOM 2624 N N . PRO A 1 337 ? -9.248 2.990 31.279 1.00 89.19 337 PRO A N 1
ATOM 2625 C CA . PRO A 1 337 ? -9.063 4.069 30.305 1.00 89.19 337 PRO A CA 1
ATOM 2626 C C . PRO A 1 337 ? -8.913 3.572 28.855 1.00 89.19 337 PRO A C 1
ATOM 2628 O O . PRO A 1 337 ? -8.687 2.389 28.608 1.00 89.19 337 PRO A O 1
ATOM 2631 N N . GLU A 1 338 ? -8.997 4.496 27.888 1.00 88.88 338 GLU A N 1
ATOM 2632 C CA . GLU A 1 338 ? -8.773 4.222 26.459 1.00 88.88 338 GLU A CA 1
ATOM 2633 C C . GLU A 1 338 ? -7.319 3.781 26.194 1.00 88.88 338 GLU A C 1
ATOM 2635 O O . GLU A 1 338 ? -6.362 4.534 26.406 1.00 88.88 338 GLU A O 1
ATOM 2640 N N . THR A 1 339 ? -7.142 2.580 25.637 1.00 90.81 339 THR A N 1
ATOM 2641 C CA . THR A 1 339 ? -5.823 1.999 25.332 1.00 90.81 339 THR A CA 1
ATOM 2642 C C . THR A 1 339 ? -4.991 2.864 24.389 1.00 90.81 339 THR A C 1
ATOM 2644 O O . THR A 1 339 ? -3.784 3.018 24.588 1.00 90.81 339 THR A O 1
ATOM 2647 N N . ALA A 1 340 ? -5.616 3.465 23.370 1.00 88.81 340 ALA A N 1
ATOM 2648 C CA . ALA A 1 340 ? -4.922 4.338 22.426 1.00 88.81 340 ALA A CA 1
ATOM 2649 C C . ALA A 1 340 ? -4.400 5.624 23.087 1.00 88.81 340 ALA A C 1
ATOM 2651 O O . ALA A 1 340 ? -3.309 6.089 22.745 1.00 88.81 340 ALA A O 1
ATOM 2652 N N . GLU A 1 341 ? -5.142 6.183 24.046 1.00 87.44 341 GLU A N 1
ATOM 2653 C CA . GLU A 1 341 ? -4.709 7.346 24.817 1.00 87.44 341 GLU A CA 1
ATOM 2654 C C . GLU A 1 341 ? -3.571 6.974 25.773 1.00 87.44 341 GLU A C 1
ATOM 2656 O O . GLU A 1 341 ? -2.550 7.665 25.799 1.00 87.44 341 GLU A O 1
ATOM 2661 N N . CYS A 1 342 ? -3.679 5.844 26.478 1.00 90.38 342 CYS A N 1
ATOM 2662 C CA . CYS A 1 342 ? -2.600 5.341 27.329 1.00 90.38 342 CYS A CA 1
ATOM 2663 C C . CYS A 1 342 ? -1.302 5.115 26.542 1.00 90.38 342 CYS A C 1
ATOM 2665 O O . CYS A 1 342 ? -0.236 5.567 26.968 1.00 90.38 342 CYS A O 1
ATOM 2667 N N . ALA A 1 343 ? -1.380 4.472 25.372 1.00 90.94 343 ALA A N 1
ATOM 2668 C CA . ALA A 1 343 ? -0.225 4.262 24.501 1.00 90.94 343 ALA A CA 1
ATOM 2669 C C . ALA A 1 343 ? 0.396 5.596 24.045 1.00 90.94 343 ALA A C 1
ATOM 2671 O O . ALA A 1 343 ? 1.619 5.758 24.072 1.00 90.94 343 ALA A O 1
ATOM 2672 N N . LEU A 1 344 ? -0.441 6.581 23.695 1.00 89.44 344 LEU A N 1
ATOM 2673 C CA . LEU A 1 344 ? 0.016 7.906 23.280 1.00 89.44 344 LEU A CA 1
ATOM 2674 C C . LEU A 1 344 ? 0.747 8.644 24.408 1.00 89.44 344 LEU A C 1
ATOM 2676 O O . LEU A 1 344 ? 1.822 9.207 24.186 1.00 89.44 344 LEU A O 1
ATOM 2680 N N . GLN A 1 345 ? 0.170 8.641 25.612 1.00 89.50 345 GLN A N 1
ATOM 2681 C CA . GLN A 1 345 ? 0.742 9.281 26.797 1.00 89.50 345 GLN A CA 1
ATOM 2682 C C . GLN A 1 345 ? 2.083 8.647 27.186 1.00 89.50 345 GLN A C 1
ATOM 2684 O O . GLN A 1 345 ? 3.039 9.368 27.471 1.00 89.50 345 GLN A O 1
ATOM 2689 N N . GLN A 1 346 ? 2.198 7.316 27.120 1.00 90.38 346 GLN A N 1
ATOM 2690 C CA . GLN A 1 346 ? 3.472 6.616 27.321 1.00 90.38 346 GLN A CA 1
ATOM 2691 C C . GLN A 1 346 ? 4.523 7.045 26.290 1.00 90.38 346 GLN A C 1
ATOM 2693 O O . GLN A 1 346 ? 5.681 7.288 26.633 1.00 90.38 346 GLN A O 1
ATOM 2698 N N . GLY A 1 347 ? 4.128 7.188 25.023 1.00 90.44 347 GLY A N 1
ATOM 2699 C CA . GLY A 1 347 ? 5.018 7.679 23.979 1.00 90.44 347 GLY A CA 1
ATOM 2700 C C . GLY A 1 347 ? 5.482 9.120 24.213 1.00 90.44 347 GLY A C 1
ATOM 2701 O O . GLY A 1 347 ? 6.681 9.388 24.106 1.00 90.44 347 GLY A O 1
ATOM 2702 N N . LEU A 1 348 ? 4.576 10.010 24.631 1.00 90.56 348 LEU A N 1
ATOM 2703 C CA . LEU A 1 348 ? 4.904 11.392 25.004 1.00 90.56 348 LEU A CA 1
ATOM 2704 C C . LEU A 1 348 ? 5.879 11.436 26.188 1.00 90.56 348 LEU A C 1
ATOM 2706 O O . LEU A 1 348 ? 6.876 12.153 26.130 1.00 90.56 348 LEU A O 1
ATOM 2710 N N . ALA A 1 349 ? 5.654 10.615 27.217 1.00 91.38 349 ALA A N 1
ATOM 2711 C CA . ALA A 1 349 ? 6.567 10.477 28.353 1.00 91.38 349 ALA A CA 1
ATOM 2712 C C . ALA A 1 349 ? 7.952 9.938 27.942 1.00 91.38 349 ALA A C 1
ATOM 2714 O O . ALA A 1 349 ? 8.956 10.280 28.561 1.00 91.38 349 ALA A O 1
ATOM 2715 N N . SER A 1 350 ? 8.023 9.143 26.866 1.00 90.25 350 SER A N 1
ATOM 2716 C CA . SER A 1 350 ? 9.278 8.667 26.262 1.00 90.25 350 SER A CA 1
ATOM 2717 C C . SER A 1 350 ? 9.946 9.667 25.302 1.00 90.25 350 SER A C 1
ATOM 2719 O O . SER A 1 350 ? 10.927 9.317 24.650 1.00 90.25 350 SER A O 1
ATOM 2721 N N . GLY A 1 351 ? 9.423 10.893 25.183 1.00 89.19 351 GLY A N 1
ATOM 2722 C CA . GLY A 1 351 ? 9.974 11.948 24.324 1.00 89.19 351 GLY A CA 1
ATOM 2723 C C . GLY A 1 351 ? 9.563 11.873 22.850 1.00 89.19 351 GLY A C 1
ATOM 2724 O O . GLY A 1 351 ? 10.118 12.606 22.038 1.00 89.19 351 GLY A O 1
ATOM 2725 N N . ARG A 1 352 ? 8.598 11.016 22.488 1.00 87.19 352 ARG A N 1
ATOM 2726 C CA . ARG A 1 352 ? 8.072 10.896 21.118 1.00 87.19 352 ARG A CA 1
ATOM 2727 C C . ARG A 1 352 ? 6.787 11.699 20.967 1.00 87.19 352 ARG A C 1
ATOM 2729 O O . ARG A 1 352 ? 5.819 11.472 21.693 1.00 87.19 352 ARG A O 1
ATOM 2736 N N . SER A 1 353 ? 6.737 12.592 19.988 1.00 85.62 353 SER A N 1
ATOM 2737 C CA . SER A 1 353 ? 5.538 13.366 19.662 1.00 85.62 353 SER A CA 1
ATOM 2738 C C . SER A 1 353 ? 4.380 12.474 19.200 1.00 85.62 353 SER A C 1
ATOM 2740 O O . SER A 1 353 ? 4.569 11.360 18.708 1.00 85.62 353 SER A O 1
ATOM 2742 N N . ALA A 1 354 ? 3.151 12.983 19.310 1.00 82.25 354 ALA A N 1
ATOM 2743 C CA . ALA A 1 354 ? 1.963 12.291 18.809 1.00 82.25 354 ALA A CA 1
ATOM 2744 C C . ALA A 1 354 ? 2.026 12.018 17.294 1.00 82.25 354 ALA A C 1
ATOM 2746 O O . ALA A 1 354 ? 1.510 11.003 16.827 1.00 82.25 354 ALA A O 1
ATOM 2747 N N . HIS A 1 355 ? 2.668 12.914 16.540 1.00 79.56 355 HIS A N 1
ATOM 2748 C CA . HIS A 1 355 ? 2.875 12.766 15.104 1.00 79.56 355 HIS A CA 1
ATOM 2749 C C . HIS A 1 355 ? 3.829 11.602 14.793 1.00 79.56 355 HIS A C 1
ATOM 2751 O O . HIS A 1 355 ? 3.492 10.727 14.000 1.00 79.56 355 HIS A O 1
ATOM 2757 N N . GLU A 1 356 ? 4.985 11.537 15.461 1.00 81.19 356 GLU A N 1
ATOM 2758 C CA . GLU A 1 356 ? 5.963 10.455 15.263 1.00 81.19 356 GLU A CA 1
ATOM 2759 C C . GLU A 1 356 ? 5.378 9.076 15.577 1.00 81.19 356 GLU A C 1
ATOM 2761 O O . GLU A 1 356 ? 5.668 8.107 14.882 1.00 81.19 356 GLU A O 1
ATOM 2766 N N . GLN A 1 357 ? 4.521 8.984 16.595 1.00 86.88 357 GLN A N 1
ATOM 2767 C CA . GLN A 1 357 ? 3.881 7.725 16.982 1.00 86.88 357 GLN A CA 1
ATOM 2768 C C . GLN A 1 357 ? 2.846 7.223 15.962 1.00 86.88 357 GLN A C 1
ATOM 2770 O O . GLN A 1 357 ? 2.617 6.019 15.875 1.00 86.88 357 GLN A O 1
ATOM 2775 N N . ARG A 1 358 ? 2.221 8.126 15.195 1.00 83.88 358 ARG A N 1
ATOM 2776 C CA . ARG A 1 358 ? 1.133 7.811 14.249 1.00 83.88 358 ARG A CA 1
ATOM 2777 C C . ARG A 1 358 ? 1.554 7.861 12.784 1.00 83.88 358 ARG A C 1
ATOM 2779 O O . ARG A 1 358 ? 0.705 7.756 11.902 1.00 83.88 358 ARG A O 1
ATOM 2786 N N . VAL A 1 359 ? 2.851 8.016 12.524 1.00 82.50 359 VAL A N 1
ATOM 2787 C CA . VAL A 1 359 ? 3.383 8.176 11.168 1.00 82.50 359 VAL A CA 1
ATOM 2788 C C . VAL A 1 359 ? 3.087 6.962 10.273 1.00 82.50 359 VAL A C 1
ATOM 2790 O O . VAL A 1 359 ? 2.837 7.128 9.079 1.00 82.50 359 VAL A O 1
ATOM 2793 N N . ASP A 1 360 ? 3.044 5.761 10.865 1.00 83.62 360 ASP A N 1
ATOM 2794 C CA . ASP A 1 360 ? 2.534 4.535 10.248 1.00 83.62 360 ASP A CA 1
ATOM 2795 C C . ASP A 1 360 ? 1.204 4.130 10.920 1.00 83.62 360 ASP A C 1
ATOM 2797 O O . ASP A 1 360 ? 1.204 3.537 12.008 1.00 83.62 360 ASP A O 1
ATOM 2801 N N . PRO A 1 361 ? 0.048 4.426 10.294 1.00 84.31 361 PRO A N 1
ATOM 2802 C CA . PRO A 1 361 ? -1.255 4.132 10.880 1.00 84.31 361 PRO A CA 1
ATOM 2803 C C . PRO A 1 361 ? -1.539 2.628 10.981 1.00 84.31 361 PRO A C 1
ATOM 2805 O O . PRO A 1 361 ? -2.278 2.210 11.871 1.00 84.31 361 PRO A O 1
ATOM 2808 N N . VAL A 1 362 ? -0.958 1.797 10.110 1.00 87.00 362 VAL A N 1
ATOM 2809 C CA . VAL A 1 362 ? -1.150 0.341 10.154 1.00 87.00 362 VAL A CA 1
ATOM 2810 C C . VAL A 1 362 ? -0.415 -0.225 11.357 1.00 87.00 362 VAL A C 1
ATOM 2812 O O . VAL A 1 362 ? -0.994 -0.987 12.133 1.00 87.00 362 VAL A O 1
ATOM 2815 N N . GLN A 1 363 ? 0.853 0.152 11.530 1.00 86.81 363 GLN A N 1
ATOM 2816 C CA . GLN A 1 363 ? 1.652 -0.286 12.669 1.00 86.81 363 GLN A CA 1
ATOM 2817 C C . GLN A 1 363 ? 1.045 0.204 13.985 1.00 86.81 363 GLN A C 1
ATOM 2819 O O . GLN A 1 363 ? 0.917 -0.587 14.922 1.00 86.81 363 GLN A O 1
ATOM 2824 N N . TRP A 1 364 ? 0.620 1.471 14.031 1.00 89.81 364 TRP A N 1
ATOM 2825 C CA . TRP A 1 364 ? -0.081 2.040 15.177 1.00 89.81 364 TRP A CA 1
ATOM 2826 C C . TRP A 1 364 ? -1.314 1.206 15.541 1.00 89.81 364 TRP A C 1
ATOM 2828 O O . TRP A 1 364 ? -1.418 0.730 16.670 1.00 89.81 364 TRP A O 1
ATOM 2838 N N . GLN A 1 365 ? -2.203 0.923 14.583 1.00 92.25 365 GLN A N 1
ATOM 2839 C CA . GLN A 1 365 ? -3.417 0.158 14.882 1.00 92.25 365 GLN A CA 1
ATOM 2840 C C . GLN A 1 365 ? -3.139 -1.298 15.266 1.00 92.25 365 GLN A C 1
ATOM 2842 O O . GLN A 1 365 ? -3.781 -1.821 16.172 1.00 92.25 365 GLN A O 1
ATOM 2847 N N . ARG A 1 366 ? -2.140 -1.956 14.664 1.00 91.69 366 ARG A N 1
ATOM 2848 C CA . ARG A 1 366 ? -1.722 -3.302 15.104 1.00 91.69 366 ARG A CA 1
ATOM 2849 C C . ARG A 1 366 ? -1.230 -3.305 16.550 1.00 91.69 366 ARG A C 1
ATOM 2851 O O . ARG A 1 366 ? -1.491 -4.265 17.277 1.00 91.69 366 ARG A O 1
ATOM 2858 N N . HIS A 1 367 ? -0.509 -2.262 16.959 1.00 92.81 367 HIS A N 1
ATOM 2859 C CA . HIS A 1 367 ? -0.044 -2.114 18.333 1.00 92.81 367 HIS A CA 1
ATOM 2860 C C . HIS A 1 367 ? -1.224 -1.960 19.300 1.00 92.81 367 HIS A C 1
ATOM 2862 O O . HIS A 1 367 ? -1.303 -2.729 20.257 1.00 92.81 367 HIS A O 1
ATOM 2868 N N . ILE A 1 368 ? -2.179 -1.071 18.998 1.00 94.50 368 ILE A N 1
ATOM 2869 C CA . ILE A 1 368 ? -3.382 -0.878 19.825 1.00 94.50 368 ILE A CA 1
ATOM 2870 C C . ILE A 1 368 ? -4.212 -2.162 19.914 1.00 94.50 368 ILE A C 1
ATOM 2872 O O . ILE A 1 368 ? -4.525 -2.593 21.016 1.00 94.50 368 ILE A O 1
ATOM 2876 N N . MET A 1 369 ? -4.466 -2.851 18.795 1.00 94.50 369 MET A N 1
ATOM 2877 C CA . MET A 1 369 ? -5.171 -4.143 18.802 1.00 94.50 369 MET A CA 1
ATOM 2878 C C . MET A 1 369 ? -4.464 -5.203 19.660 1.00 94.50 369 MET A C 1
ATOM 2880 O O . MET A 1 369 ? -5.117 -6.039 20.276 1.00 94.50 369 MET A O 1
ATOM 2884 N N . THR A 1 370 ? -3.129 -5.192 19.716 1.00 94.06 370 THR A N 1
ATOM 2885 C CA . THR A 1 370 ? -2.376 -6.127 20.567 1.00 94.06 370 THR A CA 1
ATOM 2886 C C . THR A 1 370 ? -2.572 -5.807 22.046 1.00 94.06 370 THR A C 1
ATOM 2888 O O . THR A 1 370 ? -2.834 -6.716 22.835 1.00 94.06 370 THR A O 1
ATOM 2891 N N . LEU A 1 371 ? -2.463 -4.527 22.411 1.00 93.44 371 LEU A N 1
ATOM 2892 C CA . LEU A 1 371 ? -2.663 -4.062 23.782 1.00 93.44 371 LEU A CA 1
ATOM 2893 C C . LEU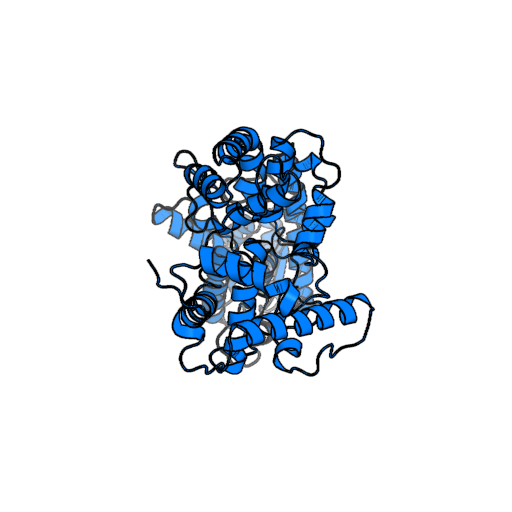 A 1 371 ? -4.102 -4.303 24.253 1.00 93.44 371 LEU A C 1
ATOM 2895 O O . LEU A 1 371 ? -4.295 -4.846 25.334 1.00 93.44 371 LEU A O 1
ATOM 2899 N N . ASP A 1 372 ? -5.098 -3.995 23.421 1.00 93.25 372 ASP A N 1
ATOM 2900 C CA . ASP A 1 372 ? -6.511 -4.221 23.743 1.00 93.25 372 ASP A CA 1
ATOM 2901 C C . ASP A 1 372 ? -6.847 -5.700 23.905 1.00 93.25 372 ASP A C 1
ATOM 2903 O O . ASP A 1 372 ? -7.649 -6.060 24.766 1.00 93.25 372 ASP A O 1
ATOM 2907 N N . HIS A 1 373 ? -6.234 -6.575 23.103 1.00 93.06 373 HIS A N 1
ATOM 2908 C CA . HIS A 1 373 ? -6.430 -8.015 23.248 1.00 93.06 373 HIS A CA 1
ATOM 2909 C C . HIS A 1 373 ? -5.902 -8.471 24.608 1.00 93.06 373 HIS A C 1
ATOM 2911 O O . HIS A 1 373 ? -6.611 -9.151 25.343 1.00 93.06 373 HIS A O 1
ATOM 2917 N N . GLN A 1 374 ? -4.680 -8.061 24.962 1.00 91.62 374 GLN A N 1
ATOM 2918 C CA . GLN A 1 374 ? -4.064 -8.395 26.248 1.00 91.62 374 GLN A CA 1
ATOM 2919 C C . GLN A 1 374 ? -4.871 -7.842 27.425 1.00 91.62 374 GLN A C 1
ATOM 2921 O O . GLN A 1 374 ? -5.122 -8.576 28.379 1.00 91.62 374 GLN A O 1
ATOM 2926 N N . LEU A 1 375 ? -5.315 -6.585 27.339 1.00 90.62 375 LEU A N 1
ATOM 2927 C CA . LEU A 1 375 ? -6.140 -5.946 28.358 1.00 90.62 375 LEU A CA 1
ATOM 2928 C C . LEU A 1 375 ? -7.454 -6.704 28.539 1.00 90.62 375 LEU A C 1
ATOM 2930 O O . LEU A 1 375 ? -7.753 -7.162 29.640 1.00 90.62 375 LEU A O 1
ATOM 2934 N N . PHE A 1 376 ? -8.225 -6.889 27.463 1.00 90.88 376 PHE A N 1
ATOM 2935 C CA . PHE A 1 376 ? -9.516 -7.558 27.569 1.00 90.88 376 PHE A CA 1
ATOM 2936 C C . PHE A 1 376 ? -9.356 -9.007 28.027 1.00 90.88 376 PHE A C 1
ATOM 2938 O O . PHE A 1 376 ? -10.211 -9.497 28.761 1.00 90.88 376 PHE A O 1
ATOM 2945 N N . ASP A 1 377 ? -8.266 -9.693 27.668 1.00 88.06 377 ASP A N 1
ATOM 2946 C CA . ASP A 1 377 ? -8.002 -11.053 28.136 1.00 88.06 377 ASP A CA 1
ATOM 2947 C C . ASP A 1 377 ? -7.730 -11.125 29.651 1.00 88.06 377 ASP A C 1
ATOM 2949 O O . ASP A 1 377 ? -8.226 -12.034 30.315 1.00 88.06 377 ASP A O 1
ATOM 2953 N N . GLN A 1 378 ? -7.042 -10.123 30.206 1.00 89.25 378 GLN A N 1
ATOM 2954 C CA . GLN A 1 378 ? -6.648 -10.056 31.619 1.00 89.25 378 GLN A CA 1
ATOM 2955 C C . GLN A 1 378 ? -7.710 -9.465 32.554 1.00 89.25 378 GLN A C 1
ATOM 2957 O O . GLN A 1 378 ? -7.644 -9.699 33.762 1.00 89.25 378 GLN A O 1
ATOM 2962 N N . LEU A 1 379 ? -8.669 -8.692 32.035 1.00 88.00 379 LEU A N 1
ATOM 2963 C CA . LEU A 1 379 ? -9.710 -8.094 32.870 1.00 88.00 379 LEU A CA 1
ATOM 2964 C C . LEU A 1 379 ? -10.584 -9.169 33.546 1.00 88.00 379 LEU A C 1
ATOM 2966 O O . LEU A 1 379 ? -10.970 -10.147 32.891 1.00 88.00 379 LEU A O 1
ATOM 2970 N N . PRO A 1 380 ? -10.932 -8.984 34.836 1.00 84.69 380 PRO A N 1
ATOM 2971 C CA . PRO A 1 380 ? -11.784 -9.917 35.561 1.00 84.69 380 PRO A CA 1
ATOM 2972 C C . PRO A 1 380 ? -13.172 -9.978 34.922 1.00 84.69 380 PRO A C 1
ATOM 2974 O O . PRO A 1 380 ? -13.762 -8.961 34.553 1.00 84.69 380 PRO A O 1
ATOM 2977 N N . SER A 1 381 ? -13.699 -11.191 34.767 1.00 84.31 381 SER A N 1
ATOM 2978 C CA . SER A 1 381 ? -15.010 -11.409 34.150 1.00 84.31 381 SER A CA 1
ATOM 2979 C C . SER A 1 381 ? -16.171 -11.281 35.133 1.00 84.31 381 SER A C 1
ATOM 2981 O O . SER A 1 381 ? -17.310 -11.186 34.696 1.00 84.31 381 SER A O 1
ATOM 2983 N N . ASP A 1 382 ? -15.909 -11.307 36.432 1.00 87.88 382 ASP A N 1
ATOM 2984 C CA . ASP A 1 382 ? -16.886 -11.355 37.521 1.00 87.88 382 ASP A CA 1
ATOM 2985 C C . ASP A 1 382 ? -17.029 -10.030 38.289 1.00 87.88 382 ASP A C 1
ATOM 2987 O O . ASP A 1 382 ? -17.962 -9.879 39.075 1.00 87.88 382 ASP A O 1
ATOM 2991 N N . GLU A 1 383 ? -16.176 -9.040 38.015 1.00 89.81 383 GLU A N 1
ATOM 2992 C CA . GLU A 1 383 ? -16.252 -7.704 38.613 1.00 89.81 383 GLU A CA 1
ATOM 2993 C C . GLU A 1 383 ? -16.972 -6.703 37.701 1.00 89.81 383 GLU A C 1
ATOM 2995 O O . GLU A 1 383 ? -16.692 -6.603 36.503 1.00 89.81 383 GLU A O 1
ATOM 3000 N N . LEU A 1 384 ? -17.868 -5.900 38.282 1.00 92.94 384 LEU A N 1
ATOM 3001 C CA . LEU A 1 384 ? -18.468 -4.766 37.585 1.00 92.94 384 LEU A CA 1
ATOM 3002 C C . LEU A 1 384 ? -17.395 -3.708 37.291 1.00 92.94 384 LEU A C 1
ATOM 3004 O O . LEU A 1 384 ? -16.873 -3.071 38.208 1.00 92.94 384 LEU A O 1
ATOM 3008 N N . LEU A 1 385 ? -17.124 -3.472 36.009 1.00 94.19 385 LEU A N 1
ATOM 3009 C CA . LEU A 1 385 ? -16.196 -2.437 35.556 1.00 94.19 385 LEU A CA 1
ATOM 3010 C C . LEU A 1 385 ? -16.675 -1.783 34.261 1.00 94.19 385 LEU A C 1
ATOM 3012 O O . LEU A 1 385 ? -17.353 -2.412 33.448 1.00 94.19 385 LEU A O 1
ATOM 3016 N N . PHE A 1 386 ? -16.303 -0.522 34.073 1.00 95.38 386 PHE A N 1
ATOM 3017 C CA . PHE A 1 386 ? -16.577 0.254 32.868 1.00 95.38 386 PHE A CA 1
ATOM 3018 C C . PHE A 1 386 ? -15.315 0.421 32.027 1.00 95.38 386 PHE A C 1
ATOM 3020 O O . PHE A 1 386 ? -14.227 0.553 32.578 1.00 95.38 386 PHE A O 1
ATOM 3027 N N . THR A 1 387 ? -15.447 0.466 30.704 1.00 93.06 387 THR A N 1
ATOM 3028 C CA . THR A 1 387 ? -14.320 0.744 29.799 1.00 93.06 387 THR A CA 1
ATOM 3029 C C . THR A 1 387 ? -14.657 1.819 28.762 1.00 93.06 387 THR A C 1
ATOM 3031 O O . THR A 1 387 ? -15.793 1.870 28.278 1.00 93.06 387 THR A O 1
ATOM 3034 N N . ASP A 1 388 ? -13.669 2.671 28.443 1.00 85.00 388 ASP A N 1
ATOM 3035 C CA . ASP A 1 388 ? -13.717 3.694 27.372 1.00 85.00 388 ASP A CA 1
ATOM 3036 C C . ASP A 1 388 ? -13.545 3.106 25.969 1.00 85.00 388 ASP A C 1
ATOM 3038 O O . ASP A 1 388 ? -13.801 3.768 24.965 1.00 85.00 388 ASP A O 1
ATOM 3042 N N . THR A 1 389 ? -13.066 1.866 25.856 1.00 79.88 389 THR A N 1
ATOM 3043 C CA . THR A 1 389 ? -12.819 1.255 24.550 1.00 79.88 389 THR A CA 1
ATOM 3044 C C . THR A 1 389 ? -13.091 -0.230 24.596 1.00 79.88 389 THR A C 1
ATOM 3046 O O . THR A 1 389 ? -12.504 -0.985 25.366 1.00 79.88 389 THR A O 1
ATOM 3049 N N . SER A 1 390 ? -13.980 -0.670 23.718 1.00 90.56 390 SER A N 1
ATOM 3050 C CA . SER A 1 390 ? -14.111 -2.090 23.427 1.00 90.56 390 SER A CA 1
ATOM 3051 C C . SER A 1 390 ? -13.181 -2.523 22.304 1.00 90.56 390 SER A C 1
ATOM 3053 O O . SER A 1 390 ? -12.918 -1.778 21.361 1.00 90.56 390 SER A O 1
ATOM 3055 N N . PHE A 1 391 ? -12.833 -3.807 22.300 1.00 92.88 391 PHE A N 1
ATOM 3056 C CA . PHE A 1 391 ? -12.149 -4.411 21.163 1.00 92.88 391 PHE A CA 1
ATOM 3057 C C . PHE A 1 391 ? -12.973 -4.287 19.866 1.00 92.88 391 PHE A C 1
ATOM 3059 O O . PHE A 1 391 ? -12.415 -4.235 18.774 1.00 92.88 391 PHE A O 1
ATOM 3066 N N . ILE A 1 392 ? -14.309 -4.210 19.968 1.00 93.38 392 ILE A N 1
ATOM 3067 C CA . ILE A 1 392 ? -15.205 -4.000 18.821 1.00 93.38 392 ILE A CA 1
ATOM 3068 C C . ILE A 1 392 ? -14.964 -2.633 18.166 1.00 93.38 392 ILE A C 1
ATOM 3070 O O . ILE A 1 392 ? -14.968 -2.542 16.941 1.00 93.38 392 ILE A O 1
ATOM 3074 N N . GLU A 1 393 ? -14.714 -1.584 18.949 1.00 92.44 393 GLU A N 1
ATOM 3075 C CA . GLU A 1 393 ? -14.344 -0.265 18.423 1.00 92.44 393 GLU A CA 1
ATOM 3076 C C . GLU A 1 393 ? -12.952 -0.306 17.791 1.00 92.44 393 GLU A C 1
ATOM 3078 O O . GLU A 1 393 ? -12.781 0.123 16.648 1.00 92.44 393 GLU A O 1
ATOM 3083 N N . THR A 1 394 ? -11.981 -0.924 18.464 1.00 92.38 394 THR A N 1
ATOM 3084 C CA . THR A 1 394 ? -10.618 -1.113 17.942 1.00 92.38 394 THR A CA 1
ATOM 3085 C C . THR A 1 394 ? -10.611 -1.878 16.616 1.00 92.38 394 THR A C 1
ATOM 3087 O O . THR A 1 394 ? -9.841 -1.564 15.707 1.00 92.38 394 THR A O 1
ATOM 3090 N N . LEU A 1 395 ? -11.533 -2.830 16.446 1.00 92.94 395 LEU A N 1
ATOM 3091 C CA . LEU A 1 395 ? -11.752 -3.561 15.200 1.00 92.94 395 LEU A CA 1
ATOM 3092 C C . LEU A 1 395 ? -12.089 -2.636 14.024 1.00 92.94 395 LEU A C 1
ATOM 3094 O O . LEU A 1 395 ? -11.603 -2.851 12.912 1.00 92.94 395 LEU A O 1
ATOM 3098 N N . VAL A 1 396 ? -12.933 -1.625 14.253 1.00 92.69 396 VAL A N 1
ATOM 3099 C CA . VAL A 1 396 ? -13.331 -0.652 13.226 1.00 92.69 396 VAL A CA 1
ATOM 3100 C C . VAL A 1 396 ? -12.115 0.144 12.778 1.00 92.69 396 VAL A C 1
ATOM 3102 O O . VAL A 1 396 ? -11.833 0.210 11.582 1.00 92.69 396 VAL A O 1
ATOM 3105 N N . PHE A 1 397 ? -11.333 0.668 13.722 1.00 90.81 397 PHE A N 1
ATOM 3106 C CA . PHE A 1 397 ? -10.111 1.406 13.401 1.00 90.81 397 PHE A CA 1
ATOM 3107 C C . PHE A 1 397 ? -9.065 0.535 12.693 1.00 90.81 397 PHE A C 1
ATOM 3109 O O . PHE A 1 397 ? -8.457 0.981 11.717 1.00 90.81 397 PHE A O 1
ATOM 3116 N N . GLY A 1 398 ? -8.908 -0.726 13.109 1.00 91.50 398 GLY A N 1
ATOM 3117 C CA . GLY A 1 398 ? -8.046 -1.693 12.433 1.00 91.50 398 GLY A CA 1
ATOM 3118 C C . GLY A 1 398 ? -8.456 -1.920 10.975 1.00 91.50 398 GLY A C 1
ATOM 3119 O O . GLY A 1 398 ? -7.620 -1.815 10.075 1.00 91.50 398 GLY A O 1
ATOM 3120 N N . ARG A 1 399 ? -9.752 -2.142 10.715 1.00 90.69 399 ARG A N 1
ATOM 3121 C CA . ARG A 1 399 ? -10.294 -2.293 9.351 1.00 90.69 399 ARG A CA 1
ATOM 3122 C C . ARG A 1 399 ? -10.070 -1.047 8.501 1.00 90.69 399 ARG A C 1
ATOM 3124 O O . ARG A 1 399 ? -9.617 -1.170 7.366 1.00 90.69 399 ARG A O 1
ATOM 3131 N N . ARG A 1 400 ? -10.307 0.148 9.051 1.00 88.56 400 ARG A N 1
ATOM 3132 C CA . ARG A 1 400 ? -10.062 1.424 8.351 1.00 88.56 400 ARG A CA 1
ATOM 3133 C C . ARG A 1 400 ? -8.586 1.654 8.031 1.00 88.56 400 ARG A C 1
ATOM 3135 O O . ARG A 1 400 ? -8.283 2.267 7.011 1.00 88.56 400 ARG A O 1
ATOM 3142 N N . ALA A 1 401 ? -7.672 1.137 8.853 1.00 87.69 401 ALA A N 1
ATOM 3143 C CA . ALA A 1 401 ? -6.240 1.113 8.553 1.00 87.69 401 ALA A CA 1
ATOM 3144 C C . ALA A 1 401 ? -5.852 0.029 7.525 1.00 87.69 401 ALA A C 1
ATOM 3146 O O . ALA A 1 401 ? -4.715 0.002 7.065 1.00 87.69 401 ALA A O 1
ATOM 3147 N N . GLY A 1 402 ? -6.783 -0.843 7.124 1.00 86.69 402 GLY A N 1
ATOM 3148 C CA . GLY A 1 402 ? -6.579 -1.912 6.144 1.00 86.69 402 GLY A CA 1
ATOM 3149 C C . GLY A 1 402 ? -6.146 -3.254 6.740 1.00 86.69 402 GLY A C 1
ATOM 3150 O O . GLY A 1 402 ? -5.590 -4.089 6.020 1.00 86.69 402 GLY A O 1
ATOM 3151 N N . LEU A 1 403 ? -6.384 -3.471 8.038 1.00 88.75 403 LEU A N 1
ATOM 3152 C CA . LEU A 1 403 ? -6.220 -4.773 8.683 1.00 88.75 403 LEU A CA 1
ATOM 3153 C C . LEU A 1 403 ? -7.460 -5.643 8.472 1.00 88.75 403 LEU A C 1
ATOM 3155 O O . LEU A 1 403 ? -8.597 -5.195 8.609 1.00 88.75 403 LEU A O 1
ATOM 3159 N N . GLU A 1 404 ? -7.229 -6.918 8.191 1.00 87.25 404 GLU A N 1
ATOM 3160 C CA . GLU A 1 404 ? -8.270 -7.937 8.184 1.00 87.25 404 GLU A CA 1
ATOM 3161 C C . GLU A 1 404 ? -8.236 -8.774 9.452 1.00 87.25 404 GLU A C 1
ATOM 3163 O O . GLU A 1 404 ? -7.185 -8.978 10.055 1.00 87.25 404 GLU A O 1
ATOM 3168 N N . ILE A 1 405 ? -9.400 -9.289 9.830 1.00 89.06 405 ILE A N 1
ATOM 3169 C CA . ILE A 1 405 ? -9.588 -10.042 11.065 1.00 89.06 405 ILE A CA 1
ATOM 3170 C C . ILE A 1 405 ? -9.375 -11.522 10.780 1.00 89.06 405 ILE A C 1
ATOM 3172 O O . ILE A 1 405 ? -10.013 -12.090 9.892 1.00 89.06 405 ILE A O 1
ATOM 3176 N N . GLY A 1 406 ? -8.444 -12.125 11.511 1.00 89.62 406 GLY A N 1
ATOM 3177 C CA . GLY A 1 406 ? -8.169 -13.549 11.442 1.00 89.62 406 GLY A CA 1
ATOM 3178 C C . GLY A 1 406 ? -9.247 -14.408 12.098 1.00 89.62 406 GLY A C 1
ATOM 3179 O O . GLY A 1 406 ? -10.024 -13.920 12.922 1.00 89.62 406 GLY A O 1
ATOM 3180 N N . PRO A 1 407 ? -9.319 -15.695 11.718 1.00 89.06 407 PRO A N 1
ATOM 3181 C CA . PRO A 1 407 ? -10.353 -16.602 12.201 1.00 89.06 407 PRO A CA 1
ATOM 3182 C C . PRO A 1 407 ? -10.285 -16.836 13.715 1.00 89.06 407 PRO A C 1
ATOM 3184 O O . PRO A 1 407 ? -11.335 -16.946 14.343 1.00 89.06 407 PRO A O 1
ATOM 3187 N N . ASN A 1 408 ? -9.088 -16.884 14.316 1.00 91.44 408 ASN A N 1
ATOM 3188 C CA . ASN A 1 408 ? -8.970 -17.113 15.758 1.00 91.44 408 ASN A CA 1
ATOM 3189 C C . ASN A 1 408 ? -9.461 -15.895 16.547 1.00 91.44 408 ASN A C 1
ATOM 3191 O O . ASN A 1 408 ? -10.157 -16.048 17.549 1.00 91.44 408 ASN A O 1
ATOM 3195 N N . LEU A 1 409 ? -9.153 -14.686 16.072 1.00 92.69 409 LEU A N 1
ATOM 3196 C CA . LEU A 1 409 ? -9.643 -13.450 16.669 1.00 92.69 409 LEU A CA 1
ATOM 3197 C C . LEU A 1 409 ? -11.168 -13.314 16.537 1.00 92.69 409 LEU A C 1
ATOM 3199 O O . LEU A 1 409 ? -11.826 -12.976 17.519 1.00 92.69 409 LEU A O 1
ATOM 3203 N N . ASP A 1 410 ? -11.740 -13.590 15.357 1.00 92.81 410 ASP A N 1
ATOM 3204 C CA . ASP A 1 410 ? -13.201 -13.559 15.164 1.00 92.81 410 ASP A CA 1
ATOM 3205 C C . ASP A 1 410 ? -13.902 -14.549 16.107 1.00 92.81 410 ASP A C 1
ATOM 3207 O O . ASP A 1 410 ? -14.871 -14.186 16.777 1.00 92.81 410 ASP A O 1
ATOM 3211 N N . GLN A 1 411 ? -13.367 -15.768 16.239 1.00 91.56 411 GLN A N 1
ATOM 3212 C CA . GLN A 1 411 ? -13.882 -16.758 17.183 1.00 91.56 411 GLN A CA 1
ATOM 3213 C C . GLN A 1 411 ? -13.783 -16.273 18.636 1.00 91.56 411 GLN A C 1
ATOM 3215 O O . GLN A 1 411 ? -14.760 -16.366 19.381 1.00 91.56 411 GLN A O 1
ATOM 3220 N N . TRP A 1 412 ? -12.638 -15.723 19.046 1.00 92.25 412 TRP A N 1
ATOM 3221 C CA . TRP A 1 412 ? -12.443 -15.206 20.403 1.00 92.25 412 TRP A CA 1
ATOM 3222 C C . TRP A 1 412 ? -13.431 -14.082 20.743 1.00 92.25 412 TRP A C 1
ATOM 3224 O O . TRP A 1 412 ? -14.058 -14.135 21.801 1.00 92.25 412 TRP A O 1
ATOM 3234 N N . LEU A 1 413 ? -13.673 -13.142 19.821 1.00 92.44 413 LEU A N 1
ATOM 3235 C CA . LEU A 1 413 ? -14.659 -12.064 19.992 1.00 92.44 413 LEU A CA 1
ATOM 3236 C C . LEU A 1 413 ? -16.102 -12.569 20.124 1.00 92.44 413 LEU A C 1
ATOM 3238 O O . LEU A 1 413 ? -16.940 -11.917 20.752 1.00 92.44 413 LEU A O 1
ATOM 3242 N N . ARG A 1 414 ? -16.417 -13.727 19.534 1.00 92.12 414 ARG A N 1
ATOM 3243 C CA . ARG A 1 414 ? -17.730 -14.374 19.687 1.00 92.12 414 ARG A CA 1
ATOM 3244 C C . ARG A 1 414 ? -17.865 -15.096 21.025 1.00 92.12 414 ARG A C 1
ATOM 3246 O O . ARG A 1 414 ? -18.975 -15.157 21.552 1.00 92.12 414 ARG A O 1
ATOM 3253 N N . CYS A 1 415 ? -16.765 -15.605 21.577 1.00 91.12 415 CYS A N 1
ATOM 3254 C CA . CYS A 1 415 ? -16.757 -16.325 22.847 1.00 91.12 415 CYS A CA 1
ATOM 3255 C C . CYS A 1 415 ? -16.681 -15.405 24.072 1.00 91.12 415 CYS A C 1
ATOM 3257 O O . CYS A 1 415 ? -17.454 -15.613 25.005 1.00 91.12 415 CYS A O 1
ATOM 3259 N N . LYS A 1 416 ? -15.782 -14.411 24.096 1.00 90.69 416 LYS A N 1
ATOM 3260 C CA . LYS A 1 416 ? -15.597 -13.498 25.238 1.00 90.69 416 LYS A CA 1
ATOM 3261 C C . LYS A 1 416 ? -16.418 -12.224 25.037 1.00 90.69 416 LYS A C 1
ATOM 3263 O O . LYS A 1 416 ? -16.106 -11.395 24.184 1.00 90.69 416 LYS A O 1
ATOM 3268 N N . ARG A 1 417 ? -17.504 -12.078 25.801 1.00 93.00 417 ARG A N 1
ATOM 3269 C CA . ARG A 1 417 ? -18.542 -11.058 25.578 1.00 93.00 417 ARG A CA 1
ATOM 3270 C C . ARG A 1 417 ? -18.578 -10.002 26.680 1.00 93.00 417 ARG A C 1
ATOM 3272 O O . ARG A 1 417 ? -18.448 -10.322 27.862 1.00 93.00 417 ARG A O 1
ATOM 3279 N N . TYR A 1 418 ? -18.828 -8.752 26.297 1.00 94.56 418 TYR A N 1
ATOM 3280 C CA . TYR A 1 418 ? -19.213 -7.690 27.234 1.00 94.56 418 TYR A CA 1
ATOM 3281 C C . TYR A 1 418 ? -20.623 -7.940 27.796 1.00 94.56 418 TYR A C 1
ATOM 3283 O O . TYR A 1 418 ? -21.460 -8.545 27.117 1.00 94.56 418 TYR A O 1
ATOM 3291 N N . LYS A 1 419 ? -20.901 -7.468 29.018 1.00 94.62 419 LYS A N 1
ATOM 3292 C CA . LYS A 1 419 ? -22.230 -7.570 29.649 1.00 94.62 419 LYS A CA 1
ATOM 3293 C C . LYS A 1 419 ? -23.239 -6.678 28.934 1.00 94.62 419 LYS A C 1
ATOM 3295 O O . LYS A 1 419 ? -24.300 -7.153 28.540 1.00 94.62 419 LYS A O 1
ATOM 3300 N N . ARG A 1 420 ? -22.899 -5.395 28.771 1.00 94.31 420 ARG A N 1
ATOM 3301 C CA . ARG A 1 420 ? -23.713 -4.373 28.093 1.00 94.31 420 ARG A CA 1
ATOM 3302 C C . ARG A 1 420 ? -22.829 -3.386 27.348 1.00 94.31 420 ARG A C 1
ATOM 3304 O O . ARG A 1 420 ? -21.662 -3.191 27.689 1.00 94.31 420 ARG A O 1
ATOM 3311 N N . VAL A 1 421 ? -23.429 -2.744 26.354 1.00 95.81 421 VAL A N 1
ATOM 3312 C CA . VAL A 1 421 ? -22.814 -1.679 25.566 1.00 95.81 421 VAL A CA 1
ATOM 3313 C C . VAL A 1 421 ? -23.746 -0.477 25.603 1.00 95.81 421 VAL A C 1
ATOM 3315 O O . VAL A 1 421 ? -24.847 -0.532 25.059 1.00 95.81 421 VAL A O 1
ATOM 3318 N N . PHE A 1 422 ? -23.306 0.599 26.244 1.00 95.56 422 PHE A N 1
ATOM 3319 C CA . PHE A 1 422 ? -23.990 1.885 26.276 1.00 95.56 422 PHE A CA 1
ATOM 3320 C C . PHE A 1 422 ? -23.428 2.759 25.164 1.00 95.56 422 PHE A C 1
ATOM 3322 O O . PHE A 1 422 ? -22.247 3.084 25.179 1.00 95.56 422 PHE A O 1
ATOM 3329 N N . PHE A 1 423 ? -24.248 3.124 24.185 1.00 93.81 423 PHE A N 1
ATOM 3330 C CA . PHE A 1 423 ? -23.804 3.861 23.010 1.00 93.81 423 PHE A CA 1
ATOM 3331 C C . PHE A 1 423 ? -24.202 5.333 23.106 1.00 93.81 423 PHE A C 1
ATOM 3333 O O . PHE A 1 423 ? -25.388 5.656 23.208 1.00 93.81 423 PHE A O 1
ATOM 3340 N N . LEU A 1 424 ? -23.211 6.221 23.055 1.00 90.88 424 LEU A N 1
ATOM 3341 C CA . LEU A 1 424 ? -23.403 7.667 23.052 1.00 90.88 424 LEU A CA 1
ATOM 3342 C C . LEU A 1 424 ? -23.344 8.175 21.610 1.00 90.88 424 LEU A C 1
ATOM 3344 O O . LEU A 1 424 ? -22.327 8.021 20.927 1.00 90.88 424 LEU A O 1
ATOM 3348 N N . GLU A 1 425 ? -24.418 8.826 21.170 1.00 82.75 425 GLU A N 1
ATOM 3349 C CA . GLU A 1 425 ? -24.449 9.484 19.865 1.00 82.75 425 GLU A CA 1
ATOM 3350 C C . GLU A 1 425 ? -23.502 10.712 19.838 1.00 82.75 425 GLU A C 1
ATOM 3352 O O . GLU A 1 425 ? -23.245 11.324 20.884 1.00 82.75 425 GLU A O 1
ATOM 3357 N N . PRO A 1 426 ? -22.940 11.082 18.671 1.00 76.69 426 PRO A N 1
ATOM 3358 C CA . PRO A 1 426 ? -22.041 12.232 18.548 1.00 76.69 426 PRO A CA 1
ATOM 3359 C C . PRO A 1 426 ? -22.707 13.558 18.950 1.00 76.69 426 PRO A C 1
ATOM 3361 O O . PRO A 1 426 ? -23.870 13.793 18.626 1.00 76.69 426 PRO A O 1
ATOM 3364 N N . LEU A 1 427 ? -21.957 14.457 19.599 1.00 74.88 427 LEU A N 1
ATOM 3365 C CA . LEU A 1 427 ? -22.424 15.813 19.911 1.00 74.88 427 LEU A CA 1
ATOM 3366 C C . LEU A 1 427 ? -22.317 16.739 18.687 1.00 74.88 427 LEU A C 1
ATOM 3368 O O . LEU A 1 427 ? -21.429 16.590 17.845 1.00 74.88 427 LEU A O 1
ATOM 3372 N N . ASP A 1 428 ? -23.180 17.755 18.615 1.00 67.94 428 ASP A N 1
ATOM 3373 C CA . ASP A 1 428 ? -23.254 18.655 17.455 1.00 67.94 428 ASP A CA 1
ATOM 3374 C C . ASP A 1 428 ? -22.055 19.606 17.295 1.00 67.94 428 ASP A C 1
ATOM 3376 O O . ASP A 1 428 ? -21.781 20.075 16.189 1.00 67.94 428 ASP A O 1
ATOM 3380 N N . HIS A 1 429 ? -21.328 19.893 18.375 1.00 67.12 429 HIS A N 1
ATOM 3381 C CA . HIS A 1 429 ? -20.307 20.950 18.454 1.00 67.12 429 HIS A CA 1
ATOM 3382 C C . HIS A 1 429 ? -18.872 20.391 18.451 1.00 67.12 429 HIS A C 1
ATOM 3384 O O . H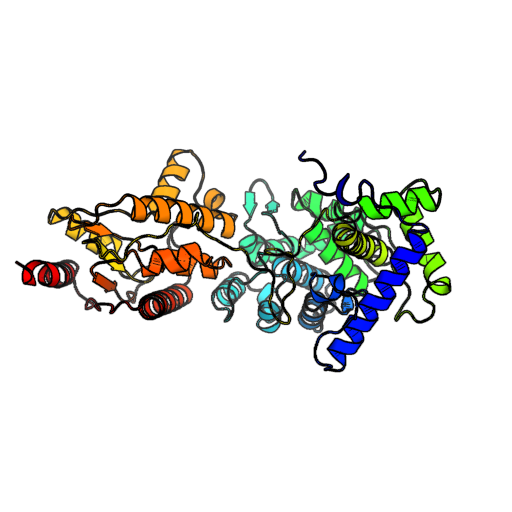IS A 1 429 ? -18.037 20.744 19.281 1.00 67.12 429 HIS A O 1
ATOM 3390 N N . TYR A 1 430 ? -18.568 19.495 17.509 1.00 65.38 430 TYR A N 1
ATOM 3391 C CA . TYR A 1 430 ? -17.224 18.927 17.397 1.00 65.38 430 TYR A CA 1
ATOM 3392 C C . TYR A 1 430 ? -16.184 19.956 16.922 1.00 65.38 430 TYR A C 1
ATOM 3394 O O . TYR A 1 430 ? -16.339 20.565 15.863 1.00 65.38 430 TYR A O 1
ATOM 3402 N N . GLN A 1 431 ? -15.092 20.083 17.681 1.00 59.88 431 GLN A N 1
ATOM 3403 C CA . GLN A 1 431 ? -13.863 20.759 17.270 1.00 59.88 431 GLN A CA 1
ATOM 3404 C C . GLN A 1 431 ? -12.686 19.776 17.303 1.00 59.88 431 GLN A C 1
ATOM 3406 O O . GLN A 1 431 ? -12.554 18.983 18.238 1.00 59.88 431 GLN A O 1
ATOM 3411 N N . GLN A 1 432 ? -11.838 19.837 16.276 1.00 60.53 432 GLN A N 1
ATOM 3412 C CA . GLN A 1 432 ? -10.591 19.074 16.204 1.00 60.53 432 GLN A CA 1
ATOM 3413 C C . GLN A 1 432 ? -9.633 19.478 17.333 1.00 60.53 432 GLN A C 1
ATOM 3415 O O . GLN A 1 432 ? -9.663 20.609 17.818 1.00 60.53 432 GLN A O 1
ATOM 3420 N N . SER A 1 433 ? -8.763 18.556 17.743 1.00 61.47 433 SER A N 1
ATOM 3421 C CA . SER A 1 433 ? -7.720 18.808 18.742 1.00 61.47 433 SER A CA 1
ATOM 3422 C C . SER A 1 433 ? -6.371 18.272 18.267 1.00 61.47 433 SER A C 1
ATOM 3424 O O . SER A 1 433 ? -6.282 17.575 17.260 1.00 61.47 433 SER A O 1
ATOM 3426 N N . SER A 1 434 ? -5.302 18.539 19.019 1.00 50.41 434 SER A N 1
ATOM 3427 C CA . SER A 1 434 ? -3.980 17.945 18.763 1.00 50.41 434 SER A CA 1
ATOM 3428 C C . SER A 1 434 ? -3.959 16.413 18.886 1.00 50.41 434 SER A C 1
ATOM 3430 O O . SER A 1 434 ? -2.999 15.774 18.454 1.00 50.41 434 SER A O 1
ATOM 3432 N N . VAL A 1 435 ? -5.003 15.820 19.478 1.00 52.59 435 VAL A N 1
ATOM 3433 C CA . VAL A 1 435 ? -5.133 14.376 19.711 1.00 52.59 435 VAL A CA 1
ATOM 3434 C C . VAL A 1 435 ? -6.117 13.725 18.733 1.00 52.59 435 VAL A C 1
ATOM 3436 O O . VAL A 1 435 ? -5.892 12.579 18.350 1.00 52.59 435 VAL A O 1
ATOM 3439 N N . ARG A 1 436 ? -7.168 14.444 18.307 1.00 63.78 436 ARG A N 1
ATOM 3440 C CA . ARG A 1 436 ? -8.203 13.968 17.370 1.00 63.78 436 ARG A CA 1
ATOM 3441 C C . ARG A 1 436 ? -8.229 14.836 16.117 1.00 63.78 436 ARG A C 1
ATOM 3443 O O . ARG A 1 436 ? -8.624 16.002 16.178 1.00 63.78 436 ARG A O 1
ATOM 3450 N N . LEU A 1 437 ? -7.788 14.245 15.010 1.00 64.75 437 LEU A N 1
ATOM 3451 C CA . LEU A 1 437 ? -7.534 14.912 13.730 1.00 64.75 437 LEU A CA 1
ATOM 3452 C C . LEU A 1 437 ? -8.677 14.726 12.721 1.00 64.75 437 LEU A C 1
ATOM 3454 O O . LEU A 1 437 ? -8.632 15.311 11.643 1.00 64.75 437 LEU A O 1
ATOM 3458 N N . GLU A 1 438 ? -9.671 13.898 13.037 1.00 72.19 438 GLU A N 1
ATOM 3459 C CA . GLU A 1 438 ? -10.755 13.535 12.130 1.00 72.19 438 GLU A CA 1
ATOM 3460 C C . GLU A 1 438 ? -11.649 14.737 11.797 1.00 72.19 438 GLU A C 1
ATOM 3462 O O . GLU A 1 438 ? -11.844 15.641 12.607 1.00 72.19 438 GLU A O 1
ATOM 3467 N N . SER A 1 439 ? -12.230 14.768 10.600 1.00 74.06 439 SER A N 1
ATOM 3468 C CA . SER A 1 439 ? -13.322 15.698 10.293 1.00 74.06 439 SER A CA 1
ATOM 3469 C C . SER A 1 439 ? -14.632 15.283 10.989 1.00 74.06 439 SER A C 1
ATOM 3471 O O . SER A 1 439 ? -14.832 14.120 11.347 1.00 74.06 439 SER A O 1
ATOM 3473 N N . ARG A 1 440 ? -15.585 16.218 11.153 1.00 75.81 440 ARG A N 1
ATOM 3474 C CA . ARG A 1 440 ? -16.931 15.908 11.697 1.00 75.81 440 ARG A CA 1
ATOM 3475 C C . ARG A 1 440 ? -17.631 14.804 10.901 1.00 75.81 440 ARG A C 1
ATOM 3477 O O . ARG A 1 440 ? -18.288 13.948 11.486 1.00 75.81 440 ARG A O 1
ATOM 3484 N N . HIS A 1 441 ? -17.466 14.825 9.582 1.00 77.62 441 HIS A N 1
ATOM 3485 C CA . HIS A 1 441 ? -18.012 13.811 8.689 1.00 77.62 441 HIS A CA 1
ATOM 3486 C C . HIS A 1 441 ? -17.406 12.429 8.971 1.00 77.62 441 HIS A C 1
ATOM 3488 O O . HIS A 1 441 ? -18.142 11.471 9.207 1.00 77.62 441 HIS A O 1
ATOM 3494 N N . LEU A 1 442 ? -16.074 12.343 9.053 1.00 80.25 442 LEU A N 1
ATOM 3495 C CA . LEU A 1 442 ? -15.378 11.103 9.389 1.00 80.25 442 LEU A CA 1
ATOM 3496 C C . LEU A 1 442 ? -15.803 10.563 10.766 1.00 80.25 442 LEU A C 1
ATOM 3498 O O . LEU A 1 442 ? -16.055 9.367 10.910 1.00 80.25 442 LEU A O 1
ATOM 3502 N N . ALA A 1 443 ? -15.965 11.432 11.767 1.00 82.06 443 ALA A N 1
ATOM 3503 C CA . ALA A 1 443 ? -16.442 11.031 13.091 1.00 82.06 443 ALA A CA 1
ATOM 3504 C C . ALA A 1 443 ? -17.850 10.399 13.055 1.00 82.06 443 ALA A C 1
ATOM 3506 O O . ALA A 1 443 ? -18.094 9.396 13.729 1.00 82.06 443 ALA A O 1
ATOM 3507 N N . GLN A 1 444 ? -18.769 10.937 12.244 1.00 82.81 444 GLN A N 1
ATOM 3508 C CA . GLN A 1 444 ? -20.116 10.378 12.060 1.00 82.81 444 GLN A CA 1
ATOM 3509 C C . GLN A 1 444 ? -20.095 9.025 11.336 1.00 82.81 444 GLN A C 1
ATOM 3511 O O . GLN A 1 444 ? -20.807 8.098 11.738 1.00 82.81 444 GLN A O 1
ATOM 3516 N N . GLN A 1 445 ? -19.259 8.889 10.302 1.00 86.00 445 GLN A N 1
ATOM 3517 C CA . GLN A 1 445 ? -19.061 7.618 9.601 1.00 86.00 445 GLN A CA 1
ATOM 3518 C C . GLN A 1 445 ? -18.527 6.544 10.554 1.00 86.00 445 GLN A C 1
ATOM 3520 O O . GLN A 1 445 ? -19.118 5.471 10.655 1.00 86.00 445 GLN A O 1
ATOM 3525 N N . ILE A 1 446 ? -17.486 6.864 11.331 1.00 88.56 446 ILE A N 1
ATOM 3526 C CA . ILE A 1 446 ? -16.921 5.961 12.343 1.00 88.56 446 ILE A CA 1
ATOM 3527 C C . ILE A 1 446 ? -17.984 5.569 13.376 1.00 88.56 446 ILE A C 1
ATOM 3529 O O . ILE A 1 446 ? -18.116 4.391 13.695 1.00 88.56 446 ILE A O 1
ATOM 3533 N N . SER A 1 447 ? -18.786 6.521 13.865 1.00 88.88 447 SER A N 1
ATOM 3534 C CA . SER A 1 447 ? -19.879 6.232 14.806 1.00 88.88 447 SER A CA 1
ATOM 3535 C C . SER A 1 447 ? -20.872 5.208 14.236 1.00 88.88 447 SER A C 1
ATOM 3537 O O . SER A 1 447 ? -21.249 4.245 14.908 1.00 88.88 447 SER A O 1
ATOM 3539 N N . THR A 1 448 ? -21.248 5.372 12.965 1.00 89.81 448 THR A N 1
ATOM 3540 C CA . THR A 1 448 ? -22.149 4.450 12.256 1.00 89.81 448 THR A CA 1
ATOM 3541 C C . THR A 1 448 ? -21.516 3.065 12.087 1.00 89.81 448 THR A C 1
ATOM 3543 O O . THR A 1 448 ? -22.159 2.047 12.353 1.00 89.81 448 THR A O 1
ATOM 3546 N N . GLU A 1 449 ? -20.239 3.013 11.701 1.00 91.69 449 GLU A N 1
ATOM 3547 C CA . GLU A 1 449 ? -19.474 1.772 11.547 1.00 91.69 449 GLU A CA 1
ATOM 3548 C C . GLU A 1 449 ? -19.352 1.009 12.871 1.00 91.69 449 GLU A C 1
ATOM 3550 O O . GLU A 1 449 ? -19.612 -0.197 12.896 1.00 91.69 449 GLU A O 1
ATOM 3555 N N . ILE A 1 450 ? -19.053 1.695 13.979 1.00 92.75 450 ILE A N 1
ATOM 3556 C CA . ILE A 1 450 ? -19.010 1.108 15.327 1.00 92.75 450 ILE A CA 1
ATOM 3557 C C . ILE A 1 450 ? -20.360 0.481 15.676 1.00 92.75 450 ILE A C 1
ATOM 3559 O O . ILE A 1 450 ? -20.420 -0.706 16.003 1.00 92.75 450 ILE A O 1
ATOM 3563 N N . LYS A 1 451 ? -21.455 1.240 15.545 1.00 91.94 451 LYS A N 1
ATOM 3564 C CA . LYS A 1 451 ? -22.809 0.756 15.855 1.00 91.94 451 LYS A CA 1
ATOM 3565 C C . LYS A 1 451 ? -23.174 -0.480 15.028 1.00 91.94 451 LYS A C 1
ATOM 3567 O O . LYS A 1 451 ? -23.666 -1.468 15.570 1.00 91.94 451 LYS A O 1
ATOM 3572 N N . SER A 1 452 ? -22.867 -0.462 13.729 1.00 93.56 452 SER A N 1
ATOM 3573 C CA . SER A 1 452 ? -23.093 -1.609 12.841 1.00 93.56 452 SER A CA 1
ATOM 3574 C C . SER A 1 452 ? -22.228 -2.822 13.207 1.00 93.56 452 SER A C 1
ATOM 3576 O O . SER A 1 452 ? -22.691 -3.958 13.126 1.00 93.56 452 SER A O 1
ATOM 3578 N N . THR A 1 453 ? -20.993 -2.599 13.665 1.00 95.06 453 THR A N 1
ATOM 3579 C CA . THR A 1 453 ? -20.066 -3.673 14.035 1.00 95.06 453 THR A CA 1
ATOM 3580 C C . THR A 1 453 ? -20.512 -4.357 15.326 1.00 95.06 453 THR A C 1
ATOM 3582 O O . THR A 1 453 ? -20.491 -5.583 15.393 1.00 95.06 453 THR A O 1
ATOM 3585 N N . TYR A 1 454 ? -21.018 -3.618 16.317 1.00 95.81 454 TYR A N 1
ATOM 3586 C CA . TYR A 1 454 ? -21.660 -4.236 17.484 1.00 95.81 454 TYR A CA 1
ATOM 3587 C C . TYR A 1 454 ? -22.813 -5.160 17.089 1.00 95.81 454 TYR A C 1
ATOM 3589 O O . TYR A 1 454 ? -22.858 -6.304 17.547 1.00 95.81 454 TYR A O 1
ATOM 3597 N N . ALA A 1 455 ? -23.690 -4.706 16.189 1.00 94.31 455 ALA A N 1
ATOM 3598 C CA . ALA A 1 455 ? -24.796 -5.521 15.692 1.00 94.31 455 ALA A CA 1
ATOM 3599 C C . ALA A 1 455 ? -24.301 -6.787 14.962 1.00 94.31 455 ALA A C 1
ATOM 3601 O O . ALA A 1 455 ? -24.836 -7.870 15.182 1.00 94.31 455 ALA A O 1
ATOM 3602 N N . GLN A 1 456 ? -23.230 -6.696 14.162 1.00 95.06 456 GLN A N 1
ATOM 3603 C CA . GLN A 1 456 ? -22.611 -7.856 13.492 1.00 95.06 456 GLN A CA 1
ATOM 3604 C C . GLN A 1 456 ? -22.085 -8.915 14.471 1.00 95.06 456 GLN A C 1
ATOM 3606 O O . GLN A 1 456 ? -22.140 -10.112 14.182 1.00 95.06 456 GLN A O 1
ATOM 3611 N N . TYR A 1 457 ? -21.577 -8.489 15.628 1.00 94.88 457 TYR A N 1
ATOM 3612 C CA . TYR A 1 457 ? -21.165 -9.394 16.701 1.00 94.88 457 TYR A CA 1
ATOM 3613 C C . TYR A 1 457 ? -22.326 -9.773 17.632 1.00 94.88 457 TYR A C 1
ATOM 3615 O O . TYR A 1 457 ? -22.113 -10.501 18.595 1.00 94.88 457 TYR A O 1
ATOM 3623 N N . GLY A 1 458 ? -23.563 -9.360 17.340 1.00 94.81 458 GLY A N 1
ATOM 3624 C CA . GLY A 1 458 ? -24.762 -9.738 18.087 1.00 94.81 458 GLY A CA 1
ATOM 3625 C C . GLY A 1 458 ? -24.882 -9.043 19.440 1.00 94.81 458 GLY A C 1
ATOM 3626 O O . GLY A 1 458 ? -25.272 -9.685 20.412 1.00 94.81 458 GLY A O 1
ATOM 3627 N N . TYR A 1 459 ? -24.441 -7.789 19.549 1.00 95.62 459 TYR A N 1
ATOM 3628 C CA . TYR A 1 459 ? -24.718 -6.941 20.708 1.00 95.62 459 TYR A CA 1
ATOM 3629 C C . TYR A 1 459 ? -25.963 -6.089 20.458 1.00 95.62 459 TYR A C 1
ATOM 3631 O O . TYR A 1 459 ? -26.048 -5.411 19.434 1.00 95.62 459 TYR A O 1
ATOM 3639 N N . ASP A 1 460 ? -26.858 -6.053 21.443 1.00 92.69 460 ASP A N 1
ATOM 3640 C CA . ASP A 1 460 ? -27.936 -5.069 21.515 1.00 92.69 460 ASP A CA 1
ATOM 3641 C C . ASP A 1 460 ? -27.424 -3.830 22.255 1.00 92.69 460 ASP A C 1
ATOM 3643 O O . ASP A 1 460 ? -27.200 -3.848 23.468 1.00 92.69 460 ASP A O 1
ATOM 3647 N N . VAL A 1 461 ? -27.166 -2.759 21.503 1.00 94.19 461 VAL A N 1
ATOM 3648 C CA . VAL A 1 461 ? -26.624 -1.513 22.059 1.00 94.19 461 VAL A CA 1
ATOM 3649 C C . VAL A 1 461 ? -27.715 -0.698 22.755 1.00 94.19 461 VAL A C 1
ATOM 3651 O O . VAL A 1 461 ? -28.792 -0.469 22.204 1.00 94.19 461 VAL A O 1
ATOM 3654 N N . ILE A 1 462 ? -27.419 -0.211 23.958 1.00 95.25 462 ILE A N 1
ATOM 3655 C CA . ILE A 1 462 ? -28.303 0.649 24.746 1.00 95.25 462 ILE A CA 1
ATOM 3656 C C . ILE A 1 462 ? -27.979 2.096 24.390 1.00 95.25 462 ILE A C 1
ATOM 3658 O O . ILE A 1 462 ? -26.935 2.617 24.780 1.00 95.25 462 ILE A O 1
ATOM 3662 N N . ALA A 1 463 ? -28.856 2.755 23.636 1.00 93.69 463 ALA A N 1
ATOM 3663 C CA . ALA A 1 463 ? -28.677 4.163 23.301 1.00 93.69 463 ALA A CA 1
ATOM 3664 C C . ALA A 1 463 ? -28.816 5.031 24.561 1.00 93.69 463 ALA A C 1
ATOM 3666 O O . ALA A 1 463 ? -29.867 5.032 25.202 1.00 93.69 463 ALA A O 1
ATOM 3667 N N . VAL A 1 464 ? -27.762 5.773 24.902 1.00 92.94 464 VAL A N 1
ATOM 3668 C CA . VAL A 1 464 ? -27.778 6.729 26.013 1.00 92.94 464 VAL A CA 1
ATOM 3669 C C . VAL A 1 464 ? -28.355 8.053 25.505 1.00 92.94 464 VAL A C 1
ATOM 3671 O O . VAL A 1 464 ? -27.796 8.622 24.562 1.00 92.94 464 VAL A O 1
ATOM 3674 N N . PRO A 1 465 ? -29.451 8.568 26.094 1.00 89.06 465 PRO A N 1
ATOM 3675 C CA . PRO A 1 465 ? -30.037 9.834 25.674 1.00 89.06 465 PRO A CA 1
ATOM 3676 C C . PRO A 1 465 ? -29.042 10.997 25.757 1.00 89.06 465 PRO A C 1
ATOM 3678 O O . PRO A 1 465 ? -28.215 11.075 26.670 1.00 89.06 465 PRO A O 1
ATOM 3681 N N . ALA A 1 466 ? -29.147 11.934 24.814 1.00 85.75 466 ALA A N 1
ATOM 3682 C CA . ALA A 1 466 ? -28.438 13.202 24.916 1.00 85.75 466 ALA A CA 1
ATOM 3683 C C . ALA A 1 466 ? -28.963 13.990 26.129 1.00 85.75 466 ALA A C 1
ATOM 3685 O O . ALA A 1 466 ? -30.170 14.079 26.343 1.00 85.75 466 ALA A O 1
ATOM 3686 N N . GLY A 1 467 ? -28.056 14.562 26.919 1.00 86.12 467 GLY A N 1
ATOM 3687 C CA . GLY A 1 467 ? -28.395 15.252 28.162 1.00 86.12 467 GLY A CA 1
ATOM 3688 C C . GLY A 1 467 ? -27.156 15.696 28.932 1.00 86.12 467 GLY A C 1
ATOM 3689 O O . GLY A 1 467 ? -26.026 15.612 28.428 1.00 86.12 467 GLY A O 1
ATOM 3690 N N . SER A 1 468 ? -27.355 16.165 30.166 1.00 89.62 468 SER A N 1
ATOM 3691 C CA . SER A 1 468 ? -26.234 16.517 31.038 1.00 89.62 468 SER A CA 1
ATOM 3692 C C . SER A 1 468 ? -25.406 15.274 31.401 1.00 89.62 468 SER A C 1
ATOM 3694 O O . SER A 1 468 ? -25.798 14.133 31.155 1.00 89.62 468 SER A O 1
ATOM 3696 N N . ILE A 1 469 ? -24.207 15.472 31.955 1.00 91.19 469 ILE A N 1
ATOM 3697 C CA . ILE A 1 469 ? -23.400 14.345 32.453 1.00 91.19 469 ILE A CA 1
ATOM 3698 C C . ILE A 1 469 ? -24.119 13.626 33.603 1.00 91.19 469 ILE A C 1
ATOM 3700 O O . ILE A 1 469 ? -24.062 12.403 33.658 1.00 91.19 469 ILE A O 1
ATOM 3704 N N . ALA A 1 470 ? -24.837 14.364 34.457 1.00 92.69 470 ALA A N 1
ATOM 3705 C CA . ALA A 1 470 ? -25.618 13.794 35.551 1.00 92.69 470 ALA A CA 1
ATOM 3706 C C . ALA A 1 470 ? -26.753 12.898 35.028 1.00 92.69 470 ALA A C 1
ATOM 3708 O O . ALA A 1 470 ? -26.823 11.737 35.411 1.00 92.69 470 ALA A O 1
ATOM 3709 N N . ASP A 1 471 ? -27.547 13.378 34.063 1.00 92.81 471 ASP A N 1
ATOM 3710 C CA . ASP A 1 471 ? -28.656 12.590 33.494 1.00 92.81 471 ASP A CA 1
ATOM 3711 C C . ASP A 1 471 ? -28.157 11.288 32.848 1.00 92.81 471 ASP A C 1
ATOM 3713 O O . ASP A 1 471 ? -28.776 10.231 32.966 1.00 92.81 471 ASP A O 1
ATOM 3717 N N . ARG A 1 472 ? -27.010 11.355 32.160 1.00 93.88 472 ARG A N 1
ATOM 3718 C CA . ARG A 1 472 ? -26.390 10.186 31.523 1.00 93.88 472 ARG A CA 1
ATOM 3719 C C . ARG A 1 472 ? -25.816 9.204 32.542 1.00 93.88 472 ARG A C 1
ATOM 3721 O O . ARG A 1 472 ? -25.925 7.998 32.330 1.00 93.88 472 ARG A O 1
ATOM 3728 N N . LEU A 1 473 ? -25.218 9.700 33.625 1.00 94.75 473 LEU A N 1
ATOM 3729 C CA . LEU A 1 473 ? -24.730 8.876 34.731 1.00 94.75 473 LEU A CA 1
ATOM 3730 C C . LEU A 1 473 ? -25.889 8.136 35.410 1.00 94.75 473 LEU A C 1
ATOM 3732 O O . LEU A 1 473 ? -25.818 6.919 35.588 1.00 94.75 473 LEU A O 1
ATOM 3736 N N . ASP A 1 474 ? -26.973 8.847 35.719 1.00 94.06 474 ASP A N 1
ATOM 3737 C CA . ASP A 1 474 ? -28.178 8.272 36.322 1.00 94.06 474 ASP A CA 1
ATOM 3738 C C . ASP A 1 474 ? -28.795 7.209 35.406 1.00 94.06 474 ASP A C 1
ATOM 3740 O O . ASP A 1 474 ? -29.123 6.109 35.851 1.00 94.06 474 ASP A O 1
ATOM 3744 N N . PHE A 1 475 ? -28.879 7.490 34.102 1.00 94.56 475 PHE A N 1
ATOM 3745 C CA . PHE A 1 475 ? -29.360 6.523 33.119 1.00 94.56 475 PHE A CA 1
ATOM 3746 C C . PHE A 1 475 ? -28.518 5.242 33.121 1.00 94.56 475 PHE A C 1
ATOM 3748 O O . PHE A 1 475 ? -29.072 4.154 33.235 1.00 94.56 475 PHE A O 1
ATOM 3755 N N . VAL A 1 476 ? -27.186 5.344 33.027 1.00 94.31 476 VAL A N 1
ATOM 3756 C CA . VAL A 1 476 ? -26.293 4.171 32.995 1.00 94.31 476 VAL A CA 1
ATOM 3757 C C . VAL A 1 476 ? -26.365 3.372 34.299 1.00 94.31 476 VAL A C 1
ATOM 3759 O O . VAL A 1 476 ? -26.435 2.144 34.261 1.00 94.31 476 VAL A O 1
ATOM 3762 N N . THR A 1 477 ? -26.381 4.044 35.451 1.00 91.31 477 THR A N 1
ATOM 3763 C CA . THR A 1 477 ? -26.387 3.380 36.766 1.00 91.31 477 THR A CA 1
ATOM 3764 C C . THR A 1 477 ? -27.693 2.633 37.050 1.00 91.31 477 THR A C 1
ATOM 3766 O O . THR A 1 477 ? -27.649 1.550 37.633 1.00 91.31 477 THR A O 1
ATOM 3769 N N . GLN A 1 478 ? -28.839 3.099 36.541 1.00 92.50 478 GLN A N 1
ATOM 3770 C CA . GLN A 1 478 ? -30.119 2.378 36.651 1.00 92.50 478 GLN A CA 1
ATOM 3771 C C . GLN A 1 478 ? -30.087 0.970 36.029 1.00 92.50 478 GLN A C 1
ATOM 3773 O O . GLN A 1 478 ? -30.711 0.049 36.565 1.00 92.50 478 GLN A O 1
ATOM 3778 N N . PHE A 1 479 ? -29.333 0.766 34.940 1.00 88.81 479 PHE A N 1
ATOM 3779 C CA . PHE A 1 479 ? -29.149 -0.557 34.315 1.00 88.81 479 PHE A CA 1
ATOM 3780 C C . PHE A 1 479 ? -28.258 -1.499 35.129 1.00 88.81 479 PHE A C 1
ATOM 3782 O O . PHE A 1 479 ? -28.243 -2.702 34.871 1.00 88.81 479 PHE A O 1
ATOM 3789 N N . ILE A 1 480 ? -27.500 -0.963 36.084 1.00 83.38 480 ILE A N 1
ATOM 3790 C CA . ILE A 1 480 ? -26.703 -1.751 37.024 1.00 83.38 480 ILE A CA 1
ATOM 3791 C C . ILE A 1 480 ? -27.574 -2.139 38.224 1.00 83.38 480 ILE A C 1
ATOM 3793 O O . ILE A 1 480 ? -27.595 -3.297 38.627 1.00 83.38 480 ILE A O 1
ATOM 3797 N N . SER A 1 481 ? -28.314 -1.176 38.787 1.00 66.50 481 SER A N 1
ATOM 3798 C CA . SER A 1 481 ? -29.082 -1.360 40.026 1.00 66.50 481 SER A CA 1
ATOM 3799 C C . SER A 1 481 ? -30.282 -2.300 39.887 1.00 66.50 481 SER A C 1
ATOM 3801 O O . SER A 1 481 ? -30.705 -2.893 40.873 1.00 66.50 481 SER A O 1
ATOM 3803 N N . THR A 1 482 ? -30.827 -2.468 38.681 1.00 56.31 482 THR A N 1
ATOM 3804 C CA . THR A 1 482 ? -31.996 -3.326 38.406 1.00 56.31 482 THR A CA 1
ATOM 3805 C C . THR A 1 482 ? -31.722 -4.839 38.462 1.00 56.31 482 THR A C 1
ATOM 3807 O O . THR A 1 482 ? -32.655 -5.621 38.305 1.00 56.31 482 THR A O 1
ATOM 3810 N N . GLU A 1 483 ? -30.481 -5.265 38.725 1.00 50.47 483 GLU A N 1
ATOM 3811 C CA . GLU A 1 483 ? -30.091 -6.675 38.930 1.00 50.47 483 GLU A CA 1
ATOM 3812 C C . GLU A 1 483 ? -29.723 -7.009 40.397 1.00 50.47 483 GLU A C 1
ATOM 3814 O O . GLU A 1 483 ? -29.140 -8.066 40.638 1.00 50.47 483 GLU A O 1
ATOM 3819 N N . SER A 1 484 ? -30.048 -6.135 41.367 1.00 36.56 484 SER A N 1
ATOM 3820 C CA . SER A 1 484 ? -29.813 -6.394 42.808 1.00 36.56 484 SER A CA 1
ATOM 3821 C C . SER A 1 484 ? -30.948 -7.175 43.460 1.00 36.56 484 SER A C 1
ATOM 3823 O O . SER A 1 484 ? -32.113 -6.743 43.290 1.00 36.56 484 SER A O 1
#

Foldseek 3Di:
DPDLPLQCLQPPPDDPDLLLLLLVCLVLLQQLLVCVVVVHDDPSHPDVCSSWFDDAHLDPCSGLLVVLLCVQLVPDDPDQLLLLLSLLLSLLASDNQLSVQDHSVQLLPLVVVLQSCLPRPAFDSHDPQPRDDAWWAAPNDTHFSSCCSRPVSNVCSVVLLVLLQVLVQALVSSLVSNCVHRVDPDSVSVSVSSLSCCVVCVVRHPLQHADDQDSLLVNSLVVLCVSVVHDDSRVSLVVSQVCCCVSPVPDPDGDHNVSNSSSSSSSSLSSSVVVVVDDSDQQGTDDPPDHRAAEDEDDADDAAQAEALEEEADFFPALCLVVLQVVCV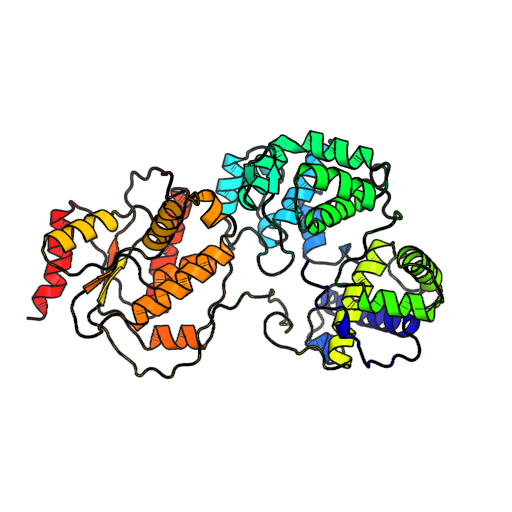VVVAAEDEQLLVVVQVVCVVVVHHPCNLCSQVLVSLSVSLVVLVVVLVPDHRYDNHYYHDHNLLSVLSNVSSRHDYDPRRLNVLLRYHYPAYEYGYHDPDDDADSNRDDDPVSRNVSRVSSVVSCVVSPHDYHYQDDDDSVSSNVVVVVVVVVVD

Secondary structure (DSSP, 8-state):
----TTTTTTTT---S-HHHHHHHHHHHHHHHHHHHHTTPPSP--S-HHHHHB----SSGGGSHHHHHHHHHTTT--S-HHHHHHHHHHHHHH--HHHHTT--GGGGG-HHHHHHHHHT-SSSSSS-SSSS--PPEEETTEEE-HHHIIIIIHHHHHHHHHHHHHTTTB-HHHHHHHHHHHH--S--HHHHHHHHHHHHH-TTTB-TTS-----TTTHHHHHHHHHHHT-SSHHHHHHHHHHHHHHH-TT-SSPPPHHHHHHHHHHHHHHHHHHTTSS-S-GGGB--TT----EEE-PPP--PPPEE-SEEEEEESTTSSHHHHHHHHHHTT-EEEPPHHHHHHHHHHHTT--HHHHTSSHHHHHHHHHHHHHHHHHHS-SSS-EEES--HHHHHHHHHHTTEEEPHHHHHHHHHEE-SEEEEEPPPS-----SS----HHHHHHHHHHHHHHHHHTT--EEEEPSS-HHHHHHHHHHHHHTT-